Protein AF-A0A973YUT8-F1 (afdb_monomer_lite)

Radius of gyration: 31.1 Å; chains: 1; bounding box: 80×67×93 Å

Secondary structure (DSSP, 8-state):
--HHHHHHHHHHHHHHHHHHHHHHHHHHHTT----PPPPP-----------------------PPPPPPPPPPPPP-----GGG-EEEE-SSEEEEEETTEEEEEEEEEEES-SS-TTS-EEEEEB--TTT-EEEEEEEEESSS----TTS--EESSS-SEEE--TT-SEEEEEEEEE-TTSEEEEEEEEEETT-SEEEEEEEEEE-SSS-EEEEEEEEEEEPPPP----TT-GGGGS--EEEEEETTTEEEEEETTHHHHT--EEEEEES-EEEEE-SSEEEEEEE-TT-EEEEEEEEEEETTEEEEEEEEEEEEEEE-TT-EEEEEEEEEEEE--HHHHHTTT-TTGGGGG---SSHHHHHHHHHHHHHHHHHHHHH--HHHHHHHHHHHHHHHHHHHHHHHHHHHHHHHHHHHHHHHHHHHHTT-HHHHHH-

Sequence (435 aa):
MNQTRVFLLFAWIAVATLLWMEWNKEQTAAHQPEPVATQATTTTGGAVPGAVPTVPTATAAGVPNAPAQAGAAPTAAANTNANNAVTVTTDTLRVTLDGGNVRNAELLRFPLDAKEGDAGNVKLFDADPAHFYEAQSGWVSNTGAAPDHLSNFVPEGAERNVTLASGADAVRVPFVWTGPNGVTIRRTYTFPRGGYAIEVRDEVVNNGSANWQGYVYRQLVRNPPPQKTGYTNPEAFAFHGATWYTPDEKYDRRKYEDFVDDGTLDKESTGGWIALLQHYFFSAWIPGDKDKSKFTLTTTQDNGVTHYVVRALGPGVNVAPGQKAETHARLWVGPKLVSAIEAQNVPGLTRAVDFSRFSIMATLAGWLFFVLSAIHSVVGNWGWSIIGLVILVRALLYPIAAKQFQSMAKMRKLAPRMQQLKERYGDDRQKLQLA

Foldseek 3Di:
DPVVVVVVVVVVVVVVVVVVVVVVVVVVVVPDDDDDDDDDDDDDDDDDDDDDDDDDDDDDDDDDDDDDDDDDDDFDDADFPVQQWAWEAAPQWTFIAGQNWTAWIFGQVAAPDPPDPPSGGDILHHCPPQWHKIKFKWKDWPPFDTRGSRDDFHKPDDHRYHYQDPPHQWDKIWTWDAGPQRKIKIWIWIGGHPAQKIKIKIKIFGQGQFKTKMKMKIKMKTFFHPQPDDPPDPQNVWAFFKWWAAPVVGIDTDGPVCLVVVDKAWDWHQWIKMWTAGQWWIKIKTWDNRWTWTWIWDWGDDPNTIMTMIMIITDMDMAHNRGMDMTIIIIGGTTLDQVSQVVVVGPNSNCSNVCDPDPVSSVVSVVLVVQLVVLCVVVVDSVVSVVVSVVVVCVVCVVVVVVVVVVVVVVVVCVVVLVVLCVVCVVPPPVSVVD

pLDDT: mean 82.26, std 19.29, range [27.06, 98.44]

Structure (mmCIF, N/CA/C/O backbone):
data_AF-A0A973YUT8-F1
#
_entry.id   AF-A0A973YUT8-F1
#
loop_
_atom_site.group_PDB
_atom_site.id
_atom_site.type_symbol
_atom_site.label_atom_id
_atom_site.label_alt_id
_atom_site.label_comp_id
_atom_site.label_asym_id
_atom_site.label_entity_id
_atom_site.label_seq_id
_atom_site.pdbx_PDB_ins_code
_atom_site.Cartn_x
_atom_site.Cartn_y
_atom_site.Cartn_z
_atom_site.occupancy
_atom_site.B_iso_or_equiv
_atom_site.auth_seq_id
_atom_site.auth_comp_id
_atom_site.auth_asym_id
_atom_site.auth_atom_id
_atom_site.pdbx_PDB_model_num
ATOM 1 N N . MET A 1 1 ? -28.837 28.090 48.216 1.00 49.53 1 MET A N 1
ATOM 2 C CA . MET A 1 1 ? -27.793 29.097 47.898 1.00 49.53 1 MET A CA 1
ATOM 3 C C . MET A 1 1 ? -26.568 28.572 47.125 1.00 49.53 1 MET A C 1
ATOM 5 O O . MET A 1 1 ? -25.692 29.375 46.839 1.00 49.53 1 MET A O 1
ATOM 9 N N . ASN A 1 2 ? -26.483 27.288 46.731 1.00 57.47 2 ASN A N 1
ATOM 10 C CA . ASN A 1 2 ? -25.266 26.739 46.094 1.00 57.47 2 ASN A CA 1
ATOM 11 C C . ASN A 1 2 ? -25.300 26.670 44.551 1.00 57.47 2 ASN A C 1
ATOM 13 O O . ASN A 1 2 ? -24.251 26.556 43.930 1.00 57.47 2 ASN A O 1
ATOM 17 N N . GLN A 1 3 ? -26.474 26.772 43.916 1.00 61.25 3 GLN A N 1
ATOM 18 C CA . GLN A 1 3 ? -26.575 26.681 42.450 1.00 61.25 3 GLN A CA 1
ATOM 19 C C . GLN A 1 3 ? -26.247 27.991 41.727 1.00 61.25 3 GLN A C 1
ATOM 21 O O . GLN A 1 3 ? -25.643 27.958 40.661 1.00 61.25 3 GLN A O 1
ATOM 26 N N . THR A 1 4 ? -26.532 29.145 42.337 1.00 67.12 4 THR A N 1
ATOM 27 C CA . THR A 1 4 ? -26.201 30.458 41.761 1.00 67.12 4 THR A CA 1
ATOM 28 C C . THR A 1 4 ? -24.690 30.655 41.637 1.00 67.12 4 THR A C 1
ATOM 30 O O . THR A 1 4 ? -24.223 31.219 40.659 1.00 67.12 4 THR A O 1
ATOM 33 N N . ARG A 1 5 ? -23.905 30.128 42.589 1.00 69.25 5 ARG A N 1
ATOM 34 C CA . ARG A 1 5 ? -22.435 30.193 42.546 1.00 69.25 5 ARG A CA 1
ATOM 35 C C . ARG A 1 5 ? -21.846 29.309 41.451 1.00 69.25 5 ARG A C 1
ATOM 37 O O . ARG A 1 5 ? -20.937 29.749 40.767 1.00 69.25 5 ARG A O 1
ATOM 44 N N . VAL A 1 6 ? -22.386 28.104 41.257 1.00 77.06 6 VAL A N 1
ATOM 45 C CA . VAL A 1 6 ? -21.964 27.203 40.171 1.00 77.06 6 VAL A CA 1
ATOM 46 C C . VAL A 1 6 ? -22.308 27.808 38.808 1.00 77.06 6 VAL A C 1
ATOM 48 O O . VAL A 1 6 ? -21.462 27.820 37.922 1.00 77.06 6 VAL A O 1
ATOM 51 N N . PHE A 1 7 ? -23.504 28.386 38.663 1.00 85.62 7 PHE A N 1
ATOM 52 C CA . PHE A 1 7 ? -23.906 29.097 37.448 1.00 85.62 7 PHE A CA 1
ATOM 53 C C . PHE A 1 7 ? -23.000 30.300 37.147 1.00 85.62 7 PHE A C 1
ATOM 55 O O . PHE A 1 7 ? -22.543 30.448 36.019 1.00 85.62 7 PHE A O 1
ATOM 62 N N . LEU A 1 8 ? -22.675 31.116 38.156 1.00 83.88 8 LEU A N 1
ATOM 63 C CA . LEU A 1 8 ? -21.747 32.241 38.001 1.00 83.88 8 LEU A CA 1
ATOM 64 C C . LEU A 1 8 ? -20.336 31.781 37.618 1.00 83.88 8 LEU A C 1
ATOM 66 O O . LEU A 1 8 ? -19.685 32.446 36.822 1.00 83.88 8 LEU A O 1
ATOM 70 N N . LEU A 1 9 ? -19.880 30.633 38.123 1.00 86.00 9 LEU A N 1
ATOM 71 C CA . LEU A 1 9 ? -18.578 30.060 37.773 1.00 86.00 9 LEU A CA 1
ATOM 72 C C . LEU A 1 9 ? -18.548 29.590 36.309 1.00 86.00 9 LEU A C 1
ATOM 74 O O . LEU A 1 9 ? -17.591 29.879 35.597 1.00 86.00 9 LEU A O 1
ATOM 78 N N . PHE A 1 10 ? -19.620 28.948 35.831 1.00 89.31 10 PHE A N 1
ATOM 79 C CA . PHE A 1 10 ? -19.762 28.589 34.415 1.00 89.31 10 PHE A CA 1
ATOM 80 C C . PHE A 1 10 ? -19.867 29.817 33.505 1.00 89.31 10 PHE A C 1
ATOM 82 O O . PHE A 1 10 ? -19.209 29.856 32.469 1.00 89.31 10 PHE A O 1
ATOM 89 N N . ALA A 1 11 ? -20.637 30.833 33.901 1.00 85.38 11 ALA A N 1
ATOM 90 C CA . ALA A 1 11 ? -20.740 32.086 33.158 1.00 85.38 11 ALA A CA 1
ATOM 91 C C . ALA A 1 11 ? -19.383 32.806 33.077 1.00 85.38 11 ALA A C 1
ATOM 93 O O . ALA A 1 11 ? -19.011 33.309 32.021 1.00 85.38 11 ALA A O 1
ATOM 94 N N . TRP A 1 12 ? -18.605 32.792 34.162 1.00 92.81 12 TRP A N 1
ATOM 95 C CA . TRP A 1 12 ? -17.275 33.396 34.195 1.00 92.81 12 TRP A CA 1
ATOM 96 C C . TRP A 1 12 ? -16.272 32.647 33.305 1.00 92.81 12 TRP A C 1
ATOM 98 O O . TRP A 1 12 ? -15.529 33.278 32.557 1.00 92.81 12 TRP A O 1
ATOM 108 N N . ILE A 1 13 ? -16.301 31.307 33.303 1.00 92.81 13 ILE A N 1
ATOM 109 C CA . ILE A 1 13 ? -15.475 30.484 32.401 1.00 92.81 13 ILE A CA 1
ATOM 110 C C . ILE A 1 13 ? -15.849 30.723 30.930 1.00 92.81 13 ILE A C 1
ATOM 112 O O . ILE A 1 13 ? -14.955 30.817 30.089 1.00 92.81 13 ILE A O 1
ATOM 116 N N . ALA A 1 14 ? -17.141 30.861 30.616 1.00 91.19 14 ALA A N 1
ATOM 117 C CA . ALA A 1 14 ? -17.611 31.159 29.262 1.00 91.19 14 ALA A CA 1
ATOM 118 C C . ALA A 1 14 ? -17.120 32.533 28.770 1.00 91.19 14 ALA A C 1
ATOM 120 O O . ALA A 1 14 ? -16.644 32.659 27.646 1.00 91.19 14 ALA A O 1
ATOM 121 N N . VAL A 1 15 ? -17.160 33.559 29.626 1.00 90.94 15 VAL A N 1
ATOM 122 C CA . VAL A 1 15 ? -16.623 34.889 29.290 1.00 90.94 15 VAL A CA 1
ATOM 123 C C . VAL A 1 15 ? -15.101 34.845 29.119 1.00 90.94 15 VAL A C 1
ATOM 125 O O . VAL A 1 15 ? -14.582 35.417 28.165 1.00 90.94 15 VAL A O 1
ATOM 128 N N . ALA A 1 16 ? -14.380 34.122 29.982 1.00 90.31 16 ALA A N 1
ATOM 129 C CA . ALA A 1 16 ? -12.930 33.966 29.862 1.00 90.31 16 ALA A CA 1
ATOM 130 C C . ALA A 1 16 ? -12.518 33.251 28.562 1.00 90.31 16 ALA A C 1
ATOM 132 O O . ALA A 1 16 ? -11.532 33.632 27.935 1.00 90.31 16 ALA A O 1
ATOM 133 N N . THR A 1 17 ? -13.290 32.252 28.120 1.00 92.12 17 THR A N 1
ATOM 134 C CA . THR A 1 17 ? -13.042 31.564 26.841 1.00 92.12 17 THR A CA 1
ATOM 135 C C . THR A 1 17 ? -13.346 32.452 25.638 1.00 92.12 17 THR A C 1
ATOM 137 O O . THR A 1 17 ? -12.572 32.439 24.685 1.00 92.12 17 THR A O 1
ATOM 140 N N . LEU A 1 18 ? -14.403 33.269 25.688 1.00 92.06 18 LEU A N 1
ATOM 141 C CA . LEU A 1 18 ? -14.699 34.243 24.631 1.00 92.06 18 LEU A CA 1
ATOM 142 C C . LEU A 1 18 ? -13.615 35.324 24.518 1.00 92.06 18 LEU A C 1
ATOM 144 O O . LEU A 1 18 ? -13.188 35.635 23.411 1.00 92.06 18 LEU A O 1
ATOM 148 N N . LEU A 1 19 ? -13.119 35.843 25.645 1.00 88.69 19 LEU A N 1
ATOM 149 C CA . LEU A 1 19 ? -12.011 36.805 25.655 1.00 88.69 19 LEU A CA 1
ATOM 150 C C . LEU A 1 19 ? -10.715 36.191 25.118 1.00 88.69 19 LEU A C 1
ATOM 152 O O . LEU A 1 19 ? -9.993 36.842 24.372 1.00 88.69 19 LEU A O 1
ATOM 156 N N . TRP A 1 20 ? -10.435 34.930 25.455 1.00 90.88 20 TRP A N 1
ATOM 157 C CA . TRP A 1 20 ? -9.277 34.217 24.919 1.00 90.88 20 TRP A CA 1
ATOM 158 C C . TRP A 1 20 ? -9.391 33.977 23.406 1.00 90.88 20 TRP A C 1
ATOM 160 O O . TRP A 1 20 ? -8.410 34.150 22.687 1.00 90.88 20 TRP A O 1
ATOM 170 N N . MET A 1 21 ? -10.585 33.644 22.901 1.00 87.88 21 MET A N 1
ATOM 171 C CA . MET A 1 21 ? -10.831 33.516 21.459 1.00 87.88 21 MET A CA 1
ATOM 172 C C . MET A 1 21 ? -10.646 34.844 20.716 1.00 87.88 21 MET A C 1
ATOM 174 O O . MET A 1 21 ? -10.054 34.850 19.637 1.00 87.88 21 MET A O 1
ATOM 178 N N . GLU A 1 22 ? -11.129 35.953 21.280 1.00 83.94 22 GLU A N 1
ATOM 179 C CA . GLU A 1 22 ? -11.008 37.271 20.648 1.00 83.94 22 GLU A CA 1
ATOM 180 C C . GLU A 1 22 ? -9.564 37.789 20.684 1.00 83.94 22 GLU A C 1
ATOM 182 O O . GLU A 1 22 ? -9.061 38.269 19.673 1.00 83.94 22 GLU A O 1
ATOM 187 N N . TRP A 1 23 ? -8.845 37.567 21.789 1.00 85.75 23 TRP A N 1
ATOM 188 C CA . TRP A 1 23 ? -7.408 37.843 21.882 1.00 85.75 23 TRP A CA 1
ATOM 189 C C . TRP A 1 23 ? -6.610 37.091 20.810 1.00 85.75 23 TRP A C 1
ATOM 191 O O . TRP A 1 23 ? -5.717 37.649 20.173 1.00 85.75 23 TRP A O 1
ATOM 201 N N . ASN A 1 24 ? -6.938 35.816 20.577 1.00 81.69 24 ASN A N 1
ATOM 202 C CA . ASN A 1 24 ? -6.268 35.018 19.551 1.00 81.69 24 ASN A CA 1
ATOM 203 C C . ASN A 1 24 ? -6.574 35.543 18.137 1.00 81.69 24 ASN A C 1
ATOM 205 O O . ASN A 1 24 ? -5.689 35.570 17.281 1.00 81.69 24 ASN A O 1
ATOM 209 N N . LYS A 1 25 ? -7.807 36.007 17.889 1.00 76.44 25 LYS A N 1
ATOM 210 C CA . LYS A 1 25 ? -8.172 36.683 16.634 1.00 76.44 25 LYS A CA 1
ATOM 211 C C . LYS A 1 25 ? -7.400 37.985 16.434 1.00 76.44 25 LYS A C 1
ATOM 213 O O . LYS A 1 25 ? -6.874 38.184 15.343 1.00 76.44 25 LYS A O 1
ATOM 218 N N . GLU A 1 26 ? -7.287 38.830 17.459 1.00 72.88 26 GLU A N 1
ATOM 219 C CA . GLU A 1 26 ? -6.503 40.071 17.392 1.00 72.88 26 GLU A CA 1
ATOM 220 C C . GLU A 1 26 ? -5.017 39.795 17.143 1.00 72.88 26 GLU A C 1
ATOM 222 O O . GLU A 1 26 ? -4.416 40.446 16.291 1.00 72.88 26 GLU A O 1
ATOM 227 N N . GLN A 1 27 ? -4.423 38.788 17.796 1.00 71.00 27 GLN A N 1
ATOM 228 C CA . GLN A 1 27 ? -3.039 38.391 17.510 1.00 71.00 27 GLN A CA 1
ATOM 229 C C . GLN A 1 27 ? -2.857 37.926 16.062 1.00 71.00 27 GLN A C 1
ATOM 231 O O . GLN A 1 27 ? -1.859 38.276 15.433 1.00 71.00 27 GLN A O 1
ATOM 236 N N . THR A 1 28 ? -3.829 37.191 15.518 1.00 63.50 28 THR A N 1
ATOM 237 C CA . THR A 1 28 ? -3.786 36.720 14.127 1.00 63.50 28 THR A CA 1
ATOM 238 C C . THR A 1 28 ? -3.969 37.878 13.133 1.00 63.50 28 THR A C 1
ATOM 240 O O . THR A 1 28 ? -3.305 37.906 12.101 1.00 63.50 28 THR A O 1
ATOM 243 N N . ALA A 1 29 ? -4.806 38.871 13.459 1.00 58.12 29 ALA A N 1
ATOM 244 C CA . ALA A 1 29 ? -5.015 40.072 12.645 1.00 58.12 29 ALA A CA 1
ATOM 245 C C . ALA A 1 29 ? -3.826 41.054 12.700 1.00 58.12 29 ALA A C 1
ATOM 247 O O . ALA A 1 29 ? -3.502 41.686 11.699 1.00 58.12 29 ALA A O 1
ATOM 248 N N . ALA A 1 30 ? -3.129 41.146 13.837 1.00 53.72 30 ALA A N 1
ATOM 249 C CA . ALA A 1 30 ? -1.957 42.009 14.013 1.00 53.72 30 ALA A CA 1
ATOM 250 C C . ALA A 1 30 ? -0.698 41.520 13.263 1.00 53.72 30 ALA A C 1
ATOM 252 O O . ALA A 1 30 ? 0.278 42.260 13.173 1.00 53.72 30 ALA A O 1
ATOM 253 N N . HIS A 1 31 ? -0.708 40.292 12.726 1.00 52.94 31 HIS A N 1
ATOM 254 C CA . HIS A 1 31 ? 0.406 39.691 11.974 1.00 52.94 31 HIS A CA 1
ATOM 255 C C . HIS A 1 31 ? 0.141 39.617 10.464 1.00 52.94 31 HIS A C 1
ATOM 257 O O . HIS A 1 31 ? 0.819 38.878 9.751 1.00 52.94 31 HIS A O 1
ATOM 263 N N . GLN A 1 32 ? -0.828 40.381 9.957 1.00 45.50 32 GLN A N 1
ATOM 264 C CA . GLN A 1 32 ? -1.055 40.519 8.524 1.00 45.50 32 GLN A CA 1
ATOM 265 C C . GLN A 1 32 ? -0.126 41.621 7.972 1.00 45.50 32 GLN A C 1
ATOM 267 O O . GLN A 1 32 ? -0.334 42.790 8.295 1.00 45.50 32 GLN A O 1
ATOM 272 N N . PRO A 1 33 ? 0.925 41.300 7.188 1.00 49.59 33 PRO A N 1
ATOM 273 C CA . PRO A 1 33 ? 1.790 42.325 6.613 1.00 49.59 33 PRO A CA 1
ATOM 274 C C . PRO A 1 33 ? 1.015 43.177 5.596 1.00 49.59 33 PRO A C 1
ATOM 276 O O . PRO A 1 33 ? 0.301 42.646 4.742 1.00 49.59 33 PRO A O 1
ATOM 279 N N . GLU A 1 34 ? 1.162 44.501 5.695 1.00 43.53 34 GLU A N 1
ATOM 280 C CA . GLU A 1 34 ? 0.643 45.465 4.718 1.00 43.53 34 GLU A CA 1
ATOM 281 C C . GLU A 1 34 ? 1.144 45.146 3.295 1.00 43.53 34 GLU A C 1
ATOM 283 O O . GLU A 1 34 ? 2.304 44.756 3.114 1.00 43.53 34 GLU A O 1
ATOM 288 N N . PRO A 1 35 ? 0.312 45.342 2.255 1.00 43.81 35 PRO A N 1
ATOM 289 C CA . PRO A 1 35 ? 0.742 45.170 0.876 1.00 43.81 35 PRO A CA 1
ATOM 290 C C . PRO A 1 35 ? 1.720 46.286 0.483 1.00 43.81 35 PRO A C 1
ATOM 292 O O . PRO A 1 35 ? 1.335 47.437 0.279 1.00 43.81 35 PRO A O 1
ATOM 295 N N . VAL A 1 36 ? 3.000 45.940 0.340 1.00 41.59 36 VAL A N 1
ATOM 296 C CA . VAL A 1 36 ? 4.022 46.826 -0.233 1.00 41.59 36 VAL A CA 1
ATOM 297 C C . VAL A 1 36 ? 3.861 46.912 -1.751 1.00 41.59 36 VAL A C 1
ATOM 299 O O . VAL A 1 36 ? 3.924 45.914 -2.469 1.00 41.59 36 VAL A O 1
ATOM 302 N N . ALA A 1 37 ? 3.665 48.140 -2.231 1.00 37.06 37 ALA A N 1
ATOM 303 C CA . ALA A 1 37 ? 3.612 48.501 -3.639 1.00 37.06 37 ALA A CA 1
ATOM 304 C C . ALA A 1 37 ? 4.938 48.200 -4.361 1.00 37.06 37 ALA A C 1
ATOM 306 O O . ALA A 1 37 ? 6.024 48.522 -3.877 1.00 37.06 37 ALA A O 1
ATOM 307 N N . THR A 1 38 ? 4.843 47.624 -5.557 1.00 34.03 38 THR A N 1
ATOM 308 C CA . THR A 1 38 ? 5.976 47.353 -6.446 1.00 34.03 38 THR A CA 1
ATOM 309 C C . THR A 1 38 ? 6.434 48.654 -7.114 1.00 34.03 38 THR A C 1
ATOM 311 O O . THR A 1 38 ? 5.688 49.243 -7.893 1.00 34.03 38 THR A O 1
ATOM 314 N N . GLN A 1 39 ? 7.664 49.099 -6.844 1.00 30.14 39 GLN A N 1
ATOM 315 C CA . GLN A 1 39 ? 8.359 50.080 -7.684 1.00 30.14 39 GLN A CA 1
ATOM 316 C C . GLN A 1 39 ? 9.389 49.361 -8.556 1.00 30.14 39 GLN A C 1
ATOM 318 O O . GLN A 1 39 ? 10.192 48.565 -8.073 1.00 30.14 39 GLN A O 1
ATOM 323 N N . ALA A 1 40 ? 9.326 49.642 -9.855 1.00 34.84 40 ALA A N 1
ATOM 324 C CA . ALA A 1 40 ? 10.298 49.218 -10.845 1.00 34.84 40 ALA A CA 1
ATOM 325 C C . ALA A 1 40 ? 11.535 50.124 -10.794 1.00 34.84 40 ALA A C 1
ATOM 327 O O . ALA A 1 40 ? 11.396 51.348 -10.773 1.00 34.84 40 ALA A O 1
ATOM 328 N N . THR A 1 41 ? 12.727 49.532 -10.886 1.00 29.06 41 THR A N 1
ATOM 329 C CA . THR A 1 41 ? 13.960 50.281 -11.145 1.00 29.06 41 THR A CA 1
ATOM 330 C C . THR A 1 41 ? 14.760 49.600 -12.248 1.00 29.06 41 THR A C 1
ATOM 332 O O . THR A 1 41 ? 15.290 48.504 -12.089 1.00 29.06 41 THR A O 1
ATOM 335 N N . THR A 1 42 ? 14.826 50.282 -13.385 1.00 32.66 42 THR A N 1
ATOM 336 C CA . THR A 1 42 ? 15.807 50.121 -14.460 1.00 32.66 42 THR A CA 1
ATOM 337 C C . THR A 1 42 ? 17.194 50.563 -14.000 1.00 32.66 42 THR A C 1
ATOM 339 O O . THR A 1 42 ? 17.309 51.665 -13.465 1.00 32.66 42 THR A O 1
ATOM 342 N N . THR A 1 43 ? 18.251 49.813 -14.327 1.00 30.38 43 THR A N 1
ATOM 343 C CA . THR A 1 43 ? 19.608 50.374 -14.443 1.00 30.38 43 THR A CA 1
ATOM 344 C C . THR A 1 43 ? 20.382 49.790 -15.626 1.00 30.38 43 THR A C 1
ATOM 346 O O . THR A 1 43 ? 20.523 48.585 -15.817 1.00 30.38 43 THR A O 1
ATOM 349 N N . THR A 1 44 ? 20.845 50.734 -16.437 1.00 29.62 44 THR A N 1
ATOM 350 C CA . THR A 1 44 ? 21.693 50.667 -17.625 1.00 29.62 44 THR A CA 1
ATOM 351 C C . THR A 1 44 ? 23.162 50.435 -17.240 1.00 29.62 44 THR A C 1
ATOM 353 O O . THR A 1 44 ? 23.570 50.747 -16.124 1.00 29.62 44 THR A O 1
ATOM 356 N N . GLY A 1 45 ? 23.957 49.892 -18.168 1.00 30.52 45 GLY A N 1
ATOM 357 C CA . GLY A 1 45 ? 25.333 49.448 -17.928 1.00 30.52 45 GLY A CA 1
ATOM 358 C C . GLY A 1 45 ? 26.420 50.523 -17.791 1.00 30.52 45 GLY A C 1
ATOM 359 O O . GLY A 1 45 ? 26.208 51.709 -18.027 1.00 30.52 45 GLY A O 1
ATOM 360 N N . GLY A 1 46 ? 27.625 50.039 -17.471 1.00 30.34 46 GLY A N 1
ATOM 361 C CA . GLY A 1 46 ? 28.892 50.768 -17.519 1.00 30.34 46 GLY A CA 1
ATOM 362 C C . GLY A 1 46 ? 30.088 49.815 -17.363 1.00 30.34 46 GLY A C 1
ATOM 363 O O . GLY A 1 46 ? 30.198 49.113 -16.364 1.00 30.34 46 GLY A O 1
ATOM 364 N N . ALA A 1 47 ? 30.949 49.776 -18.383 1.00 29.22 47 ALA A N 1
ATOM 365 C CA . ALA A 1 47 ? 32.278 49.145 -18.415 1.00 29.22 47 ALA A CA 1
ATOM 366 C C . ALA A 1 47 ? 33.336 50.116 -17.807 1.00 29.22 47 ALA A C 1
ATOM 368 O O . ALA A 1 47 ? 32.994 51.273 -17.587 1.00 29.22 47 ALA A O 1
ATOM 369 N N . VAL A 1 48 ? 34.615 49.843 -17.492 1.00 32.41 48 VAL A N 1
ATOM 370 C CA . VAL A 1 48 ? 35.684 48.867 -17.840 1.00 32.41 48 VAL A CA 1
ATOM 371 C C . VAL A 1 48 ? 36.793 48.989 -16.714 1.00 32.41 48 VAL A C 1
ATOM 373 O O . VAL A 1 48 ? 36.513 49.655 -15.721 1.00 32.41 48 VAL A O 1
ATOM 376 N N . PRO A 1 49 ? 38.103 48.646 -16.876 1.00 44.47 49 PRO A N 1
ATOM 377 C CA . PRO A 1 49 ? 38.840 47.360 -16.914 1.00 44.47 49 PRO A CA 1
ATOM 378 C C . PRO A 1 49 ? 39.885 47.193 -15.764 1.00 44.47 49 PRO A C 1
ATOM 380 O O . PRO A 1 49 ? 40.248 48.149 -15.086 1.00 44.47 49 PRO A O 1
ATOM 383 N N . GLY A 1 50 ? 40.510 46.013 -15.627 1.00 29.44 50 GLY A N 1
ATOM 384 C CA . GLY A 1 50 ? 41.756 45.866 -14.849 1.00 29.44 50 GLY A CA 1
ATOM 385 C C . GLY A 1 50 ? 42.347 44.454 -14.883 1.00 29.44 50 GLY A C 1
ATOM 386 O O . GLY A 1 50 ? 41.625 43.481 -14.728 1.00 29.44 50 GLY A O 1
ATOM 387 N N . ALA A 1 51 ? 43.648 44.350 -15.149 1.00 29.66 51 ALA A N 1
ATOM 388 C CA . ALA A 1 51 ? 44.345 43.177 -15.671 1.00 29.66 51 ALA A CA 1
ATOM 389 C C . ALA A 1 51 ? 44.868 42.155 -14.628 1.00 29.66 51 ALA A C 1
ATOM 391 O O . ALA A 1 51 ? 45.044 42.453 -13.453 1.00 29.66 51 ALA A O 1
ATOM 392 N N . VAL A 1 52 ? 45.144 40.959 -15.164 1.00 32.03 52 VAL A N 1
ATOM 393 C CA . VAL A 1 52 ? 45.866 39.752 -14.682 1.00 32.03 52 VAL A CA 1
ATOM 394 C C . VAL A 1 52 ? 47.209 40.041 -13.956 1.00 32.03 52 VAL A C 1
ATOM 396 O O . VAL A 1 52 ? 47.781 41.098 -14.225 1.00 32.03 52 VAL A O 1
ATOM 399 N N . PRO A 1 53 ? 47.782 39.131 -13.114 1.00 39.06 53 PRO A N 1
ATOM 400 C CA . PRO A 1 53 ? 48.301 37.828 -13.580 1.00 39.06 53 PRO A CA 1
ATOM 401 C C . PRO A 1 53 ? 48.214 36.600 -12.632 1.00 39.06 53 PRO A C 1
ATOM 403 O O . PRO A 1 53 ? 48.117 36.686 -11.414 1.00 39.06 53 PRO A O 1
ATOM 406 N N . THR A 1 54 ? 48.308 35.436 -13.284 1.00 30.66 54 THR A N 1
ATOM 407 C CA . THR A 1 54 ? 48.640 34.062 -12.835 1.00 30.66 54 THR A CA 1
ATOM 408 C C . THR A 1 54 ? 49.897 33.954 -11.955 1.00 30.66 54 THR A C 1
ATOM 410 O O . THR A 1 54 ? 50.777 34.777 -12.168 1.00 30.66 54 THR A O 1
ATOM 413 N N . VAL A 1 55 ? 50.047 32.927 -11.084 1.00 30.47 55 VAL A N 1
ATOM 414 C CA . VAL A 1 55 ? 50.821 31.648 -11.266 1.00 30.47 55 VAL A CA 1
ATOM 415 C C . VAL A 1 55 ? 50.555 30.654 -10.073 1.00 30.47 55 VAL A C 1
ATOM 417 O O . VAL A 1 55 ? 49.709 30.990 -9.249 1.00 30.47 55 VAL A O 1
ATOM 420 N N . PRO A 1 56 ? 51.125 29.416 -9.962 1.00 43.66 56 PRO A N 1
ATOM 421 C CA . PRO A 1 56 ? 50.358 28.189 -9.685 1.00 43.66 56 PRO A CA 1
ATOM 422 C C . PRO A 1 56 ? 50.808 27.426 -8.416 1.00 43.66 56 PRO A C 1
ATOM 424 O O . PRO A 1 56 ? 51.825 27.739 -7.811 1.00 43.66 56 PRO A O 1
ATOM 427 N N . THR A 1 57 ? 50.083 26.379 -8.023 1.00 27.06 57 THR A N 1
ATOM 428 C CA . THR A 1 57 ? 50.504 25.239 -7.161 1.00 27.06 57 THR A CA 1
ATOM 429 C C . THR A 1 57 ? 49.217 24.443 -6.876 1.00 27.06 57 THR A C 1
ATOM 431 O O . THR A 1 57 ? 48.137 25.015 -6.890 1.00 27.06 57 THR A O 1
ATOM 434 N N . ALA A 1 58 ? 49.159 23.146 -6.605 1.00 28.94 58 ALA A N 1
ATOM 435 C CA . ALA A 1 58 ? 50.069 22.014 -6.652 1.00 28.94 58 ALA A CA 1
ATOM 436 C C . ALA A 1 58 ? 49.188 20.785 -6.362 1.00 28.94 58 ALA A C 1
ATOM 438 O O . ALA A 1 58 ? 48.299 20.841 -5.514 1.00 28.94 58 ALA A O 1
ATOM 439 N N . THR A 1 59 ? 49.436 19.674 -7.045 1.00 29.47 59 THR A N 1
ATOM 440 C CA . THR A 1 59 ? 48.942 18.345 -6.665 1.00 29.47 59 THR A CA 1
ATOM 441 C C . THR A 1 59 ? 49.377 17.984 -5.243 1.00 29.47 59 THR A C 1
ATOM 443 O O . THR A 1 59 ? 50.575 17.921 -4.972 1.00 29.47 59 THR A O 1
ATOM 446 N N . ALA A 1 60 ? 48.416 17.662 -4.375 1.00 32.34 60 ALA A N 1
ATOM 447 C CA . ALA A 1 60 ? 48.640 16.890 -3.157 1.00 32.34 60 ALA A CA 1
ATOM 448 C C . ALA A 1 60 ? 47.724 15.661 -3.177 1.00 32.34 60 ALA A C 1
ATOM 450 O O . ALA A 1 60 ? 46.505 15.761 -3.310 1.00 32.34 60 ALA A O 1
ATOM 451 N N . ALA A 1 61 ? 48.358 14.497 -3.108 1.00 29.11 61 ALA A N 1
ATOM 452 C CA . ALA A 1 61 ? 47.737 13.191 -3.065 1.00 29.11 61 ALA A CA 1
ATOM 453 C C . ALA A 1 61 ? 47.191 12.868 -1.664 1.00 29.11 61 ALA A C 1
ATOM 455 O O . ALA A 1 61 ? 47.820 13.193 -0.663 1.00 29.11 61 ALA A O 1
ATOM 456 N N . GLY A 1 62 ? 46.092 12.110 -1.638 1.00 31.53 62 GLY A N 1
ATOM 457 C CA . GLY A 1 62 ? 45.905 11.007 -0.695 1.00 31.53 62 GLY A CA 1
ATOM 458 C C . GLY A 1 62 ? 45.359 11.335 0.693 1.00 31.53 62 GLY A C 1
ATOM 459 O O . GLY A 1 62 ? 46.118 11.460 1.646 1.00 31.53 62 GLY A O 1
ATOM 460 N N . VAL A 1 63 ? 44.033 11.262 0.830 1.00 32.22 63 VAL A N 1
ATOM 461 C CA . VAL A 1 63 ? 43.375 10.712 2.028 1.00 32.22 63 VAL A CA 1
ATOM 462 C C . VAL A 1 63 ? 42.115 9.940 1.600 1.00 32.22 63 VAL A C 1
ATOM 464 O O . VAL A 1 63 ? 41.462 10.358 0.643 1.00 32.22 63 VAL A O 1
ATOM 467 N N . PRO A 1 64 ? 41.786 8.792 2.225 1.00 34.88 64 PRO A N 1
ATOM 468 C CA . PRO A 1 64 ? 40.744 7.893 1.732 1.00 34.88 64 PRO A CA 1
ATOM 469 C C . PRO A 1 64 ? 39.349 8.485 1.946 1.00 34.88 64 PRO A C 1
ATOM 471 O O . PRO A 1 64 ? 38.976 8.820 3.069 1.00 34.88 64 PRO A O 1
ATOM 474 N N . ASN A 1 65 ? 38.565 8.565 0.870 1.00 31.19 65 ASN A N 1
ATOM 475 C CA . ASN A 1 65 ? 37.146 8.895 0.941 1.00 31.19 65 ASN A CA 1
ATOM 476 C C . ASN A 1 65 ? 36.388 7.805 1.715 1.00 31.19 65 ASN A C 1
ATOM 478 O O . ASN A 1 65 ? 36.447 6.623 1.370 1.00 31.19 65 ASN A O 1
ATOM 482 N N . ALA A 1 66 ? 35.637 8.233 2.727 1.00 29.11 66 ALA A N 1
ATOM 483 C CA . ALA A 1 66 ? 34.530 7.486 3.312 1.00 29.11 66 ALA A CA 1
ATOM 484 C C . ALA A 1 66 ? 33.518 7.071 2.217 1.00 29.11 66 ALA A C 1
ATOM 486 O O . ALA A 1 66 ? 33.402 7.768 1.203 1.00 29.11 66 ALA A O 1
ATOM 487 N N . PRO A 1 67 ? 32.799 5.943 2.377 1.00 31.91 67 PRO A N 1
ATOM 488 C CA . PRO A 1 67 ? 31.903 5.435 1.346 1.00 31.91 67 PRO A CA 1
ATOM 489 C C . PRO A 1 67 ? 30.835 6.469 0.983 1.00 31.91 67 PRO A C 1
ATOM 491 O O . PRO A 1 67 ? 30.198 7.067 1.849 1.00 31.91 67 PRO A O 1
ATOM 494 N N . ALA A 1 68 ? 30.670 6.664 -0.326 1.00 30.45 68 ALA A N 1
ATOM 495 C CA . ALA A 1 68 ? 29.699 7.563 -0.917 1.00 30.45 68 ALA A CA 1
ATOM 496 C C . ALA A 1 68 ? 28.290 7.272 -0.383 1.00 30.45 68 ALA A C 1
ATOM 498 O O . ALA A 1 68 ? 27.789 6.149 -0.455 1.00 30.45 68 ALA A O 1
ATOM 499 N N . GLN A 1 69 ? 27.664 8.319 0.142 1.00 33.22 69 GLN A N 1
ATOM 500 C CA . GLN A 1 69 ? 26.253 8.371 0.481 1.00 33.22 69 GLN A CA 1
ATOM 501 C C . GLN A 1 69 ? 25.440 7.978 -0.762 1.00 33.22 69 GLN A C 1
ATOM 503 O O . GLN A 1 69 ? 25.617 8.562 -1.832 1.00 33.22 69 GLN A O 1
ATOM 508 N N . ALA A 1 70 ? 24.596 6.950 -0.634 1.00 33.31 70 ALA A N 1
ATOM 509 C CA . ALA A 1 70 ? 23.708 6.504 -1.703 1.00 33.31 70 ALA A CA 1
ATOM 510 C C . ALA A 1 70 ? 22.896 7.699 -2.227 1.00 33.31 70 ALA A C 1
ATOM 512 O O . ALA A 1 70 ? 22.244 8.397 -1.448 1.00 33.31 70 ALA A O 1
ATOM 513 N N . GLY A 1 71 ? 22.995 7.948 -3.535 1.00 38.34 71 GLY A N 1
ATOM 514 C CA . GLY A 1 71 ? 22.437 9.125 -4.190 1.00 38.34 71 GLY A CA 1
ATOM 515 C C . GLY A 1 71 ? 20.946 9.298 -3.910 1.00 38.34 71 GLY A C 1
ATOM 516 O O . GLY A 1 71 ? 20.155 8.363 -4.046 1.00 38.34 71 GLY A O 1
ATOM 517 N N . ALA A 1 72 ? 20.564 10.515 -3.526 1.00 44.84 72 ALA A N 1
ATOM 518 C CA . ALA A 1 72 ? 19.170 10.923 -3.499 1.00 44.84 72 ALA A CA 1
ATOM 519 C C . ALA A 1 72 ? 18.602 10.852 -4.926 1.00 44.84 72 ALA A C 1
ATOM 521 O O . ALA A 1 72 ? 19.221 11.345 -5.869 1.00 44.84 72 ALA A O 1
ATOM 522 N N . ALA A 1 73 ? 17.435 10.223 -5.088 1.00 47.53 73 ALA A N 1
ATOM 523 C CA . ALA A 1 73 ? 16.706 10.251 -6.353 1.00 47.53 73 ALA A CA 1
ATOM 524 C C . ALA A 1 73 ? 16.349 11.711 -6.722 1.00 47.53 73 ALA A C 1
ATOM 526 O O . ALA A 1 73 ? 16.000 12.475 -5.816 1.00 47.53 73 ALA A O 1
ATOM 527 N N . PRO A 1 74 ? 16.434 12.100 -8.007 1.00 41.91 74 PRO A N 1
ATOM 528 C CA . PRO A 1 74 ? 16.202 13.474 -8.443 1.00 41.91 74 PRO A CA 1
ATOM 529 C C . PRO A 1 74 ? 14.769 13.944 -8.148 1.00 41.91 74 PRO A C 1
ATOM 531 O O . PRO A 1 74 ? 13.807 13.185 -8.276 1.00 41.91 74 PRO A O 1
ATOM 534 N N . THR A 1 75 ? 14.652 15.208 -7.741 1.00 40.50 75 THR A N 1
ATOM 535 C CA . THR A 1 75 ? 13.392 15.924 -7.487 1.00 40.50 75 THR A CA 1
ATOM 536 C C . THR A 1 75 ? 12.809 16.438 -8.811 1.00 40.50 75 THR A C 1
ATOM 538 O O . THR A 1 75 ? 13.554 16.906 -9.671 1.00 40.50 75 THR A O 1
ATOM 541 N N . ALA A 1 76 ? 11.494 16.294 -8.989 1.00 45.91 76 ALA A N 1
ATOM 542 C CA . ALA A 1 76 ? 10.801 16.321 -10.277 1.00 45.91 76 ALA A CA 1
ATOM 543 C C . ALA A 1 76 ? 10.553 17.710 -10.897 1.00 45.91 76 ALA A C 1
ATOM 545 O O . ALA A 1 76 ? 10.268 18.676 -10.199 1.00 45.91 76 ALA A O 1
ATOM 546 N N . ALA A 1 77 ? 10.532 17.723 -12.235 1.00 35.41 77 ALA A N 1
ATOM 547 C CA . ALA A 1 77 ? 9.454 18.305 -13.035 1.00 35.41 77 ALA A CA 1
ATOM 548 C C . ALA A 1 77 ? 8.899 17.167 -13.920 1.00 35.41 77 ALA A C 1
ATOM 550 O O . ALA A 1 77 ? 9.672 16.465 -14.578 1.00 35.41 77 ALA A O 1
ATOM 551 N N . ALA A 1 78 ? 7.588 16.916 -13.889 1.00 42.16 78 ALA A N 1
ATOM 552 C CA . ALA A 1 78 ? 6.967 15.782 -14.576 1.00 42.16 78 ALA A CA 1
ATOM 553 C C . ALA A 1 78 ? 6.782 16.048 -16.083 1.00 42.16 78 ALA A C 1
ATOM 555 O O . ALA A 1 78 ? 5.992 16.904 -16.471 1.00 42.16 78 ALA A O 1
ATOM 556 N N . ASN A 1 79 ? 7.448 15.271 -16.944 1.00 40.75 79 ASN A N 1
ATOM 557 C CA . ASN A 1 79 ? 7.127 15.215 -18.374 1.00 40.75 79 ASN A CA 1
ATOM 558 C C . ASN A 1 79 ? 6.082 14.118 -18.624 1.00 40.75 79 ASN A C 1
ATOM 560 O O . ASN A 1 79 ? 6.365 12.927 -18.505 1.00 40.75 79 ASN A O 1
ATOM 564 N N . THR A 1 80 ? 4.858 14.515 -18.966 1.00 47.28 80 THR A N 1
ATOM 565 C CA . THR A 1 80 ? 3.731 13.612 -19.228 1.00 47.28 80 THR A CA 1
ATOM 566 C C . THR A 1 80 ? 3.689 13.197 -20.701 1.00 47.28 80 THR A C 1
ATOM 568 O O . THR A 1 80 ? 3.100 13.856 -21.555 1.00 47.28 80 THR A O 1
ATOM 571 N N . ASN A 1 81 ? 4.299 12.059 -21.031 1.00 53.06 81 ASN A N 1
ATOM 572 C CA . ASN A 1 81 ? 4.110 11.442 -22.344 1.00 53.06 81 ASN A CA 1
ATOM 573 C C . ASN A 1 81 ? 2.777 10.674 -22.359 1.00 53.06 81 ASN A C 1
ATOM 575 O O . ASN A 1 81 ? 2.745 9.476 -22.087 1.00 53.06 81 ASN A O 1
ATOM 579 N N . ALA A 1 82 ? 1.680 11.353 -22.715 1.00 53.34 82 ALA A N 1
ATOM 580 C CA . ALA A 1 82 ? 0.312 10.806 -22.735 1.00 53.34 82 ALA A CA 1
ATOM 581 C C . ALA A 1 82 ? 0.142 9.471 -23.504 1.00 53.34 82 ALA A C 1
ATOM 583 O O . ALA A 1 82 ? -0.814 8.737 -23.270 1.00 53.34 82 ALA A O 1
ATOM 584 N N . ASN A 1 83 ? 1.081 9.114 -24.388 1.00 65.12 83 ASN A N 1
ATOM 585 C CA . ASN A 1 83 ? 1.061 7.872 -25.171 1.00 65.12 83 ASN A CA 1
ATOM 586 C C . ASN A 1 83 ? 1.385 6.588 -24.374 1.00 65.12 83 ASN A C 1
ATOM 588 O O . ASN A 1 83 ? 1.188 5.486 -24.899 1.00 65.12 83 ASN A O 1
ATOM 592 N N . ASN A 1 84 ? 1.856 6.708 -23.127 1.00 83.12 84 ASN A N 1
ATOM 593 C CA . ASN A 1 84 ? 2.268 5.568 -22.298 1.00 83.12 84 ASN A CA 1
ATOM 594 C C . ASN A 1 84 ? 1.252 5.186 -21.209 1.00 83.12 84 ASN A C 1
ATOM 596 O O . ASN A 1 84 ? 1.497 4.236 -20.464 1.00 83.12 84 ASN A O 1
ATOM 600 N N . ALA A 1 85 ? 0.115 5.882 -21.129 1.00 90.88 85 ALA A N 1
ATOM 601 C CA . ALA A 1 85 ? -0.903 5.610 -20.124 1.00 90.88 85 ALA A CA 1
ATOM 602 C C . ALA A 1 85 ? -1.729 4.352 -20.462 1.00 90.88 85 ALA A C 1
ATOM 604 O O . ALA A 1 85 ? -2.267 4.227 -21.562 1.00 90.88 85 ALA A O 1
ATOM 605 N N . VAL A 1 86 ? -1.876 3.433 -19.506 1.00 95.06 86 VAL A N 1
ATOM 606 C CA . VAL A 1 86 ? -2.734 2.242 -19.595 1.00 95.06 86 VAL A CA 1
ATOM 607 C C . VAL A 1 86 ? -3.745 2.260 -18.458 1.00 95.06 86 VAL A C 1
ATOM 609 O O . VAL A 1 86 ? -3.373 2.265 -17.286 1.00 95.06 86 VAL A O 1
ATOM 612 N N . THR A 1 87 ? -5.030 2.220 -18.790 1.00 96.88 87 THR A N 1
ATOM 613 C CA . THR A 1 87 ? -6.110 2.070 -17.813 1.00 96.88 87 THR A CA 1
ATOM 614 C C . THR A 1 87 ? -6.454 0.599 -17.644 1.00 96.88 87 THR A C 1
ATOM 616 O O . THR A 1 87 ? -6.757 -0.092 -18.613 1.00 96.88 87 THR A O 1
ATOM 619 N N . VAL A 1 88 ? -6.433 0.123 -16.405 1.00 97.25 88 VAL A N 1
ATOM 620 C CA . VAL A 1 88 ? -6.791 -1.239 -16.015 1.00 97.25 88 VAL A CA 1
ATOM 621 C C . VAL A 1 88 ? -8.077 -1.200 -15.207 1.00 97.25 88 VAL A C 1
ATOM 623 O O . VAL A 1 88 ? -8.146 -0.502 -14.201 1.00 97.25 88 VAL A O 1
ATOM 626 N N . THR A 1 89 ? -9.092 -1.952 -15.624 1.00 97.75 89 THR A N 1
ATOM 627 C CA . THR A 1 89 ? -10.366 -2.068 -14.899 1.00 97.75 89 THR A CA 1
ATOM 628 C C . THR A 1 89 ? -10.587 -3.508 -14.442 1.00 97.75 89 THR A C 1
ATOM 630 O O . THR A 1 89 ? -10.651 -4.424 -15.261 1.00 97.75 89 THR A O 1
ATOM 633 N N . THR A 1 90 ? -10.720 -3.716 -13.133 1.00 97.12 90 THR A N 1
ATOM 634 C CA . THR A 1 90 ? -11.125 -4.985 -12.508 1.00 97.12 90 THR A CA 1
ATOM 635 C C . THR A 1 90 ? -12.522 -4.860 -11.888 1.00 97.12 90 THR A C 1
ATOM 637 O O . THR A 1 90 ? -13.264 -3.928 -12.183 1.00 97.12 90 THR A O 1
ATOM 640 N N . ASP A 1 91 ? -12.915 -5.805 -11.035 1.00 95.06 91 ASP A N 1
ATOM 641 C CA . ASP A 1 91 ? -14.166 -5.769 -10.272 1.00 95.06 91 ASP A CA 1
ATOM 642 C C . ASP A 1 91 ? -14.094 -4.929 -8.978 1.00 95.06 91 ASP A C 1
ATOM 644 O O . ASP A 1 91 ? -15.127 -4.666 -8.350 1.00 95.06 91 ASP A O 1
ATOM 648 N N . THR A 1 92 ? -12.891 -4.526 -8.563 1.00 96.19 92 THR A N 1
ATOM 649 C CA . THR A 1 92 ? -12.628 -3.739 -7.343 1.00 96.19 92 THR A CA 1
ATOM 650 C C . THR A 1 92 ? -11.936 -2.414 -7.619 1.00 96.19 92 THR A C 1
ATOM 652 O O . THR A 1 92 ? -12.161 -1.457 -6.878 1.00 96.19 92 THR A O 1
ATOM 655 N N . LEU A 1 93 ? -11.114 -2.345 -8.665 1.00 97.50 93 LEU A N 1
ATOM 656 C CA . LEU A 1 93 ? -10.227 -1.226 -8.942 1.00 97.50 93 LEU A CA 1
ATOM 657 C C . LEU A 1 93 ? -10.346 -0.767 -10.394 1.00 97.50 93 LEU A C 1
ATOM 659 O O . LEU A 1 93 ? -10.403 -1.582 -11.314 1.00 97.50 93 LEU A O 1
ATOM 663 N N . ARG A 1 94 ? -10.292 0.547 -10.607 1.00 97.62 94 ARG A N 1
ATOM 664 C CA . ARG A 1 94 ? -9.917 1.133 -11.896 1.00 97.62 94 ARG A CA 1
ATOM 665 C C . ARG A 1 94 ? -8.660 1.960 -11.697 1.00 97.62 94 ARG A C 1
ATOM 667 O O . ARG A 1 94 ? -8.656 2.890 -10.900 1.00 97.62 94 ARG A O 1
ATOM 674 N N . VAL A 1 95 ? -7.592 1.604 -12.397 1.00 97.62 95 VAL A N 1
ATOM 675 C CA . VAL A 1 95 ? -6.252 2.147 -12.175 1.00 97.62 95 VAL A CA 1
ATOM 676 C C . VAL A 1 95 ? -5.673 2.660 -13.478 1.00 97.62 95 VAL A C 1
ATOM 678 O O . VAL A 1 95 ? -5.700 1.950 -14.476 1.00 97.62 95 VAL A O 1
ATOM 681 N N . THR A 1 96 ? -5.102 3.860 -13.467 1.00 96.44 96 THR A N 1
ATOM 682 C CA . THR A 1 96 ? -4.319 4.372 -14.596 1.00 96.44 96 THR A CA 1
ATOM 683 C C . THR A 1 96 ? -2.840 4.263 -14.267 1.00 96.44 96 THR A C 1
ATOM 685 O O . THR A 1 96 ? -2.353 4.870 -13.309 1.00 96.44 96 THR A O 1
ATOM 688 N N . LEU A 1 97 ? -2.136 3.476 -15.072 1.00 94.88 97 LEU A N 1
ATOM 689 C CA . LEU A 1 97 ? -0.691 3.322 -15.046 1.00 94.88 97 LEU A CA 1
ATOM 690 C C . LEU A 1 97 ? -0.079 4.255 -16.088 1.00 94.88 97 LEU A C 1
ATOM 692 O O . LEU A 1 97 ? -0.547 4.267 -17.218 1.00 94.88 97 LEU A O 1
ATOM 696 N N . ASP A 1 98 ? 0.958 5.007 -15.744 1.00 90.81 98 ASP A N 1
ATOM 697 C CA . ASP A 1 98 ? 1.662 5.896 -16.679 1.00 90.81 98 ASP A CA 1
ATOM 698 C C . ASP A 1 98 ? 3.150 5.901 -16.345 1.00 90.81 98 ASP A C 1
ATOM 700 O O . ASP A 1 98 ? 3.517 6.047 -15.179 1.00 90.81 98 ASP A O 1
ATOM 704 N N . GLY A 1 99 ? 4.003 5.675 -17.346 1.00 84.69 99 GLY A N 1
ATOM 705 C CA . GLY A 1 99 ? 5.455 5.611 -17.146 1.00 84.69 99 GLY A CA 1
ATOM 706 C C . GLY A 1 99 ? 5.891 4.594 -16.083 1.00 84.69 99 GLY A C 1
ATOM 707 O O . GLY A 1 99 ? 6.905 4.788 -15.423 1.00 84.69 99 GLY A O 1
ATOM 708 N N . GLY A 1 100 ? 5.119 3.521 -15.870 1.00 83.31 100 GLY A N 1
ATOM 709 C CA . GLY A 1 100 ? 5.403 2.541 -14.819 1.00 83.31 100 GLY A CA 1
ATOM 710 C C . GLY A 1 100 ? 5.156 3.044 -13.389 1.00 83.31 100 GLY A C 1
ATOM 711 O O . GLY A 1 100 ? 5.736 2.479 -12.460 1.00 83.31 100 GLY A O 1
ATOM 712 N N . ASN A 1 101 ? 4.321 4.075 -13.214 1.00 92.62 101 ASN A N 1
ATOM 713 C CA . ASN A 1 101 ? 3.760 4.528 -11.938 1.00 92.62 101 ASN A CA 1
ATOM 714 C C . ASN A 1 101 ? 2.246 4.302 -11.892 1.00 92.62 101 ASN A C 1
ATOM 716 O O . ASN A 1 101 ? 1.593 4.181 -12.928 1.00 92.62 101 ASN A O 1
ATOM 720 N N . VAL A 1 102 ? 1.677 4.321 -10.687 1.00 95.81 102 VAL A N 1
ATOM 721 C CA . VAL A 1 102 ? 0.229 4.287 -10.459 1.00 95.81 102 VAL A CA 1
ATOM 722 C C . VAL A 1 102 ? -0.262 5.704 -10.163 1.00 95.81 102 VAL A C 1
ATOM 724 O O . VAL A 1 102 ? -0.106 6.201 -9.048 1.00 95.81 102 VAL A O 1
ATOM 727 N N . ARG A 1 103 ? -0.832 6.346 -11.187 1.00 93.88 103 ARG A N 1
ATOM 728 C CA . ARG A 1 103 ? -1.269 7.754 -11.171 1.00 93.88 103 ARG A CA 1
ATOM 729 C C . ARG A 1 103 ? -2.627 7.946 -10.522 1.00 93.88 103 ARG A C 1
ATOM 731 O O . ARG A 1 103 ? -2.812 8.812 -9.685 1.00 93.88 103 ARG A O 1
ATOM 738 N N . ASN A 1 104 ? -3.581 7.129 -10.955 1.00 95.56 104 ASN A N 1
ATOM 739 C CA . ASN A 1 104 ? -4.970 7.209 -10.529 1.00 95.56 104 ASN A CA 1
ATOM 740 C C . ASN A 1 104 ? -5.430 5.832 -10.078 1.00 95.56 104 ASN A C 1
ATOM 742 O O . ASN A 1 104 ? -5.065 4.825 -10.689 1.00 95.56 104 ASN A O 1
ATOM 746 N N . ALA A 1 105 ? -6.251 5.792 -9.034 1.00 97.19 105 ALA A N 1
ATOM 747 C CA . ALA A 1 105 ? -6.843 4.561 -8.538 1.00 97.19 105 ALA A CA 1
ATOM 748 C C . ALA A 1 105 ? -8.214 4.833 -7.921 1.00 97.19 105 ALA A C 1
ATOM 750 O O . ALA A 1 105 ? -8.324 5.435 -6.854 1.00 97.19 105 ALA A O 1
ATOM 751 N N . GLU A 1 106 ? -9.253 4.351 -8.591 1.00 96.38 106 GLU A N 1
ATOM 752 C CA . GLU A 1 106 ? -10.649 4.394 -8.167 1.00 96.38 106 GLU A CA 1
ATOM 753 C C . GLU A 1 106 ? -11.058 3.059 -7.538 1.00 96.38 106 GLU A C 1
ATOM 755 O O . GLU A 1 106 ? -10.793 1.988 -8.090 1.00 96.38 106 GLU A O 1
ATOM 760 N N . LEU A 1 107 ? -11.752 3.121 -6.402 1.00 96.38 107 LEU A N 1
ATOM 761 C CA . LEU A 1 107 ? -12.255 1.957 -5.676 1.00 96.38 107 LEU A CA 1
ATOM 762 C C . LEU A 1 107 ? -13.713 1.681 -6.072 1.00 96.38 107 LEU A C 1
ATOM 764 O O . LEU A 1 107 ? -14.644 2.244 -5.504 1.00 96.38 107 LEU A O 1
ATOM 768 N N . LEU A 1 108 ? -13.931 0.779 -7.029 1.00 94.75 108 LEU A N 1
ATOM 769 C CA . LEU A 1 108 ? -15.224 0.564 -7.702 1.00 94.75 108 LEU A CA 1
ATOM 770 C C . LEU A 1 108 ? -16.356 0.047 -6.796 1.00 94.75 108 LEU A C 1
ATOM 772 O O . LEU A 1 108 ? -17.518 0.053 -7.191 1.00 94.75 108 LEU A O 1
ATOM 776 N N . ARG A 1 109 ? -16.026 -0.426 -5.590 1.00 93.12 109 ARG A N 1
ATOM 777 C CA . ARG A 1 109 ? -16.990 -0.907 -4.584 1.00 93.12 109 ARG A CA 1
ATOM 778 C C . ARG A 1 109 ? -17.380 0.157 -3.552 1.00 93.12 109 ARG A C 1
ATOM 780 O O . ARG A 1 109 ? -18.174 -0.144 -2.665 1.00 93.12 109 ARG A O 1
ATOM 787 N N . PHE A 1 110 ? -16.812 1.360 -3.637 1.00 92.44 110 PHE A N 1
ATOM 788 C CA . PHE A 1 110 ? -16.965 2.414 -2.636 1.00 92.44 110 PHE A CA 1
ATOM 789 C C . PHE A 1 110 ? -17.398 3.723 -3.309 1.00 92.44 110 PHE A C 1
ATOM 791 O O . PHE A 1 110 ? -16.533 4.476 -3.762 1.00 92.44 110 PHE A O 1
ATOM 798 N N . PRO A 1 111 ? -18.712 4.005 -3.389 1.00 89.44 111 PRO A N 1
ATOM 799 C CA . PRO A 1 111 ? -19.203 5.279 -3.904 1.00 89.44 111 PRO A CA 1
ATOM 800 C C . PRO A 1 111 ? -18.795 6.433 -2.978 1.00 89.44 111 PRO A C 1
ATOM 802 O O . PRO A 1 111 ? -18.669 6.246 -1.765 1.00 89.44 111 PRO A O 1
ATOM 805 N N . LEU A 1 112 ? -18.576 7.618 -3.551 1.00 83.94 112 LEU A N 1
ATOM 806 C CA . LEU A 1 112 ? -18.187 8.818 -2.805 1.00 83.94 112 LEU A CA 1
ATOM 807 C C . LEU A 1 112 ? -19.338 9.343 -1.934 1.00 83.94 112 LEU A C 1
ATOM 809 O O . LEU A 1 112 ? -19.113 9.726 -0.787 1.00 83.94 112 LEU A O 1
ATOM 813 N N . ASP A 1 113 ? -20.564 9.316 -2.460 1.00 77.81 113 ASP A N 1
ATOM 814 C CA . ASP A 1 113 ? -21.785 9.623 -1.718 1.00 77.81 113 ASP A CA 1
ATOM 815 C C . ASP A 1 113 ? -22.710 8.398 -1.702 1.00 77.81 113 ASP A C 1
ATOM 817 O O . ASP A 1 113 ? -22.917 7.723 -2.709 1.00 77.81 113 ASP A O 1
ATOM 821 N N . ALA A 1 114 ? -23.274 8.101 -0.532 1.00 65.25 114 ALA A N 1
ATOM 822 C CA . ALA A 1 114 ? -24.240 7.025 -0.355 1.00 65.25 114 ALA A CA 1
ATOM 823 C C . ALA A 1 114 ? -25.643 7.388 -0.879 1.00 65.25 114 ALA A C 1
ATOM 825 O O . ALA A 1 114 ? -26.490 6.500 -0.990 1.00 65.25 114 ALA A O 1
ATOM 826 N N . LYS A 1 115 ? -25.917 8.675 -1.139 1.00 63.72 115 LYS A N 1
ATOM 827 C CA . LYS A 1 115 ? -27.241 9.195 -1.515 1.00 63.72 115 LYS A CA 1
ATOM 828 C C . LYS A 1 115 ? -27.354 9.645 -2.972 1.00 63.72 115 LYS A C 1
ATOM 830 O O . LYS A 1 115 ? -28.472 9.673 -3.477 1.00 63.72 115 LYS A O 1
ATOM 835 N N . GLU A 1 116 ? -26.246 9.934 -3.653 1.00 53.81 116 GLU A N 1
ATOM 836 C CA . GLU A 1 116 ? -26.236 10.363 -5.058 1.00 53.81 116 GLU A CA 1
ATOM 837 C C . GLU A 1 116 ? -25.342 9.454 -5.906 1.00 53.81 116 GLU A C 1
ATOM 839 O O . GLU A 1 116 ? -24.129 9.389 -5.722 1.00 53.81 116 GLU A O 1
ATOM 844 N N . GLY A 1 117 ? -25.950 8.759 -6.873 1.00 52.06 117 GLY A N 1
ATOM 845 C CA . GLY A 1 117 ? -25.246 7.875 -7.810 1.00 52.06 117 GLY A CA 1
ATOM 846 C C . GLY A 1 117 ? -24.309 8.594 -8.791 1.00 52.06 117 GLY A C 1
ATOM 847 O O . GLY A 1 117 ? -23.532 7.924 -9.465 1.00 52.06 117 GLY A O 1
ATOM 848 N N . ASP A 1 118 ? -24.350 9.929 -8.845 1.00 59.56 118 ASP A N 1
ATOM 849 C CA . ASP A 1 118 ? -23.544 10.761 -9.751 1.00 59.56 118 ASP A CA 1
ATOM 850 C C . ASP A 1 118 ? -22.210 11.237 -9.145 1.00 59.56 118 ASP A C 1
ATOM 852 O O . ASP A 1 118 ? -21.352 11.735 -9.871 1.00 59.56 118 ASP A O 1
ATOM 856 N N . ALA A 1 119 ? -21.979 11.055 -7.837 1.00 66.94 119 ALA A N 1
ATOM 857 C CA . ALA A 1 119 ? -20.758 11.527 -7.163 1.00 66.94 119 ALA A CA 1
ATOM 858 C C . ALA A 1 119 ? -19.495 10.695 -7.491 1.00 66.94 119 ALA A C 1
ATOM 860 O O . ALA A 1 119 ? -18.388 11.035 -7.069 1.00 66.94 119 ALA A O 1
ATOM 861 N N . GLY A 1 120 ? -19.646 9.602 -8.245 1.00 84.50 120 GLY A N 1
ATOM 862 C CA . GLY A 1 120 ? -18.560 8.694 -8.604 1.00 84.50 120 GLY A CA 1
ATOM 863 C C . GLY A 1 120 ? -18.082 7.817 -7.442 1.00 84.50 120 GLY A C 1
ATOM 864 O O . GLY A 1 120 ? -18.732 7.692 -6.404 1.00 84.50 120 GLY A O 1
ATOM 865 N N . ASN A 1 121 ? -16.933 7.171 -7.637 1.00 90.88 121 ASN A N 1
ATOM 866 C CA . ASN A 1 121 ? -16.303 6.306 -6.639 1.00 90.88 121 ASN A CA 1
ATOM 867 C C . ASN A 1 121 ? -15.176 7.031 -5.906 1.00 90.88 121 ASN A C 1
ATOM 869 O O . ASN A 1 121 ? -14.607 7.998 -6.412 1.00 90.88 121 ASN A O 1
ATOM 873 N N . VAL A 1 122 ? -14.800 6.517 -4.736 1.00 91.94 122 VAL A N 1
ATOM 874 C CA . VAL A 1 122 ? -13.626 6.994 -4.004 1.00 91.94 122 VAL A CA 1
ATOM 875 C C . VAL A 1 122 ? -12.380 6.857 -4.882 1.00 91.94 122 VAL A C 1
ATOM 877 O O . VAL A 1 122 ? -11.986 5.749 -5.257 1.00 91.94 122 VAL A O 1
ATOM 880 N N . LYS A 1 123 ? -11.739 7.993 -5.161 1.00 93.25 123 LYS A N 1
ATOM 881 C CA . LYS A 1 123 ? -10.405 8.085 -5.758 1.00 93.25 123 LYS A CA 1
ATOM 882 C C . LYS A 1 123 ? -9.370 8.087 -4.646 1.00 93.25 123 LYS A C 1
ATOM 884 O O . LYS A 1 123 ? -9.319 9.012 -3.840 1.00 93.25 123 LYS A O 1
ATOM 889 N N . LEU A 1 124 ? -8.592 7.011 -4.559 1.00 94.31 124 LEU A N 1
ATOM 890 C CA . LEU A 1 124 ? -7.499 6.922 -3.600 1.00 94.31 124 LEU A CA 1
ATOM 891 C C . LEU A 1 124 ? -6.236 7.578 -4.150 1.00 94.31 124 LEU A C 1
ATOM 893 O O . LEU A 1 124 ? -5.613 8.325 -3.412 1.00 94.31 124 LEU A O 1
ATOM 897 N N . PHE A 1 125 ? -5.882 7.322 -5.409 1.00 95.94 125 PHE A N 1
ATOM 898 C CA . PHE A 1 125 ? -4.828 8.063 -6.105 1.00 95.94 125 PHE A CA 1
ATOM 899 C C . PHE A 1 125 ? -5.451 9.019 -7.112 1.00 95.94 125 PHE A C 1
ATOM 901 O O . PHE A 1 125 ? -6.401 8.635 -7.806 1.00 95.94 125 PHE A O 1
ATOM 908 N N . ASP A 1 126 ? -4.909 10.229 -7.164 1.00 92.62 126 ASP A N 1
ATOM 909 C CA . ASP A 1 126 ? -5.359 11.312 -8.027 1.00 92.62 126 ASP A CA 1
ATOM 910 C C . ASP A 1 126 ? -4.152 12.152 -8.459 1.00 92.62 126 ASP A C 1
ATOM 912 O O . ASP A 1 126 ? -3.346 12.573 -7.626 1.00 92.62 126 ASP A O 1
ATOM 916 N N . ALA A 1 127 ? -4.028 12.387 -9.762 1.00 88.12 127 ALA A N 1
ATOM 917 C CA . ALA A 1 127 ? -2.994 13.242 -10.335 1.00 88.12 127 ALA A CA 1
ATOM 918 C C . ALA A 1 127 ? -3.360 14.741 -10.298 1.00 88.12 127 ALA A C 1
ATOM 920 O O . ALA A 1 127 ? -2.535 15.574 -10.676 1.00 88.12 127 ALA A O 1
ATOM 921 N N . ASP A 1 128 ? -4.576 15.104 -9.866 1.00 88.12 128 ASP A N 1
ATOM 922 C CA . ASP A 1 128 ? -4.981 16.496 -9.643 1.00 88.12 128 ASP A CA 1
ATOM 923 C C . ASP A 1 128 ? -4.035 17.179 -8.633 1.00 88.12 128 ASP A C 1
ATOM 925 O O . ASP A 1 128 ? -3.938 16.717 -7.493 1.00 88.12 128 ASP A O 1
ATOM 929 N N . PRO A 1 129 ? -3.368 18.297 -8.984 1.00 84.50 129 PRO A N 1
ATOM 930 C CA . PRO A 1 129 ? -2.488 19.028 -8.071 1.00 84.50 129 PRO A CA 1
ATOM 931 C C . PRO A 1 129 ? -3.116 19.363 -6.708 1.00 84.50 129 PRO A C 1
ATOM 933 O O . PRO A 1 129 ? -2.415 19.360 -5.691 1.00 84.50 129 PRO A O 1
ATOM 936 N N . ALA A 1 130 ? -4.431 19.610 -6.660 1.00 83.69 130 ALA A N 1
ATOM 937 C CA . ALA A 1 130 ? -5.139 19.922 -5.417 1.00 83.69 130 ALA A CA 1
ATOM 938 C C . ALA A 1 130 ? -5.275 18.712 -4.474 1.00 83.69 130 ALA A C 1
ATOM 940 O O . ALA A 1 130 ? -5.328 18.877 -3.254 1.00 83.69 130 ALA A O 1
ATOM 941 N N . HIS A 1 131 ? -5.299 17.497 -5.025 1.00 86.38 131 HIS A N 1
ATOM 942 C CA . HIS A 1 131 ? -5.516 16.245 -4.294 1.00 86.38 131 HIS A CA 1
ATOM 943 C C . HIS A 1 131 ? -4.393 15.228 -4.523 1.00 86.38 131 HIS A C 1
ATOM 945 O O . HIS A 1 131 ? -4.585 14.039 -4.268 1.00 86.38 131 HIS A O 1
ATOM 951 N N . PHE A 1 132 ? -3.230 15.709 -4.974 1.00 91.81 132 PHE A N 1
ATOM 952 C CA . PHE A 1 132 ? -2.174 14.883 -5.540 1.00 91.81 132 PHE A CA 1
ATOM 953 C C . PHE A 1 132 ? -1.810 13.723 -4.622 1.00 91.81 132 PHE A C 1
ATOM 955 O O . PHE A 1 132 ? -1.402 13.923 -3.471 1.00 91.81 132 PHE A O 1
ATOM 962 N N . TYR A 1 133 ? -1.942 12.511 -5.145 1.00 94.69 133 TYR A N 1
ATOM 963 C CA . TYR A 1 133 ? -1.564 11.291 -4.464 1.00 94.69 133 TYR A CA 1
ATOM 964 C C . TYR A 1 133 ? -1.270 10.198 -5.486 1.00 94.69 133 TYR A C 1
ATOM 966 O O . TYR A 1 133 ? -2.172 9.733 -6.170 1.00 94.69 133 TYR A O 1
ATOM 974 N N . GLU A 1 134 ? -0.020 9.746 -5.546 1.00 95.25 134 GLU A N 1
ATOM 975 C CA . GLU A 1 134 ? 0.427 8.714 -6.481 1.00 95.25 134 GLU A CA 1
ATOM 976 C C . GLU A 1 134 ? 1.319 7.672 -5.789 1.00 95.25 134 GLU A C 1
ATOM 978 O O . GLU A 1 134 ? 1.993 7.949 -4.787 1.00 95.25 134 GLU A O 1
ATOM 983 N N . ALA A 1 135 ? 1.381 6.471 -6.371 1.00 97.38 135 ALA A N 1
ATOM 984 C CA . ALA A 1 135 ? 2.408 5.485 -6.050 1.00 97.38 135 ALA A CA 1
ATOM 985 C C . ALA A 1 135 ? 3.427 5.412 -7.187 1.00 97.38 135 ALA A C 1
ATOM 987 O O . ALA A 1 135 ? 3.120 5.011 -8.311 1.00 97.38 135 ALA A O 1
ATOM 988 N N . GLN A 1 136 ? 4.662 5.781 -6.871 1.00 95.31 136 GLN A N 1
ATOM 989 C CA . GLN A 1 136 ? 5.748 5.899 -7.833 1.00 95.31 136 GLN A CA 1
ATOM 990 C C . GLN A 1 136 ? 6.800 4.825 -7.585 1.00 95.31 136 GLN A C 1
ATOM 992 O O . GLN A 1 136 ? 7.049 4.414 -6.447 1.00 95.31 136 GLN A O 1
ATOM 997 N N . SER A 1 137 ? 7.442 4.365 -8.652 1.00 94.25 137 SER A N 1
ATOM 998 C CA . SER A 1 137 ? 8.488 3.352 -8.542 1.00 94.25 137 SER A CA 1
ATOM 999 C C . SER A 1 137 ? 9.504 3.471 -9.662 1.00 94.25 137 SER A C 1
ATOM 1001 O O . SER A 1 137 ? 9.159 3.746 -10.804 1.00 94.25 137 SER A O 1
ATOM 1003 N N . GLY A 1 138 ? 10.762 3.178 -9.363 1.00 94.62 138 GLY A N 1
ATOM 1004 C CA . GLY A 1 138 ? 11.848 3.294 -10.328 1.00 94.62 138 GLY A CA 1
ATOM 1005 C C . GLY A 1 138 ? 13.106 2.600 -9.839 1.00 94.62 138 GLY A C 1
ATOM 1006 O O . GLY A 1 138 ? 13.097 1.890 -8.835 1.00 94.62 138 GLY A O 1
ATOM 1007 N N . TRP A 1 139 ? 14.186 2.811 -10.569 1.00 95.25 139 TRP A N 1
ATOM 1008 C CA . TRP A 1 139 ? 15.502 2.266 -10.312 1.00 95.25 139 TRP A CA 1
ATOM 1009 C C . TRP A 1 139 ? 16.523 3.395 -10.289 1.00 95.25 139 TRP A C 1
ATOM 1011 O O . TRP A 1 139 ? 16.465 4.330 -11.083 1.00 95.25 139 TRP A O 1
ATOM 1021 N N . VAL A 1 140 ? 17.483 3.285 -9.382 1.00 94.00 140 VAL A N 1
ATOM 1022 C CA . VAL A 1 140 ? 18.707 4.089 -9.386 1.00 94.00 140 VAL A CA 1
ATOM 1023 C C . VAL A 1 140 ? 19.894 3.154 -9.563 1.00 94.00 140 VAL A C 1
ATOM 1025 O O . VAL A 1 140 ? 19.850 2.004 -9.133 1.00 94.00 140 VAL A O 1
ATOM 1028 N N . SER A 1 141 ? 20.953 3.613 -10.219 1.00 91.31 141 SER A N 1
ATOM 1029 C CA . SER A 1 141 ? 22.133 2.798 -10.512 1.00 91.31 141 SER A CA 1
ATOM 1030 C C . SER A 1 141 ? 23.398 3.619 -10.316 1.00 91.31 141 SER A C 1
ATOM 1032 O O . SER A 1 141 ? 23.442 4.797 -10.663 1.00 91.31 141 SER A O 1
ATOM 1034 N N . ASN A 1 142 ? 24.435 2.968 -9.792 1.00 83.31 142 ASN A N 1
ATOM 1035 C CA . ASN A 1 142 ? 25.762 3.564 -9.614 1.00 83.31 142 ASN A CA 1
ATOM 1036 C C . ASN A 1 142 ? 26.689 3.299 -10.813 1.00 83.31 142 ASN A C 1
ATOM 1038 O O . ASN A 1 142 ? 27.787 3.840 -10.876 1.00 83.31 142 ASN A O 1
ATOM 1042 N N . THR A 1 143 ? 26.281 2.431 -11.744 1.00 81.44 143 THR A N 1
ATOM 1043 C CA . THR A 1 143 ? 27.157 1.852 -12.786 1.00 81.44 143 THR A CA 1
ATOM 1044 C C . THR A 1 143 ? 26.645 2.089 -14.211 1.00 81.44 143 THR A C 1
ATOM 1046 O O . THR A 1 143 ? 27.171 1.533 -15.171 1.00 81.44 143 THR A O 1
ATOM 1049 N N . GLY A 1 144 ? 25.614 2.922 -14.372 1.00 80.88 144 GLY A N 1
ATOM 1050 C CA . GLY A 1 144 ? 24.995 3.215 -15.664 1.00 80.88 144 GLY A CA 1
ATOM 1051 C C . GLY A 1 144 ? 23.583 3.774 -15.523 1.00 80.88 144 GLY A C 1
ATOM 1052 O O . GLY A 1 144 ? 23.104 3.974 -14.408 1.00 80.88 144 GLY A O 1
ATOM 1053 N N . ALA A 1 145 ? 22.912 3.997 -16.655 1.00 88.56 145 ALA A N 1
ATOM 1054 C CA . ALA A 1 145 ? 21.539 4.496 -16.685 1.00 88.56 145 ALA A CA 1
ATOM 1055 C C . ALA A 1 145 ? 20.555 3.532 -15.993 1.00 88.56 145 ALA A C 1
ATOM 1057 O O . ALA A 1 145 ? 20.728 2.310 -16.030 1.00 88.56 145 ALA A O 1
ATOM 1058 N N . ALA A 1 146 ? 19.511 4.099 -15.394 1.00 91.25 146 ALA A N 1
ATOM 1059 C CA . ALA A 1 146 ? 18.379 3.384 -14.821 1.00 91.25 146 ALA A CA 1
ATOM 1060 C C . ALA A 1 146 ? 17.095 4.215 -15.012 1.00 91.25 146 ALA A C 1
ATOM 1062 O O . ALA A 1 146 ? 17.184 5.445 -15.012 1.00 91.25 146 ALA A O 1
ATOM 1063 N N . PRO A 1 147 ? 15.926 3.575 -15.190 1.00 91.38 147 PRO A N 1
ATOM 1064 C CA . PRO A 1 147 ? 14.654 4.274 -15.302 1.00 91.38 147 PRO A CA 1
ATOM 1065 C C . PRO A 1 147 ? 14.192 4.755 -13.932 1.00 91.38 147 PRO A C 1
ATOM 1067 O O . PRO A 1 147 ? 13.938 3.948 -13.038 1.00 91.38 147 PRO A O 1
ATOM 1070 N N . ASP A 1 148 ? 14.043 6.060 -13.771 1.00 90.06 148 ASP A N 1
ATOM 1071 C CA . ASP A 1 148 ? 13.358 6.647 -12.624 1.00 90.06 148 ASP A CA 1
ATOM 1072 C C . ASP A 1 148 ? 11.834 6.722 -12.855 1.00 90.06 148 ASP A C 1
ATOM 1074 O O . ASP A 1 148 ? 11.316 6.311 -13.889 1.00 90.06 148 ASP A O 1
ATOM 1078 N N . HIS A 1 149 ? 11.110 7.250 -11.870 1.00 87.75 149 HIS A N 1
ATOM 1079 C CA . HIS A 1 149 ? 9.670 7.481 -11.935 1.00 87.75 149 HIS A CA 1
ATOM 1080 C C . HIS A 1 149 ? 9.280 8.581 -12.940 1.00 87.75 149 HIS A C 1
ATOM 1082 O O . HIS A 1 149 ? 8.093 8.770 -13.181 1.00 87.75 149 HIS A O 1
ATOM 1088 N N . LEU A 1 150 ? 10.238 9.321 -13.505 1.00 83.25 150 LEU A N 1
ATOM 1089 C CA . LEU A 1 150 ? 9.995 10.379 -14.489 1.00 83.25 150 LEU A CA 1
ATOM 1090 C C . LEU A 1 150 ? 10.218 9.891 -15.927 1.00 83.25 150 LEU A C 1
ATOM 1092 O O . LEU A 1 150 ? 9.827 10.580 -16.869 1.00 83.25 150 LEU A O 1
ATOM 1096 N N . SER A 1 151 ? 10.861 8.734 -16.112 1.00 68.56 151 SER A N 1
ATOM 1097 C CA . SER A 1 151 ? 11.373 8.272 -17.403 1.00 68.56 151 SER A CA 1
ATOM 1098 C C . SER A 1 151 ? 10.866 6.886 -17.839 1.00 68.56 151 SER A C 1
ATOM 1100 O O . SER A 1 151 ? 10.122 6.184 -17.163 1.00 68.56 151 SER A O 1
ATOM 1102 N N . ASN A 1 152 ? 11.234 6.552 -19.076 1.00 71.81 152 ASN A N 1
ATOM 1103 C CA . ASN A 1 152 ? 10.428 5.949 -20.143 1.00 71.81 152 ASN A CA 1
ATOM 1104 C C . ASN A 1 152 ? 10.058 4.459 -20.006 1.00 71.81 152 ASN A C 1
ATOM 1106 O O . ASN A 1 152 ? 10.350 3.681 -20.915 1.00 71.81 152 ASN A O 1
ATOM 1110 N N . PHE A 1 153 ? 9.415 4.020 -18.926 1.00 89.88 153 PHE A N 1
ATOM 1111 C CA . PHE A 1 153 ? 8.711 2.736 -18.993 1.00 89.88 153 PHE A CA 1
ATOM 1112 C C . PHE A 1 153 ? 7.584 2.828 -20.029 1.00 89.88 153 PHE A C 1
ATOM 1114 O O . PHE A 1 153 ? 6.656 3.626 -19.892 1.00 89.88 153 PHE A O 1
ATOM 1121 N N . VAL A 1 154 ? 7.671 2.005 -21.073 1.00 92.25 154 VAL A N 1
ATOM 1122 C CA . VAL A 1 154 ? 6.681 1.940 -22.152 1.00 92.25 154 VAL A CA 1
ATOM 1123 C C . VAL A 1 154 ? 5.839 0.681 -21.962 1.00 92.25 154 VAL A C 1
ATOM 1125 O O . VAL A 1 154 ? 6.414 -0.386 -21.733 1.00 92.25 154 VAL A O 1
ATOM 1128 N N . PRO A 1 155 ? 4.500 0.759 -22.035 1.00 93.44 155 PRO A N 1
ATOM 1129 C CA . PRO A 1 155 ? 3.659 -0.427 -21.927 1.00 93.44 155 PRO A CA 1
ATOM 1130 C C . PRO A 1 155 ? 3.943 -1.406 -23.069 1.00 93.44 155 PRO A C 1
ATOM 1132 O O . PRO A 1 155 ? 4.038 -1.014 -24.235 1.00 93.44 155 PRO A O 1
ATOM 1135 N N . GLU A 1 156 ? 4.048 -2.692 -22.743 1.00 91.00 156 GLU A N 1
ATOM 1136 C CA . GLU A 1 156 ? 4.101 -3.745 -23.752 1.00 91.00 156 GLU A CA 1
ATOM 1137 C C . GLU A 1 156 ? 2.703 -3.964 -24.344 1.00 91.00 156 GLU A C 1
ATOM 1139 O O . GLU A 1 156 ? 1.717 -4.122 -23.626 1.00 91.00 156 GLU A O 1
ATOM 1144 N N . GLY A 1 157 ? 2.621 -3.995 -25.674 1.00 85.94 157 GLY A N 1
ATOM 1145 C CA . GLY A 1 157 ? 1.364 -4.155 -26.402 1.00 85.94 157 GLY A CA 1
ATOM 1146 C C . GLY A 1 157 ? 0.702 -2.834 -26.803 1.00 85.94 157 GLY A C 1
ATOM 1147 O O . GLY A 1 157 ? 1.100 -1.742 -26.396 1.00 85.94 157 GLY A O 1
ATOM 1148 N N . ALA A 1 158 ? -0.311 -2.940 -27.665 1.00 84.31 158 ALA A N 1
ATOM 1149 C CA . ALA A 1 158 ? -1.044 -1.796 -28.216 1.00 84.31 158 ALA A CA 1
ATOM 1150 C C . ALA A 1 158 ? -2.274 -1.401 -27.381 1.00 84.31 158 ALA A C 1
ATOM 1152 O O . ALA A 1 158 ? -2.772 -0.286 -27.512 1.00 84.31 158 ALA A O 1
ATOM 1153 N N . GLU A 1 159 ? -2.768 -2.293 -26.520 1.00 88.62 159 GLU A N 1
ATOM 1154 C CA . GLU A 1 159 ? -3.952 -2.026 -25.706 1.00 88.62 159 GLU A CA 1
ATOM 1155 C C . GLU A 1 159 ? -3.638 -0.971 -24.636 1.00 88.62 159 GLU A C 1
ATOM 1157 O O . GLU A 1 159 ? -2.592 -0.995 -23.985 1.00 88.62 159 GLU A O 1
ATOM 1162 N N . ARG A 1 160 ? -4.530 0.010 -24.495 1.00 92.75 160 ARG A N 1
ATOM 1163 C CA . ARG A 1 160 ? -4.422 1.092 -23.501 1.00 92.75 160 ARG A CA 1
ATOM 1164 C C . ARG A 1 160 ? -5.566 1.070 -22.490 1.00 92.75 160 ARG A C 1
ATOM 1166 O O . ARG A 1 160 ? -5.520 1.800 -21.510 1.00 92.75 160 ARG A O 1
ATOM 1173 N N . ASN A 1 161 ? -6.566 0.218 -22.705 1.00 94.88 161 ASN A N 1
ATOM 1174 C CA . ASN A 1 161 ? -7.706 0.025 -21.816 1.00 94.88 161 ASN A CA 1
ATOM 1175 C C . ASN A 1 161 ? -7.913 -1.472 -21.612 1.00 94.88 161 ASN A C 1
ATOM 1177 O O . ASN A 1 161 ? -8.591 -2.105 -22.410 1.00 94.88 161 ASN A O 1
ATOM 1181 N N . VAL A 1 162 ? -7.319 -2.023 -20.561 1.00 95.00 162 VAL A N 1
ATOM 1182 C CA . VAL A 1 162 ? -7.353 -3.456 -20.272 1.00 95.00 162 VAL A CA 1
ATOM 1183 C C . VAL A 1 162 ? -8.426 -3.720 -19.225 1.00 95.00 162 VAL A C 1
ATOM 1185 O O . VAL A 1 162 ? -8.408 -3.138 -18.141 1.00 95.00 162 VAL A O 1
ATOM 1188 N N . THR A 1 163 ? -9.368 -4.609 -19.522 1.00 95.88 163 THR A N 1
ATOM 1189 C CA . THR A 1 163 ? -10.427 -4.987 -18.575 1.00 95.88 163 THR A CA 1
ATOM 1190 C C . THR A 1 163 ? -10.285 -6.446 -18.172 1.00 95.88 163 THR A C 1
ATOM 1192 O O . THR A 1 163 ? -9.973 -7.302 -18.997 1.00 95.88 163 THR A O 1
ATOM 1195 N N . LEU A 1 164 ? -10.530 -6.748 -16.896 1.00 95.25 164 LEU A N 1
ATOM 1196 C CA . LEU A 1 164 ? -10.562 -8.117 -16.397 1.00 95.25 164 LEU A CA 1
ATOM 1197 C C . LEU A 1 164 ? -11.673 -8.904 -17.102 1.00 95.25 164 LEU A C 1
ATOM 1199 O O . LEU A 1 164 ? -12.861 -8.674 -16.871 1.00 95.25 164 LEU A O 1
ATOM 1203 N N . ALA A 1 165 ? -11.275 -9.856 -17.945 1.00 93.06 165 ALA A N 1
ATOM 1204 C CA . ALA A 1 165 ? -12.203 -10.716 -18.665 1.00 93.06 165 ALA A CA 1
ATOM 1205 C C . ALA A 1 165 ? -13.059 -11.565 -17.707 1.00 93.06 165 ALA A C 1
ATOM 1207 O O . ALA A 1 165 ? -12.649 -11.903 -16.589 1.00 93.06 165 ALA A O 1
ATOM 1208 N N . SER A 1 166 ? -14.259 -11.943 -18.154 1.00 91.62 166 SER A N 1
ATOM 1209 C CA . SER A 1 166 ? -15.119 -12.864 -17.404 1.00 91.62 166 SER A CA 1
ATOM 1210 C C . SER A 1 166 ? -14.402 -14.203 -17.191 1.00 91.62 166 SER A C 1
ATOM 1212 O O . SER A 1 166 ? -13.840 -14.759 -18.130 1.00 91.62 166 SER A O 1
ATOM 1214 N N . GLY A 1 167 ? -14.376 -14.695 -15.951 1.00 91.62 167 GLY A N 1
ATOM 1215 C CA . GLY A 1 167 ? -13.704 -15.947 -15.581 1.00 91.62 167 GLY A CA 1
ATOM 1216 C C . GLY A 1 167 ? -12.177 -15.880 -15.427 1.00 91.62 167 GLY A C 1
ATOM 1217 O O . GLY A 1 167 ? -11.599 -16.850 -14.959 1.00 91.62 167 GLY A O 1
ATOM 1218 N N . ALA A 1 168 ? -11.511 -14.767 -15.761 1.00 95.25 168 ALA A N 1
ATOM 1219 C CA . ALA A 1 168 ? -10.066 -14.621 -15.539 1.00 95.25 168 ALA A CA 1
ATOM 1220 C C . ALA A 1 168 ? -9.736 -14.319 -14.066 1.00 95.25 168 ALA A C 1
ATOM 1222 O O . ALA A 1 168 ? -10.438 -13.528 -13.438 1.00 95.25 168 ALA A O 1
ATOM 1223 N N . ASP A 1 169 ? -8.653 -14.868 -13.519 1.00 95.94 169 ASP A N 1
ATOM 1224 C CA . ASP A 1 169 ? -8.271 -14.618 -12.117 1.00 95.94 169 ASP A CA 1
ATOM 1225 C C . ASP A 1 169 ? -7.497 -13.312 -11.913 1.00 95.94 169 ASP A C 1
ATOM 1227 O O . ASP A 1 169 ? -7.484 -12.772 -10.809 1.00 95.94 169 ASP A O 1
ATOM 1231 N N . ALA A 1 170 ? -6.841 -12.791 -12.954 1.00 96.62 170 ALA A N 1
ATOM 1232 C CA . ALA A 1 170 ? -6.056 -11.564 -12.871 1.00 96.62 170 ALA A CA 1
ATOM 1233 C C . ALA A 1 170 ? -5.855 -10.889 -14.236 1.00 96.62 170 ALA A C 1
ATOM 1235 O O . ALA A 1 170 ? -5.916 -11.542 -15.279 1.00 96.62 170 ALA A O 1
ATOM 1236 N N . VAL A 1 171 ? -5.531 -9.593 -14.211 1.00 96.50 171 VAL A N 1
ATOM 1237 C CA . VAL A 1 171 ? -4.994 -8.833 -15.356 1.00 96.50 171 VAL A CA 1
ATOM 1238 C C . VAL A 1 171 ? -3.503 -8.594 -15.149 1.00 96.50 171 VAL A C 1
ATOM 1240 O O . VAL A 1 171 ? -3.091 -8.276 -14.037 1.00 96.50 171 VAL A O 1
ATOM 1243 N N . ARG A 1 172 ? -2.692 -8.712 -16.206 1.00 96.44 172 ARG A N 1
ATOM 1244 C CA . ARG A 1 172 ? -1.254 -8.408 -16.172 1.00 96.44 172 ARG A CA 1
ATOM 1245 C C . ARG A 1 172 ? -0.926 -7.326 -17.186 1.00 96.44 172 ARG A C 1
ATOM 1247 O O . ARG A 1 172 ? -1.273 -7.474 -18.352 1.00 96.44 172 ARG A O 1
ATOM 1254 N N . VAL A 1 173 ? -0.241 -6.277 -16.746 1.00 96.25 173 VAL A N 1
ATOM 1255 C CA . VAL A 1 173 ? 0.194 -5.172 -17.605 1.00 96.25 173 VAL A CA 1
ATOM 1256 C C . VAL A 1 173 ? 1.702 -4.995 -17.460 1.00 96.25 173 VAL A C 1
ATOM 1258 O O . VAL A 1 173 ? 2.160 -4.481 -16.433 1.00 96.25 173 VAL A O 1
ATOM 1261 N N . PRO A 1 174 ? 2.488 -5.453 -18.446 1.00 96.00 174 PRO A N 1
ATOM 1262 C CA . PRO A 1 174 ? 3.919 -5.242 -18.455 1.00 96.00 174 PRO A CA 1
ATOM 1263 C C . PRO A 1 174 ? 4.285 -3.878 -19.045 1.00 96.00 174 PRO A C 1
ATOM 1265 O O . PRO A 1 174 ? 3.684 -3.404 -20.005 1.00 96.00 174 PRO A O 1
ATOM 1268 N N . PHE A 1 175 ? 5.329 -3.286 -18.489 1.00 95.62 175 PHE A N 1
ATOM 1269 C CA . PHE A 1 175 ? 6.038 -2.126 -18.994 1.00 95.62 175 PHE A CA 1
ATOM 1270 C C . PHE A 1 175 ? 7.507 -2.494 -19.151 1.00 95.62 175 PHE A C 1
ATOM 1272 O O . PHE A 1 175 ? 8.074 -3.188 -18.304 1.00 95.62 175 PHE A O 1
ATOM 1279 N N . VAL A 1 176 ? 8.141 -2.005 -20.207 1.00 95.38 176 VAL A N 1
ATOM 1280 C CA . VAL A 1 176 ? 9.555 -2.244 -20.479 1.00 95.38 176 VAL A CA 1
ATOM 1281 C C . VAL A 1 176 ? 10.290 -0.927 -20.616 1.00 95.38 176 VAL A C 1
ATOM 1283 O O . VAL A 1 176 ? 9.817 0.022 -21.237 1.00 95.38 176 VAL A O 1
ATOM 1286 N N . TRP A 1 177 ? 11.477 -0.902 -20.033 1.00 94.94 177 TRP A N 1
ATOM 1287 C CA . TRP A 1 177 ? 12.492 0.096 -20.293 1.00 94.94 177 TRP A CA 1
ATOM 1288 C C . TRP A 1 177 ? 13.738 -0.591 -20.847 1.00 94.94 177 TRP A C 1
ATOM 1290 O O . TRP A 1 177 ? 14.179 -1.611 -20.311 1.00 94.94 177 TRP A O 1
ATOM 1300 N N . THR A 1 178 ? 14.327 -0.014 -21.892 1.00 93.69 178 THR A N 1
ATOM 1301 C CA . THR A 1 178 ? 15.584 -0.478 -22.485 1.00 93.69 178 THR A CA 1
ATOM 1302 C C . THR A 1 178 ? 16.621 0.630 -22.382 1.00 93.69 178 THR A C 1
ATOM 1304 O O . THR A 1 178 ? 16.460 1.709 -22.952 1.00 93.69 178 THR A O 1
ATOM 1307 N N . GLY A 1 179 ? 17.686 0.360 -21.634 1.00 90.88 179 GLY A N 1
ATOM 1308 C CA . GLY A 1 179 ? 18.804 1.267 -21.442 1.00 90.88 179 GLY A CA 1
ATOM 1309 C C . GLY A 1 179 ? 19.805 1.241 -22.602 1.00 90.88 179 GLY A C 1
ATOM 1310 O O . GLY A 1 179 ? 19.925 0.238 -23.309 1.00 90.88 179 GLY A O 1
ATOM 1311 N N . PRO A 1 180 ? 20.602 2.312 -22.768 1.00 88.75 180 PRO A N 1
ATOM 1312 C CA . PRO A 1 180 ? 21.608 2.416 -23.831 1.00 88.75 180 PRO A CA 1
ATOM 1313 C C . PRO A 1 180 ? 22.764 1.410 -23.688 1.00 88.75 180 PRO A C 1
ATOM 1315 O O . PRO A 1 180 ? 23.504 1.171 -24.634 1.00 88.75 180 PRO A O 1
ATOM 1318 N N . ASN A 1 181 ? 22.927 0.815 -22.506 1.00 86.12 181 ASN A N 1
ATOM 1319 C CA . ASN A 1 181 ? 23.958 -0.168 -22.170 1.00 86.12 181 ASN A CA 1
ATOM 1320 C C . ASN A 1 181 ? 23.523 -1.629 -22.408 1.00 86.12 181 ASN A C 1
ATOM 1322 O O . ASN A 1 181 ? 24.241 -2.541 -22.006 1.00 86.12 181 ASN A O 1
ATOM 1326 N N . GLY A 1 182 ? 22.354 -1.866 -23.016 1.00 90.88 182 GLY A N 1
ATOM 1327 C CA . GLY A 1 182 ? 21.816 -3.212 -23.252 1.00 90.88 182 GLY A CA 1
ATOM 1328 C C . GLY A 1 182 ? 21.094 -3.828 -22.047 1.00 90.88 182 GLY A C 1
ATOM 1329 O O . GLY A 1 182 ? 20.646 -4.974 -22.118 1.00 90.88 182 GLY A O 1
ATOM 1330 N N . VAL A 1 183 ? 20.942 -3.084 -20.947 1.00 95.06 183 VAL A N 1
ATOM 1331 C CA . VAL A 1 183 ? 20.122 -3.506 -19.804 1.00 95.06 183 VAL A CA 1
ATOM 1332 C C . VAL A 1 183 ? 18.656 -3.237 -20.112 1.00 95.06 183 VAL A C 1
ATOM 1334 O O . VAL A 1 183 ? 18.290 -2.146 -20.539 1.00 95.06 183 VAL A O 1
ATOM 1337 N N . THR A 1 184 ? 17.805 -4.230 -19.887 1.00 95.88 184 THR A N 1
ATOM 1338 C CA . THR A 1 184 ? 16.351 -4.110 -20.020 1.00 95.88 184 THR A CA 1
ATOM 1339 C C . THR A 1 184 ? 15.704 -4.392 -18.675 1.00 95.88 184 THR A C 1
ATOM 1341 O O . THR A 1 184 ? 16.059 -5.364 -18.012 1.00 95.88 184 THR A O 1
ATOM 1344 N N . ILE A 1 185 ? 14.754 -3.552 -18.274 1.00 96.00 185 ILE A N 1
ATOM 1345 C CA . ILE A 1 185 ? 13.957 -3.753 -17.065 1.00 96.00 185 ILE A CA 1
ATOM 1346 C C . ILE A 1 185 ? 12.502 -3.910 -17.488 1.00 96.00 185 ILE A C 1
ATOM 1348 O O . ILE A 1 185 ? 11.933 -3.004 -18.095 1.00 96.00 185 ILE A O 1
ATOM 1352 N N . ARG A 1 186 ? 11.900 -5.058 -17.169 1.00 96.62 186 ARG A N 1
ATOM 1353 C CA . ARG A 1 186 ? 10.474 -5.326 -17.375 1.00 96.62 186 ARG A CA 1
ATOM 1354 C C . ARG A 1 186 ? 9.748 -5.272 -16.036 1.00 96.62 186 ARG A C 1
ATOM 1356 O O . ARG A 1 186 ? 9.960 -6.143 -15.196 1.00 96.62 186 ARG A O 1
ATOM 1363 N N . ARG A 1 187 ? 8.859 -4.296 -15.864 1.00 96.81 187 ARG A N 1
ATOM 1364 C CA . ARG A 1 187 ? 7.954 -4.165 -14.717 1.00 96.81 187 ARG A CA 1
ATOM 1365 C C . ARG A 1 187 ? 6.580 -4.704 -15.073 1.00 96.81 187 ARG A C 1
ATOM 1367 O O . ARG A 1 187 ? 5.958 -4.212 -16.000 1.00 96.81 187 ARG A O 1
ATOM 1374 N N . THR A 1 188 ? 6.075 -5.679 -14.333 1.00 97.56 188 THR A N 1
ATOM 1375 C CA . THR A 1 188 ? 4.734 -6.239 -14.546 1.00 97.56 188 THR A CA 1
ATOM 1376 C C . THR A 1 188 ? 3.841 -5.937 -13.358 1.00 97.56 188 THR A C 1
ATOM 1378 O O . THR A 1 188 ? 4.136 -6.372 -12.245 1.00 97.56 188 THR A O 1
ATOM 1381 N N . TYR A 1 189 ? 2.737 -5.235 -13.616 1.00 97.81 189 TYR A N 1
ATOM 1382 C CA . TYR A 1 189 ? 1.649 -5.055 -12.661 1.00 97.81 189 TYR A CA 1
ATOM 1383 C C . TYR A 1 189 ? 0.627 -6.177 -12.827 1.00 97.81 189 TYR A C 1
ATOM 1385 O O . TYR A 1 189 ? 0.085 -6.350 -13.919 1.00 97.81 189 TYR A O 1
ATOM 1393 N N . THR A 1 190 ? 0.349 -6.924 -11.760 1.00 98.19 190 THR A N 1
ATOM 1394 C CA . THR A 1 190 ? -0.688 -7.964 -11.742 1.00 98.19 190 THR A CA 1
ATOM 1395 C C . THR A 1 190 ? -1.814 -7.563 -10.799 1.00 98.19 190 THR A C 1
ATOM 1397 O O . THR A 1 190 ? -1.592 -7.307 -9.618 1.00 98.19 190 THR A O 1
ATOM 1400 N N . PHE A 1 191 ? -3.032 -7.523 -11.330 1.00 98.06 191 PHE A N 1
ATOM 1401 C CA . PHE A 1 191 ? -4.246 -7.147 -10.618 1.00 98.06 191 PHE A CA 1
ATOM 1402 C C . PHE A 1 191 ? -5.108 -8.392 -10.397 1.00 98.06 191 PHE A C 1
ATOM 1404 O O . PHE A 1 191 ? -5.768 -8.831 -11.346 1.00 98.06 191 PHE A O 1
ATOM 1411 N N . PRO A 1 192 ? -5.105 -8.985 -9.193 1.00 96.94 192 PRO A N 1
ATOM 1412 C CA . PRO A 1 192 ? -5.953 -10.131 -8.889 1.00 96.94 192 PRO A CA 1
ATOM 1413 C C . PRO A 1 192 ? -7.434 -9.730 -8.813 1.00 96.94 192 PRO A C 1
ATOM 1415 O O . PRO A 1 192 ? -7.779 -8.637 -8.353 1.00 96.94 192 PRO A O 1
ATOM 1418 N N . ARG A 1 193 ? -8.322 -10.637 -9.227 1.00 96.00 193 ARG A N 1
ATOM 1419 C CA . ARG A 1 193 ? -9.779 -10.505 -9.087 1.00 96.00 193 ARG A CA 1
ATOM 1420 C C . ARG A 1 193 ? -10.156 -10.332 -7.617 1.00 96.00 193 ARG A C 1
ATOM 1422 O O . ARG A 1 193 ? -9.657 -11.053 -6.756 1.00 96.00 193 ARG A O 1
ATOM 1429 N N . GLY A 1 194 ? -11.053 -9.395 -7.324 1.00 94.62 194 GLY A N 1
ATOM 1430 C CA . GLY A 1 194 ? -11.541 -9.144 -5.966 1.00 94.62 194 GLY A CA 1
ATOM 1431 C C . GLY A 1 194 ? -10.500 -8.551 -5.007 1.00 94.62 194 GLY A C 1
ATOM 1432 O O . GLY A 1 194 ? -10.805 -8.353 -3.830 1.00 94.62 194 GLY A O 1
ATOM 1433 N N . GLY A 1 195 ? -9.277 -8.283 -5.477 1.00 94.56 195 GLY A N 1
ATOM 1434 C CA . GLY A 1 195 ? -8.160 -7.850 -4.647 1.00 94.56 195 GLY A CA 1
ATOM 1435 C C . GLY A 1 195 ? -7.926 -6.341 -4.657 1.00 94.56 195 GLY A C 1
ATOM 1436 O O . GLY A 1 195 ? -8.347 -5.626 -5.565 1.00 94.56 195 GLY A O 1
ATOM 1437 N N . TYR A 1 196 ? -7.205 -5.875 -3.636 1.00 97.44 196 TYR A N 1
ATOM 1438 C CA . TYR A 1 196 ? -6.682 -4.504 -3.519 1.00 97.44 196 TYR A CA 1
ATOM 1439 C C . TYR A 1 196 ? -5.145 -4.459 -3.469 1.00 97.44 196 TYR A C 1
ATOM 1441 O O . TYR A 1 196 ? -4.558 -3.383 -3.389 1.00 97.44 196 TYR A O 1
ATOM 1449 N N . ALA A 1 197 ? -4.489 -5.624 -3.489 1.00 97.69 197 ALA A N 1
ATOM 1450 C CA . ALA A 1 197 ? -3.039 -5.755 -3.529 1.00 97.69 197 ALA A CA 1
ATOM 1451 C C . ALA A 1 197 ? -2.597 -5.993 -4.975 1.00 97.69 197 ALA A C 1
ATOM 1453 O O . ALA A 1 197 ? -2.826 -7.065 -5.530 1.00 97.69 197 ALA A O 1
ATOM 1454 N N . ILE A 1 198 ? -1.985 -4.981 -5.578 1.00 98.31 198 ILE A N 1
ATOM 1455 C CA . ILE A 1 198 ? -1.411 -5.052 -6.918 1.00 98.31 198 ILE A CA 1
ATOM 1456 C C . ILE A 1 198 ? -0.009 -5.644 -6.781 1.00 98.31 198 ILE A C 1
ATOM 1458 O O . ILE A 1 198 ? 0.829 -5.094 -6.065 1.00 98.31 198 ILE A O 1
ATOM 1462 N N . GLU A 1 199 ? 0.266 -6.761 -7.444 1.00 97.94 199 GLU A N 1
ATOM 1463 C CA . GLU A 1 199 ? 1.611 -7.338 -7.448 1.00 97.94 199 GLU A CA 1
ATOM 1464 C C . GLU A 1 199 ? 2.478 -6.598 -8.464 1.00 97.94 199 GLU A C 1
ATOM 1466 O O . GLU A 1 199 ? 2.041 -6.315 -9.580 1.00 97.94 199 GLU A O 1
ATOM 1471 N N . VAL A 1 200 ? 3.714 -6.290 -8.082 1.00 97.69 200 VAL A N 1
ATOM 1472 C CA . VAL A 1 200 ? 4.676 -5.561 -8.908 1.00 97.69 200 VAL A CA 1
ATOM 1473 C C . VAL A 1 200 ? 5.965 -6.362 -8.958 1.00 97.69 200 VAL A C 1
ATOM 1475 O O . VAL A 1 200 ? 6.693 -6.454 -7.966 1.00 97.69 200 VAL A O 1
ATOM 1478 N N . ARG A 1 201 ? 6.241 -6.949 -10.123 1.00 97.38 201 ARG A N 1
ATOM 1479 C CA . ARG A 1 201 ? 7.467 -7.710 -10.390 1.00 97.38 201 ARG A CA 1
ATOM 1480 C C . ARG A 1 201 ? 8.340 -6.947 -11.369 1.00 97.38 201 ARG A C 1
ATOM 1482 O O . ARG A 1 201 ? 7.894 -6.677 -12.481 1.00 97.38 201 ARG A O 1
ATOM 1489 N N . ASP A 1 202 ? 9.588 -6.704 -10.991 1.00 96.69 202 ASP A N 1
ATOM 1490 C CA . ASP A 1 202 ? 10.604 -6.164 -11.891 1.00 96.69 202 ASP A CA 1
ATOM 1491 C C . ASP A 1 202 ? 11.613 -7.262 -12.236 1.00 96.69 202 ASP A C 1
ATOM 1493 O O . ASP A 1 202 ? 12.206 -7.859 -11.339 1.00 96.69 202 ASP A O 1
ATOM 1497 N N . GLU A 1 203 ? 11.825 -7.509 -13.526 1.00 97.19 203 GLU A N 1
ATOM 1498 C CA . GLU A 1 203 ? 12.868 -8.390 -14.053 1.00 97.19 203 GLU A CA 1
ATOM 1499 C C . GLU A 1 203 ? 13.912 -7.551 -14.783 1.00 97.19 203 GLU A C 1
ATOM 1501 O O . GLU A 1 203 ? 13.609 -6.874 -15.766 1.00 97.19 203 GLU A O 1
ATOM 1506 N N . VAL A 1 204 ? 15.142 -7.592 -14.283 1.00 96.81 204 VAL A N 1
ATOM 1507 C CA . VAL A 1 204 ? 16.299 -6.920 -14.868 1.00 96.81 204 VAL A CA 1
ATOM 1508 C C . VAL A 1 204 ? 17.089 -7.945 -15.662 1.00 96.81 204 VAL A C 1
ATOM 1510 O O . VAL A 1 204 ? 17.532 -8.947 -15.106 1.00 96.81 204 VAL A O 1
ATOM 1513 N N . VAL A 1 205 ? 17.301 -7.681 -16.946 1.00 97.25 205 VAL A N 1
ATOM 1514 C CA . VAL A 1 205 ? 18.097 -8.517 -17.849 1.00 97.25 205 VAL A CA 1
ATOM 1515 C C . VAL A 1 205 ? 19.257 -7.689 -18.376 1.00 97.25 205 VAL A C 1
ATOM 1517 O O . VAL A 1 205 ? 19.046 -6.618 -18.945 1.00 97.25 205 VAL A O 1
ATOM 1520 N N . ASN A 1 206 ? 20.484 -8.176 -18.202 1.00 96.50 206 ASN A N 1
ATOM 1521 C CA . ASN A 1 206 ? 21.671 -7.491 -18.697 1.00 96.50 206 ASN A CA 1
ATOM 1522 C C . ASN A 1 206 ? 22.190 -8.163 -19.974 1.00 96.50 206 ASN A C 1
ATOM 1524 O O . ASN A 1 206 ? 22.954 -9.123 -19.906 1.00 96.50 206 ASN A O 1
ATOM 1528 N N . ASN A 1 207 ? 21.803 -7.634 -21.137 1.00 95.38 207 ASN A N 1
ATOM 1529 C CA . ASN A 1 207 ? 22.337 -8.072 -22.433 1.00 95.38 207 ASN A CA 1
ATOM 1530 C C . ASN A 1 207 ? 23.587 -7.277 -22.856 1.00 95.38 207 ASN A C 1
ATOM 1532 O O . ASN A 1 207 ? 24.054 -7.416 -23.985 1.00 95.38 207 ASN A O 1
ATOM 1536 N N . GLY A 1 208 ? 24.105 -6.412 -21.979 1.00 93.25 208 GLY A N 1
ATOM 1537 C CA . GLY A 1 208 ? 25.328 -5.651 -22.200 1.00 93.25 208 GLY A CA 1
ATOM 1538 C C . GLY A 1 208 ? 26.596 -6.462 -21.930 1.00 93.25 208 GLY A C 1
ATOM 1539 O O . GLY A 1 208 ? 26.560 -7.652 -21.626 1.00 93.25 208 GLY A O 1
ATOM 1540 N N . SER A 1 209 ? 27.744 -5.790 -22.020 1.00 92.88 209 SER A N 1
ATOM 1541 C CA . SER A 1 209 ? 29.075 -6.381 -21.812 1.00 92.88 209 SER A CA 1
ATOM 1542 C C . SER A 1 209 ? 29.683 -6.092 -20.436 1.00 92.88 209 SER A C 1
ATOM 1544 O O . SER A 1 209 ? 30.677 -6.713 -20.066 1.00 92.88 209 SER A O 1
ATOM 1546 N N . ALA A 1 210 ? 29.094 -5.175 -19.663 1.00 92.94 210 ALA A N 1
ATOM 1547 C CA . ALA A 1 210 ? 29.552 -4.794 -18.330 1.00 92.94 210 ALA A CA 1
ATOM 1548 C C . ALA A 1 210 ? 28.531 -5.192 -17.262 1.00 92.94 210 ALA A C 1
ATOM 1550 O O . ALA A 1 210 ? 27.333 -5.264 -17.524 1.00 92.94 210 ALA A O 1
ATOM 1551 N N . ASN A 1 211 ? 29.005 -5.438 -16.043 1.00 94.38 211 ASN A N 1
ATOM 1552 C CA . ASN A 1 211 ? 28.146 -5.707 -14.896 1.00 94.38 211 ASN A CA 1
ATOM 1553 C C . ASN A 1 211 ? 27.301 -4.471 -14.537 1.00 94.38 211 ASN A C 1
ATOM 1555 O O . ASN A 1 211 ? 27.845 -3.374 -14.419 1.00 94.38 211 ASN A O 1
ATOM 1559 N N . TRP A 1 212 ? 25.998 -4.661 -14.324 1.00 95.25 212 TRP A N 1
ATOM 1560 C CA . TRP A 1 212 ? 25.072 -3.598 -13.935 1.00 95.25 212 TRP A CA 1
ATOM 1561 C C . TRP A 1 212 ? 24.644 -3.758 -12.479 1.00 95.25 212 TRP A C 1
ATOM 1563 O O . TRP A 1 212 ? 24.242 -4.841 -12.059 1.00 95.25 212 TRP A O 1
ATOM 1573 N N . GLN A 1 213 ? 24.700 -2.667 -11.724 1.00 95.12 213 GLN A N 1
ATOM 1574 C CA . GLN A 1 213 ? 24.262 -2.596 -10.337 1.00 95.12 213 GLN A CA 1
ATOM 1575 C C . GLN A 1 213 ? 23.222 -1.492 -10.159 1.00 95.12 213 GLN A C 1
ATOM 1577 O O . GLN A 1 213 ? 23.503 -0.327 -10.455 1.00 95.12 213 GLN A O 1
ATOM 1582 N N . GLY A 1 214 ? 22.070 -1.845 -9.591 1.00 94.69 214 GLY A N 1
ATOM 1583 C CA . GLY A 1 214 ? 21.001 -0.898 -9.299 1.00 94.69 214 GLY A CA 1
ATOM 1584 C C . GLY A 1 214 ? 20.185 -1.244 -8.060 1.00 94.69 214 GLY A C 1
ATOM 1585 O O . GLY A 1 214 ? 20.288 -2.332 -7.502 1.00 94.69 214 GLY A O 1
ATOM 1586 N N . TYR A 1 215 ? 19.365 -0.291 -7.636 1.00 95.88 215 TYR A N 1
ATOM 1587 C CA . TYR A 1 215 ? 18.488 -0.372 -6.477 1.00 95.88 215 TYR A CA 1
ATOM 1588 C C . TYR A 1 215 ? 17.090 0.052 -6.910 1.00 95.88 215 TYR A C 1
ATOM 1590 O O . TYR A 1 215 ? 16.912 1.136 -7.472 1.00 95.88 215 TYR A O 1
ATOM 1598 N N . VAL A 1 216 ? 16.096 -0.790 -6.645 1.00 95.62 216 VAL A N 1
ATOM 1599 C CA . VAL A 1 216 ? 14.695 -0.425 -6.859 1.00 95.62 216 VAL A CA 1
ATOM 1600 C C . VAL A 1 216 ? 14.250 0.503 -5.734 1.00 95.62 216 VAL A C 1
ATOM 1602 O O . VAL A 1 216 ? 14.502 0.222 -4.566 1.00 95.62 216 VAL A O 1
ATOM 1605 N N . TYR A 1 217 ? 13.568 1.596 -6.052 1.00 96.00 217 TYR A N 1
ATOM 1606 C CA . TYR A 1 217 ? 12.860 2.395 -5.058 1.00 96.00 217 TYR A CA 1
ATOM 1607 C C . TYR A 1 217 ? 11.369 2.415 -5.359 1.00 96.00 217 TYR A C 1
ATOM 1609 O O . TYR A 1 217 ? 10.926 2.378 -6.510 1.00 96.00 217 TYR A O 1
ATOM 1617 N N . ARG A 1 218 ? 10.587 2.472 -4.289 1.00 96.69 218 ARG A N 1
ATOM 1618 C CA . ARG A 1 218 ? 9.129 2.489 -4.306 1.00 96.69 218 ARG A CA 1
ATOM 1619 C C . ARG A 1 218 ? 8.674 3.535 -3.310 1.00 96.69 218 ARG A C 1
ATOM 1621 O O . ARG A 1 218 ? 9.107 3.510 -2.161 1.00 96.69 218 ARG A O 1
ATOM 1628 N N . GLN A 1 219 ? 7.857 4.481 -3.744 1.00 96.81 219 GLN A N 1
ATOM 1629 C CA . GLN A 1 219 ? 7.432 5.588 -2.903 1.00 96.81 219 GLN A CA 1
ATOM 1630 C C . GLN A 1 219 ? 5.947 5.884 -3.055 1.00 96.81 219 GLN A C 1
ATOM 1632 O O . GLN A 1 219 ? 5.336 5.594 -4.083 1.00 96.81 219 GLN A O 1
ATOM 1637 N N . LEU A 1 220 ? 5.378 6.446 -1.997 1.00 97.25 220 LEU A N 1
ATOM 1638 C CA . LEU A 1 220 ? 4.052 7.042 -1.988 1.00 97.25 220 LEU A CA 1
ATOM 1639 C C . LEU A 1 220 ? 4.247 8.538 -1.793 1.00 97.25 220 LEU A C 1
ATOM 1641 O O . LEU A 1 220 ? 4.934 8.947 -0.853 1.00 97.25 220 LEU A O 1
ATOM 1645 N N . VAL A 1 221 ? 3.672 9.328 -2.692 1.00 94.69 221 VAL A N 1
ATOM 1646 C CA . VAL A 1 221 ? 3.807 10.785 -2.704 1.00 94.69 221 VAL A CA 1
ATOM 1647 C C . VAL A 1 221 ? 2.426 11.386 -2.588 1.00 94.69 221 VAL A C 1
ATOM 1649 O O . VAL A 1 221 ? 1.544 11.018 -3.357 1.00 94.69 221 VAL A O 1
ATOM 1652 N N . ARG A 1 222 ? 2.225 12.283 -1.623 1.00 92.81 222 ARG A N 1
ATOM 1653 C CA . ARG A 1 222 ? 0.912 12.872 -1.371 1.00 92.81 222 ARG A CA 1
ATOM 1654 C C . ARG A 1 222 ? 0.994 14.310 -0.873 1.00 92.81 222 ARG A C 1
ATOM 1656 O O . ARG A 1 222 ? 1.843 14.625 -0.044 1.00 92.81 222 ARG A O 1
ATOM 1663 N N . ASN A 1 223 ? 0.054 15.143 -1.308 1.00 89.75 223 ASN A N 1
ATOM 1664 C CA . ASN A 1 223 ? -0.229 16.435 -0.683 1.00 89.75 223 ASN A CA 1
ATOM 1665 C C . ASN A 1 223 ? -1.151 16.251 0.529 1.00 89.75 223 ASN A C 1
ATOM 1667 O O . ASN A 1 223 ? -2.065 15.418 0.468 1.00 89.75 223 ASN A O 1
ATOM 1671 N N . PRO A 1 224 ? -0.954 16.996 1.634 1.00 79.19 224 PRO A N 1
ATOM 1672 C CA . PRO A 1 224 ? -1.813 16.872 2.803 1.00 79.19 224 PRO A CA 1
ATOM 1673 C C . PRO A 1 224 ? -3.274 17.070 2.402 1.00 79.19 224 PRO A C 1
ATOM 1675 O O . PRO A 1 224 ? -3.595 18.077 1.768 1.00 79.19 224 PRO A O 1
ATOM 1678 N N . PRO A 1 225 ? -4.171 16.129 2.741 1.00 74.25 225 PRO A N 1
ATOM 1679 C CA . PRO A 1 225 ? -5.576 16.301 2.421 1.00 74.25 225 PRO A CA 1
ATOM 1680 C C . PRO A 1 225 ? -6.121 17.540 3.146 1.00 74.25 225 PRO A C 1
ATOM 1682 O O . PRO A 1 225 ? -5.752 17.766 4.308 1.00 74.25 225 PRO A O 1
ATOM 1685 N N . PRO A 1 226 ? -7.017 18.319 2.509 1.00 68.38 226 PRO A N 1
ATOM 1686 C CA . PRO A 1 226 ? -7.637 19.470 3.150 1.00 68.38 226 PRO A CA 1
ATOM 1687 C C . PRO A 1 226 ? -8.347 19.023 4.433 1.00 68.38 226 PRO A C 1
ATOM 1689 O O . PRO A 1 226 ? -9.263 18.199 4.406 1.00 68.38 226 PRO A O 1
ATOM 1692 N N . GLN A 1 227 ? -7.903 19.546 5.578 1.00 64.75 227 GLN A N 1
ATOM 1693 C CA . GLN A 1 227 ? -8.462 19.188 6.879 1.00 64.75 227 GLN A CA 1
ATOM 1694 C C . GLN A 1 227 ? -9.826 19.864 7.045 1.00 64.75 227 GLN A C 1
ATOM 1696 O O . GLN A 1 227 ? -9.919 21.064 7.300 1.00 64.75 227 GLN A O 1
ATOM 1701 N N . LYS A 1 228 ? -10.909 19.094 6.911 1.00 63.91 228 LYS A N 1
ATOM 1702 C CA . LYS A 1 228 ? -12.254 19.564 7.265 1.00 63.91 228 LYS A CA 1
ATOM 1703 C C . LYS A 1 228 ? -12.391 19.575 8.784 1.00 63.91 228 LYS A C 1
ATOM 1705 O O . LYS A 1 228 ? -12.613 18.534 9.400 1.00 63.91 228 LYS A O 1
ATOM 1710 N N . THR A 1 229 ? -12.269 20.750 9.389 1.00 59.84 229 THR A N 1
ATOM 1711 C CA . THR A 1 229 ? -12.391 20.927 10.837 1.00 59.84 229 THR A CA 1
ATOM 1712 C C . THR A 1 229 ? -13.862 20.936 11.263 1.00 59.84 229 THR A C 1
ATOM 1714 O O . THR A 1 229 ? -14.700 21.635 10.700 1.00 59.84 229 THR A O 1
ATOM 1717 N N . GLY A 1 230 ? -14.207 20.122 12.261 1.00 64.56 230 GLY A N 1
ATOM 1718 C CA . GLY A 1 230 ? -15.550 20.090 12.835 1.00 64.56 230 GLY A CA 1
ATOM 1719 C C . GLY A 1 230 ? -15.699 18.977 13.865 1.00 64.56 230 GLY A C 1
ATOM 1720 O O . GLY A 1 230 ? -15.319 17.840 13.605 1.00 64.56 230 GLY A O 1
ATOM 1721 N N . TYR A 1 231 ? -16.291 19.281 15.024 1.00 66.62 231 TYR A N 1
ATOM 1722 C CA . TYR A 1 231 ? -16.516 18.302 16.103 1.00 66.62 231 TYR A CA 1
ATOM 1723 C C . TYR A 1 231 ? -17.346 17.084 15.671 1.00 66.62 231 TYR A C 1
ATOM 1725 O O . TYR A 1 231 ? -17.285 16.036 16.309 1.00 66.62 231 TYR A O 1
ATOM 1733 N N . THR A 1 232 ? -18.128 17.222 14.601 1.00 71.44 232 THR A N 1
ATOM 1734 C CA . THR A 1 232 ? -18.995 16.178 14.050 1.00 71.44 232 THR A CA 1
ATOM 1735 C C . THR A 1 232 ? -18.378 15.432 12.870 1.00 71.44 232 THR A C 1
ATOM 1737 O O . THR A 1 232 ? -19.009 14.492 12.395 1.00 71.44 232 THR A O 1
ATOM 1740 N N . ASN A 1 233 ? -17.183 15.813 12.391 1.00 68.69 233 ASN A N 1
ATOM 1741 C CA . ASN A 1 233 ? -16.518 15.128 11.284 1.00 68.69 233 ASN A CA 1
ATOM 1742 C C . ASN A 1 233 ? -15.512 14.084 11.814 1.00 68.69 233 ASN A C 1
ATOM 1744 O O . ASN A 1 233 ? -14.468 14.467 12.349 1.00 68.69 233 ASN A O 1
ATOM 1748 N N . PRO A 1 234 ? -15.767 12.773 11.641 1.00 69.88 234 PRO A N 1
ATOM 1749 C CA . PRO A 1 234 ? -14.839 11.723 12.061 1.00 69.88 234 PRO A CA 1
ATOM 1750 C C . PRO A 1 234 ? -13.462 11.815 11.388 1.00 69.88 234 PRO A C 1
ATOM 1752 O O . PRO A 1 234 ? -12.467 11.395 11.980 1.00 69.88 234 PRO A O 1
ATOM 1755 N N . GLU A 1 235 ? -13.380 12.392 10.183 1.00 73.44 235 GLU A N 1
ATOM 1756 C CA . GLU A 1 235 ? -12.118 12.547 9.452 1.00 73.44 235 GLU A CA 1
ATOM 1757 C C . GLU A 1 235 ? -11.121 13.459 10.171 1.00 73.44 235 GLU A C 1
ATOM 1759 O O . GLU A 1 235 ? -9.917 13.246 10.038 1.00 73.44 235 GLU A O 1
ATOM 1764 N N . ALA A 1 236 ? -11.602 14.417 10.972 1.00 70.62 236 ALA A N 1
ATOM 1765 C CA . ALA A 1 236 ? -10.758 15.338 11.735 1.00 70.62 236 ALA A CA 1
ATOM 1766 C C . ALA A 1 236 ? -9.993 14.643 12.878 1.00 70.62 236 ALA A C 1
ATOM 1768 O O . ALA A 1 236 ? -8.978 15.148 13.350 1.00 70.62 236 ALA A O 1
ATOM 1769 N N . PHE A 1 237 ? -10.472 13.480 13.331 1.00 73.00 237 PHE A N 1
ATOM 1770 C CA . PHE A 1 237 ? -9.840 12.688 14.393 1.00 73.00 237 PHE A CA 1
ATOM 1771 C C . PHE A 1 237 ? -9.066 11.483 13.852 1.00 73.00 237 PHE A C 1
ATOM 1773 O O . PHE A 1 237 ? -8.420 10.761 14.617 1.00 73.00 237 PHE A O 1
ATOM 1780 N N . ALA A 1 238 ? -9.145 11.240 12.543 1.00 79.25 238 ALA A N 1
ATOM 1781 C CA . ALA A 1 238 ? -8.415 10.171 11.895 1.00 79.25 238 ALA A CA 1
ATOM 1782 C C . ALA A 1 238 ? -6.924 10.510 11.805 1.00 79.25 238 ALA A C 1
ATOM 1784 O O . ALA A 1 238 ? -6.530 11.665 11.659 1.00 79.25 238 ALA A O 1
ATOM 1785 N N . PHE A 1 239 ? -6.082 9.482 11.858 1.00 84.75 239 PHE A N 1
ATOM 1786 C CA . PHE A 1 239 ? -4.673 9.658 11.552 1.00 84.75 239 PHE A CA 1
ATOM 1787 C C . PHE A 1 239 ? -4.486 9.875 10.043 1.00 84.75 239 PHE A C 1
ATOM 1789 O O . PHE A 1 239 ? -4.905 9.037 9.240 1.00 84.75 239 PHE A O 1
ATOM 1796 N N . HIS A 1 240 ? -3.819 10.978 9.692 1.00 86.75 240 HIS A N 1
ATOM 1797 C CA . HIS A 1 240 ? -3.360 11.302 8.342 1.00 86.75 240 HIS A CA 1
ATOM 1798 C C . HIS A 1 240 ? -1.842 11.464 8.377 1.00 86.75 240 HIS A C 1
ATOM 1800 O O . HIS A 1 240 ? -1.319 12.357 9.047 1.00 86.75 240 HIS A O 1
ATO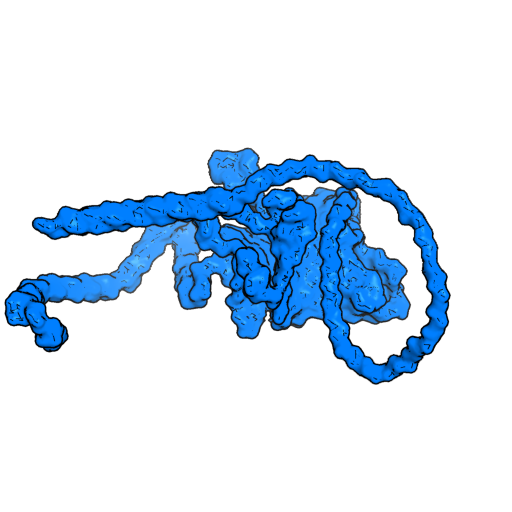M 1806 N N . GLY A 1 241 ? -1.125 10.577 7.697 1.00 90.62 241 GLY A N 1
ATOM 1807 C CA . GLY A 1 241 ? 0.332 10.587 7.724 1.00 90.62 241 GLY A CA 1
ATOM 1808 C C . GLY A 1 241 ? 0.955 9.292 7.230 1.00 90.62 241 GLY A C 1
ATOM 1809 O O . GLY A 1 241 ? 0.262 8.390 6.744 1.00 90.62 241 GLY A O 1
ATOM 1810 N N . ALA A 1 242 ? 2.275 9.205 7.382 1.00 93.88 242 ALA A N 1
ATOM 1811 C CA . ALA A 1 242 ? 3.024 7.997 7.083 1.00 93.88 242 ALA A CA 1
ATOM 1812 C C . ALA A 1 242 ? 3.063 7.043 8.264 1.00 93.88 242 ALA A C 1
ATOM 1814 O O . ALA A 1 242 ? 3.092 7.431 9.429 1.00 93.88 242 ALA A O 1
ATOM 1815 N N . THR A 1 243 ? 3.111 5.766 7.929 1.00 93.94 243 THR A N 1
ATOM 1816 C CA . THR A 1 243 ? 3.331 4.678 8.869 1.00 93.94 243 THR A CA 1
ATOM 1817 C C . THR A 1 243 ? 4.305 3.701 8.251 1.00 93.94 243 THR A C 1
ATOM 1819 O O . THR A 1 243 ? 4.394 3.586 7.025 1.00 93.94 243 THR A O 1
ATOM 1822 N N . TRP A 1 244 ? 5.045 3.004 9.092 1.00 95.00 244 TRP A N 1
ATOM 1823 C CA . TRP A 1 244 ? 5.936 1.950 8.650 1.00 95.00 244 TRP A CA 1
ATOM 1824 C C . TRP A 1 244 ? 5.953 0.831 9.673 1.00 95.00 244 TRP A C 1
ATOM 1826 O O . TRP A 1 244 ? 5.614 1.007 10.848 1.00 95.00 244 TRP A O 1
ATOM 1836 N N . TYR A 1 245 ? 6.347 -0.341 9.199 1.00 94.62 245 TYR A N 1
ATOM 1837 C CA . TYR A 1 245 ? 6.585 -1.490 10.042 1.00 94.62 245 TYR A CA 1
ATOM 1838 C C . TYR A 1 245 ? 7.959 -2.074 9.770 1.00 94.62 245 TYR A C 1
ATOM 1840 O O . TYR A 1 245 ? 8.285 -2.370 8.621 1.00 94.62 245 TYR A O 1
ATOM 1848 N N . THR A 1 246 ? 8.717 -2.321 10.834 1.00 94.12 246 THR A N 1
ATOM 1849 C CA . THR A 1 246 ? 9.935 -3.136 10.802 1.00 94.12 246 THR A CA 1
ATOM 1850 C C . THR A 1 246 ? 9.777 -4.318 11.764 1.00 94.12 246 THR A C 1
ATOM 1852 O O . THR A 1 246 ? 9.101 -4.195 12.790 1.00 94.12 246 THR A O 1
ATOM 1855 N N . PRO A 1 247 ? 10.369 -5.495 11.495 1.00 91.00 247 PRO A N 1
ATOM 1856 C CA . PRO A 1 247 ? 10.325 -6.602 12.447 1.00 91.00 247 PRO A CA 1
ATOM 1857 C C . PRO A 1 247 ? 10.918 -6.251 13.818 1.00 91.00 247 PRO A C 1
ATOM 1859 O O . PRO A 1 247 ? 10.437 -6.788 14.820 1.00 91.00 247 PRO A O 1
ATOM 1862 N N . ASP A 1 248 ? 11.891 -5.338 13.863 1.00 89.00 248 ASP A N 1
ATOM 1863 C CA . ASP A 1 248 ? 12.613 -4.948 15.077 1.00 89.00 248 ASP A CA 1
ATOM 1864 C C . ASP A 1 248 ? 11.827 -3.940 15.928 1.00 89.00 248 ASP A C 1
ATOM 1866 O O . ASP A 1 248 ? 11.596 -4.178 17.113 1.00 89.00 248 ASP A O 1
ATOM 1870 N N . GLU A 1 249 ? 11.336 -2.853 15.325 1.00 86.75 249 GLU A N 1
ATOM 1871 C CA . GLU A 1 249 ? 10.648 -1.758 16.038 1.00 86.75 249 GLU A CA 1
ATOM 1872 C C . GLU A 1 249 ? 9.116 -1.862 15.967 1.00 86.75 249 GLU A C 1
ATOM 1874 O O . GLU A 1 249 ? 8.389 -1.098 16.602 1.00 86.75 249 GLU A O 1
ATOM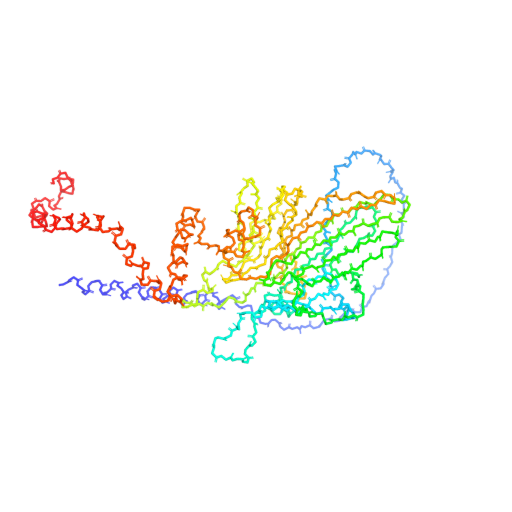 1879 N N . LYS A 1 250 ? 8.600 -2.864 15.249 1.00 89.62 250 LYS A N 1
ATOM 1880 C CA . LYS A 1 250 ? 7.172 -3.075 14.985 1.00 89.62 250 LYS A CA 1
ATOM 1881 C C . LYS A 1 250 ? 6.579 -1.886 14.238 1.00 89.62 250 LYS A C 1
ATOM 1883 O O . LYS A 1 250 ? 7.077 -1.558 13.174 1.00 89.62 250 LYS A O 1
ATOM 1888 N N . TYR A 1 251 ? 5.462 -1.339 14.710 1.00 90.06 251 TYR A N 1
ATOM 1889 C CA . TYR A 1 251 ? 4.671 -0.338 13.998 1.00 90.06 251 TYR A CA 1
ATOM 1890 C C . TYR A 1 251 ? 4.932 1.048 14.571 1.00 90.06 251 TYR A C 1
ATOM 1892 O O . TYR A 1 251 ? 4.763 1.246 15.775 1.00 90.06 251 TYR A O 1
ATOM 1900 N N . ASP A 1 2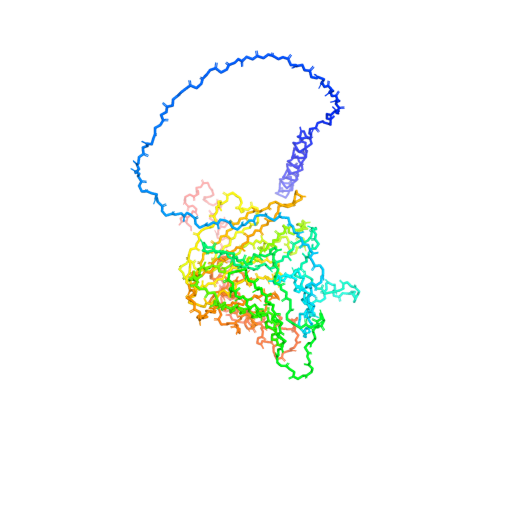52 ? 5.246 1.989 13.690 1.00 90.69 252 ASP A N 1
ATOM 1901 C CA . ASP A 1 252 ? 5.420 3.393 14.033 1.00 90.69 252 ASP A CA 1
ATOM 1902 C C . ASP A 1 252 ? 4.744 4.291 12.986 1.00 90.69 252 ASP A C 1
ATOM 1904 O O . ASP A 1 252 ? 4.364 3.849 11.893 1.00 90.69 252 ASP A O 1
ATOM 1908 N N . ARG A 1 253 ? 4.499 5.546 13.357 1.00 91.12 253 ARG A N 1
ATOM 1909 C CA . ARG A 1 253 ? 3.700 6.486 12.576 1.00 91.12 253 ARG A CA 1
ATOM 1910 C C . ARG A 1 253 ? 4.127 7.924 12.801 1.00 91.12 253 ARG A C 1
ATOM 1912 O O . ARG A 1 253 ? 4.458 8.318 13.913 1.00 91.12 253 ARG A O 1
ATOM 1919 N N . ARG A 1 254 ? 3.986 8.734 11.757 1.00 91.56 254 ARG A N 1
ATOM 1920 C CA . ARG A 1 254 ? 4.263 10.167 11.784 1.00 91.56 254 ARG A CA 1
ATOM 1921 C C . ARG A 1 254 ? 3.212 10.936 10.999 1.00 91.56 254 ARG A C 1
ATOM 1923 O O . ARG A 1 254 ? 2.920 10.592 9.851 1.00 91.56 254 ARG A O 1
ATOM 1930 N N . LYS A 1 255 ? 2.623 11.955 11.623 1.00 89.62 255 LYS A N 1
ATOM 1931 C CA . LYS A 1 255 ? 1.665 12.838 10.948 1.00 89.62 255 LYS A CA 1
ATOM 1932 C C . LYS A 1 255 ? 2.395 13.724 9.950 1.00 89.62 255 LYS A C 1
ATOM 1934 O O . LYS A 1 255 ? 3.576 13.987 10.130 1.00 89.62 255 LYS A O 1
ATOM 1939 N N . TYR A 1 256 ? 1.690 14.222 8.938 1.00 86.75 256 TYR A N 1
ATOM 1940 C CA . TYR A 1 256 ? 2.287 15.130 7.952 1.00 86.75 256 TYR A CA 1
ATOM 1941 C C . TYR A 1 256 ? 2.901 16.387 8.583 1.00 86.75 256 TYR A C 1
ATOM 1943 O O . TYR A 1 256 ? 3.991 16.782 8.188 1.00 86.75 256 TYR A O 1
ATOM 1951 N N . GLU A 1 257 ? 2.250 16.965 9.593 1.00 83.94 257 GLU A N 1
ATOM 1952 C CA . GLU A 1 257 ? 2.744 18.142 10.329 1.00 83.94 257 GLU A CA 1
ATOM 1953 C C . GLU A 1 257 ? 4.149 17.912 10.914 1.00 83.94 257 GLU A C 1
ATOM 1955 O O . GLU A 1 257 ? 4.995 18.795 10.845 1.00 83.94 257 GLU A O 1
ATOM 1960 N N . ASP A 1 258 ? 4.436 16.688 11.359 1.00 85.75 258 ASP A N 1
ATOM 1961 C CA . ASP A 1 258 ? 5.672 16.346 12.064 1.00 85.75 258 ASP A CA 1
ATOM 1962 C C . ASP A 1 258 ? 6.797 15.861 11.120 1.00 85.75 258 ASP A C 1
ATOM 1964 O O . ASP A 1 258 ? 7.888 15.524 11.572 1.00 85.75 258 ASP A O 1
ATOM 1968 N N . PHE A 1 259 ? 6.580 15.769 9.796 1.00 83.19 259 PHE A N 1
ATOM 1969 C CA . PHE A 1 259 ? 7.601 15.236 8.866 1.00 83.19 259 PHE A CA 1
ATOM 1970 C C . PHE A 1 259 ? 8.894 16.049 8.849 1.00 83.19 259 PHE A C 1
ATOM 1972 O O . PHE A 1 259 ? 9.960 15.475 8.628 1.00 83.19 259 PHE A O 1
ATOM 1979 N N . VAL A 1 260 ? 8.776 17.367 9.009 1.00 78.81 260 VAL A N 1
ATOM 1980 C CA . VAL A 1 260 ? 9.915 18.289 9.000 1.00 78.81 260 VAL A CA 1
ATOM 1981 C C . VAL A 1 260 ? 10.528 18.373 10.397 1.00 78.81 260 VAL A C 1
ATOM 1983 O O . VAL A 1 260 ? 11.744 18.245 10.532 1.00 78.81 260 VAL A O 1
ATOM 1986 N N . ASP A 1 261 ? 9.688 18.508 11.423 1.00 80.62 261 ASP A N 1
ATOM 1987 C CA . ASP A 1 261 ? 10.123 18.769 12.798 1.00 80.62 261 ASP A CA 1
ATOM 1988 C C . ASP A 1 261 ? 10.762 17.540 13.469 1.00 80.62 261 ASP A C 1
ATOM 1990 O O . ASP A 1 261 ? 11.778 17.668 14.153 1.00 80.62 261 ASP A O 1
ATOM 1994 N N . ASP A 1 262 ? 10.252 16.330 13.207 1.00 80.19 262 ASP A N 1
ATOM 1995 C CA . ASP A 1 262 ? 10.773 15.081 13.789 1.00 80.19 262 ASP A CA 1
ATOM 1996 C C . ASP A 1 262 ? 11.998 14.510 13.033 1.00 80.19 262 ASP A C 1
ATOM 1998 O O . ASP A 1 262 ? 12.420 13.367 13.266 1.00 80.19 262 ASP A O 1
ATOM 2002 N N . GLY A 1 263 ? 12.561 15.272 12.090 1.00 75.38 263 GLY A N 1
ATOM 2003 C CA . GLY A 1 263 ? 13.754 14.913 11.322 1.00 75.38 263 GLY A CA 1
ATOM 2004 C C . GLY A 1 263 ? 13.558 13.779 10.308 1.00 75.38 263 GLY A C 1
ATOM 2005 O O . GLY A 1 263 ? 12.474 13.227 10.123 1.00 75.38 263 GLY A O 1
ATOM 2006 N N . THR A 1 264 ? 14.630 13.397 9.613 1.00 78.75 264 THR A N 1
ATOM 2007 C CA . THR A 1 264 ? 14.572 12.363 8.566 1.00 78.75 264 THR A CA 1
ATOM 2008 C C . THR A 1 264 ? 14.394 10.965 9.150 1.00 78.75 264 THR A C 1
ATOM 2010 O O . THR A 1 264 ? 15.076 10.594 10.106 1.00 78.75 264 THR A O 1
ATOM 2013 N N . LEU A 1 265 ? 13.542 10.149 8.526 1.00 86.31 265 LEU A N 1
ATOM 2014 C CA . LEU A 1 265 ? 13.513 8.711 8.792 1.00 86.31 265 LEU A CA 1
ATOM 2015 C C . LEU A 1 265 ? 14.644 8.033 8.011 1.00 86.31 265 LEU A C 1
ATOM 2017 O O . LEU A 1 265 ? 14.765 8.245 6.805 1.00 86.31 265 LEU A O 1
ATOM 2021 N N . ASP A 1 266 ? 15.435 7.208 8.688 1.00 88.75 266 ASP A N 1
ATOM 2022 C CA . ASP A 1 266 ? 16.445 6.352 8.070 1.00 88.75 266 ASP A CA 1
ATOM 2023 C C . ASP A 1 266 ? 16.449 5.000 8.791 1.00 88.75 266 ASP A C 1
ATOM 2025 O O . ASP A 1 266 ? 17.186 4.779 9.753 1.00 88.75 266 ASP A O 1
ATOM 2029 N N . LYS A 1 267 ? 15.512 4.132 8.404 1.00 91.81 267 LYS A N 1
ATOM 2030 C CA . LYS A 1 267 ? 15.332 2.817 9.027 1.00 91.81 267 LYS A CA 1
ATOM 2031 C C . LYS A 1 267 ? 15.665 1.729 8.030 1.00 91.81 267 LYS A C 1
ATOM 2033 O O . LYS A 1 267 ? 15.016 1.624 6.995 1.00 91.81 267 LYS A O 1
ATOM 2038 N N . GLU A 1 268 ? 16.633 0.891 8.359 1.00 93.56 268 GLU A N 1
ATOM 2039 C CA . GLU A 1 268 ? 16.895 -0.330 7.605 1.00 93.56 268 GLU A CA 1
ATOM 2040 C C . GLU A 1 268 ? 16.068 -1.484 8.170 1.00 93.56 268 GLU A C 1
ATOM 2042 O O . GLU A 1 268 ? 15.895 -1.616 9.381 1.00 93.56 268 GLU A O 1
ATOM 2047 N N . SER A 1 269 ? 15.529 -2.319 7.288 1.00 93.12 269 SER A N 1
ATOM 2048 C CA . SER A 1 269 ? 14.705 -3.454 7.679 1.00 93.12 269 SER A CA 1
ATOM 2049 C C . SER A 1 269 ? 14.815 -4.600 6.685 1.00 93.12 269 SER A C 1
ATOM 2051 O O . SER A 1 269 ? 14.925 -4.377 5.485 1.00 93.12 269 SER A O 1
ATOM 2053 N N . THR A 1 270 ? 14.781 -5.840 7.175 1.00 94.00 270 THR A N 1
ATOM 2054 C CA . THR A 1 270 ? 14.597 -7.021 6.318 1.00 94.00 270 THR A CA 1
ATOM 2055 C C . THR A 1 270 ? 13.116 -7.383 6.327 1.00 94.00 270 THR A C 1
ATOM 2057 O O . THR A 1 270 ? 12.600 -7.822 7.354 1.00 94.00 270 THR A O 1
ATOM 2060 N N . GLY A 1 271 ? 12.434 -7.161 5.204 1.00 91.19 271 GLY A N 1
ATOM 2061 C CA . GLY A 1 271 ? 10.975 -7.179 5.129 1.00 91.19 271 GLY A CA 1
ATOM 2062 C C . GLY A 1 271 ? 10.350 -5.885 5.664 1.00 91.19 271 GLY A C 1
ATOM 2063 O O . GLY A 1 271 ? 10.960 -4.817 5.638 1.00 91.19 271 GLY A O 1
ATOM 2064 N N . GLY A 1 272 ? 9.110 -5.977 6.143 1.00 94.50 272 GLY A N 1
ATOM 2065 C CA . GLY A 1 272 ? 8.344 -4.816 6.598 1.00 94.50 272 GLY A CA 1
ATOM 2066 C C . GLY A 1 272 ? 7.578 -4.119 5.476 1.00 94.50 272 GLY A C 1
ATOM 2067 O O . GLY A 1 272 ? 7.387 -4.683 4.402 1.00 94.50 272 GLY A O 1
ATOM 2068 N N . TRP A 1 273 ? 7.064 -2.922 5.747 1.00 97.00 273 TRP A N 1
ATOM 2069 C CA . TRP A 1 273 ? 6.270 -2.154 4.783 1.00 97.00 273 TRP A CA 1
ATOM 2070 C C . TRP A 1 273 ? 6.199 -0.676 5.165 1.00 97.00 273 TRP A C 1
ATOM 2072 O O . TRP A 1 273 ? 6.401 -0.305 6.322 1.00 97.00 273 TRP A O 1
ATOM 2082 N N . ILE A 1 274 ? 5.868 0.156 4.181 1.00 97.38 274 ILE A N 1
ATOM 2083 C CA . ILE A 1 274 ? 5.578 1.583 4.348 1.00 97.38 274 ILE A CA 1
ATOM 2084 C C . ILE A 1 274 ? 4.167 1.882 3.851 1.00 97.38 274 ILE A C 1
ATOM 2086 O O . ILE A 1 274 ? 3.704 1.245 2.905 1.00 97.38 274 ILE A O 1
ATOM 2090 N N . ALA A 1 275 ? 3.478 2.844 4.457 1.00 97.19 275 ALA A N 1
ATOM 2091 C CA . ALA A 1 275 ? 2.120 3.199 4.068 1.00 97.19 275 ALA A CA 1
ATOM 2092 C C . ALA A 1 275 ? 1.776 4.662 4.343 1.00 97.19 275 ALA A C 1
ATOM 2094 O O . ALA A 1 275 ? 2.331 5.283 5.249 1.00 97.19 275 ALA A O 1
ATOM 2095 N N . LEU A 1 276 ? 0.791 5.174 3.606 1.00 95.19 276 LEU A N 1
ATOM 2096 C CA . LEU A 1 276 ? 0.092 6.422 3.904 1.00 95.19 276 LEU A CA 1
ATOM 2097 C C . LEU A 1 276 ? -1.367 6.106 4.249 1.00 95.19 276 LEU A C 1
ATOM 2099 O O . LEU A 1 276 ? -2.077 5.456 3.473 1.00 95.19 276 LEU A O 1
ATOM 2103 N N . LEU A 1 277 ? -1.811 6.555 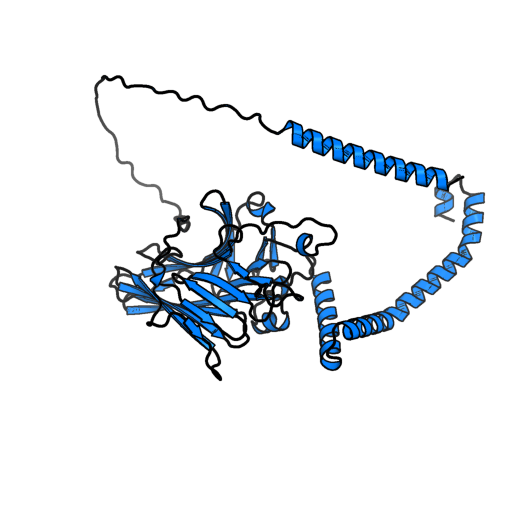5.422 1.00 92.00 277 LEU A N 1
ATOM 2104 C CA . LEU A 1 277 ? -3.138 6.255 5.966 1.00 92.00 277 LEU A CA 1
ATOM 2105 C C . LEU A 1 277 ? -4.080 7.454 5.854 1.00 92.00 277 LEU A C 1
ATOM 2107 O O . LEU A 1 277 ? -3.672 8.599 6.032 1.00 92.00 277 LEU A O 1
ATOM 2111 N N . GLN A 1 278 ? -5.359 7.146 5.638 1.00 88.31 278 GLN A N 1
ATOM 2112 C CA . GLN A 1 278 ? -6.497 8.041 5.852 1.00 88.31 278 GLN A CA 1
ATOM 2113 C C . GLN A 1 278 ? -7.598 7.300 6.632 1.00 88.31 278 GLN A C 1
ATOM 2115 O O . GLN A 1 278 ? -7.403 6.154 7.046 1.00 88.31 278 GLN A O 1
ATOM 2120 N N . HIS A 1 279 ? -8.755 7.928 6.865 1.00 86.31 279 HIS A N 1
ATOM 2121 C CA . HIS A 1 279 ? -9.778 7.389 7.773 1.00 86.31 279 HIS A CA 1
ATOM 2122 C C . HIS A 1 279 ? -10.229 5.957 7.414 1.00 86.31 279 HIS A C 1
ATOM 2124 O O . HIS A 1 279 ? -10.043 5.049 8.225 1.00 86.31 279 HIS A O 1
ATOM 2130 N N . TYR A 1 280 ? -10.717 5.725 6.186 1.00 89.38 280 TYR A N 1
ATOM 2131 C CA . TYR A 1 280 ? -11.242 4.416 5.745 1.00 89.38 280 TYR A CA 1
ATOM 2132 C C . TYR A 1 280 ? -10.326 3.618 4.813 1.00 89.38 280 TYR A C 1
ATOM 2134 O O . TYR A 1 280 ? -10.524 2.416 4.625 1.00 89.38 280 TYR A O 1
ATOM 2142 N N . PHE A 1 281 ? -9.318 4.265 4.236 1.00 93.81 281 PHE A N 1
ATOM 2143 C CA . PHE A 1 281 ? -8.468 3.684 3.201 1.00 93.81 281 PHE A CA 1
ATOM 2144 C C . PHE A 1 281 ? -6.998 3.921 3.527 1.00 93.81 281 PHE A C 1
ATOM 2146 O O . PHE A 1 281 ? -6.657 4.745 4.378 1.00 93.81 281 PHE A O 1
ATOM 2153 N N . PHE A 1 282 ? -6.122 3.199 2.849 1.00 95.88 282 PHE A N 1
ATOM 2154 C CA . PHE A 1 282 ? -4.687 3.426 2.907 1.00 95.88 282 PHE A CA 1
ATOM 2155 C C . PHE A 1 282 ? -4.035 2.895 1.634 1.00 95.88 282 PHE A C 1
ATOM 2157 O O . PHE A 1 282 ? -4.626 2.081 0.919 1.00 95.88 282 PHE A O 1
ATOM 2164 N N . SER A 1 283 ? -2.812 3.342 1.367 1.00 97.69 283 SER A N 1
ATOM 2165 C CA . SER A 1 283 ? -1.945 2.662 0.410 1.00 97.69 283 SER A CA 1
ATOM 2166 C C . SER A 1 283 ? -0.645 2.249 1.075 1.00 97.69 283 SER A C 1
ATOM 2168 O O . SER A 1 283 ? -0.202 2.908 2.017 1.00 97.69 283 SER A O 1
ATOM 2170 N N . ALA A 1 284 ? -0.063 1.141 0.624 1.00 98.12 284 ALA A N 1
ATOM 2171 C CA . ALA A 1 284 ? 1.161 0.609 1.204 1.00 98.12 284 ALA A CA 1
ATOM 2172 C C . ALA A 1 284 ? 2.046 -0.057 0.157 1.00 98.12 284 ALA A C 1
ATOM 2174 O O . ALA A 1 284 ? 1.557 -0.852 -0.643 1.00 98.12 284 ALA A O 1
ATOM 2175 N N . TRP A 1 285 ? 3.350 0.198 0.224 1.00 98.06 285 TRP A N 1
ATOM 2176 C CA . TRP A 1 285 ? 4.342 -0.630 -0.452 1.00 98.06 285 TRP A CA 1
ATOM 2177 C C . TRP A 1 285 ? 4.844 -1.706 0.505 1.00 98.06 285 TRP A C 1
ATOM 2179 O O . TRP A 1 285 ? 5.320 -1.411 1.602 1.00 98.06 285 TRP A O 1
ATOM 2189 N N . ILE A 1 286 ? 4.753 -2.953 0.054 1.00 97.44 286 ILE A N 1
ATOM 2190 C CA . ILE A 1 286 ? 5.146 -4.160 0.776 1.00 97.44 286 ILE A CA 1
ATOM 2191 C C . ILE A 1 286 ? 6.259 -4.834 -0.045 1.00 97.44 286 ILE A C 1
ATOM 2193 O O . ILE A 1 286 ? 5.952 -5.520 -1.027 1.00 97.44 286 ILE A O 1
ATOM 2197 N N . PRO A 1 287 ? 7.544 -4.599 0.282 1.00 95.12 287 PRO A N 1
ATOM 2198 C CA . PRO A 1 287 ? 8.674 -5.324 -0.305 1.00 95.12 287 PRO A CA 1
ATOM 2199 C C . PRO A 1 287 ? 8.599 -6.838 -0.056 1.00 95.12 287 PRO A C 1
ATOM 2201 O O . PRO A 1 287 ? 7.782 -7.304 0.740 1.00 95.12 287 PRO A O 1
ATOM 2204 N N . GLY A 1 288 ? 9.460 -7.617 -0.716 1.00 91.81 288 GLY A N 1
ATOM 2205 C CA . GLY A 1 288 ? 9.584 -9.043 -0.423 1.00 91.81 288 GLY A CA 1
ATOM 2206 C C . GLY A 1 288 ? 10.021 -9.289 1.026 1.00 91.81 288 GLY A C 1
ATOM 2207 O O . GLY A 1 288 ? 10.815 -8.535 1.585 1.00 91.81 288 GLY A O 1
ATOM 2208 N N . ASP A 1 289 ? 9.553 -10.379 1.638 1.00 87.69 289 ASP A N 1
ATOM 2209 C CA . ASP A 1 289 ? 9.766 -10.659 3.073 1.00 87.6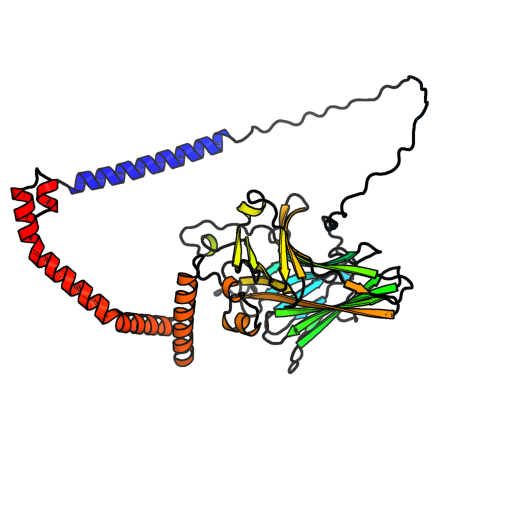9 289 ASP A CA 1
ATOM 2210 C C . ASP A 1 289 ? 11.247 -10.766 3.486 1.00 87.69 289 ASP A C 1
ATOM 2212 O O . ASP A 1 289 ? 11.585 -10.649 4.662 1.00 87.69 289 ASP A O 1
ATOM 2216 N N . LYS A 1 290 ? 12.138 -11.013 2.519 1.00 90.44 290 LYS A N 1
ATOM 2217 C CA . LYS A 1 290 ? 13.590 -11.146 2.715 1.00 90.44 290 LYS A CA 1
ATOM 2218 C C . LYS A 1 290 ? 14.383 -9.960 2.160 1.00 90.44 290 LYS A C 1
ATOM 2220 O O . LYS A 1 290 ? 15.612 -9.967 2.236 1.00 90.44 290 LYS A O 1
ATOM 2225 N N . ASP A 1 291 ? 13.705 -8.962 1.603 1.00 92.31 291 ASP A N 1
ATOM 2226 C CA . ASP A 1 291 ? 14.353 -7.808 0.997 1.00 92.31 291 ASP A CA 1
ATOM 2227 C C . ASP A 1 291 ? 14.861 -6.872 2.090 1.00 92.31 291 ASP A C 1
ATOM 2229 O O . ASP A 1 291 ? 14.095 -6.388 2.926 1.00 92.31 291 ASP A O 1
ATOM 2233 N N . LYS A 1 292 ? 16.164 -6.582 2.062 1.00 94.94 292 LYS A N 1
ATOM 2234 C CA . LYS A 1 292 ? 16.750 -5.517 2.877 1.00 94.94 292 LYS A CA 1
ATOM 2235 C C . LYS A 1 292 ? 16.380 -4.178 2.262 1.00 94.94 292 LYS A C 1
ATOM 2237 O O . LYS A 1 292 ? 16.898 -3.832 1.203 1.00 94.94 292 LYS A O 1
ATOM 2242 N N . SER A 1 293 ? 15.478 -3.464 2.918 1.00 95.19 293 SER A N 1
ATOM 2243 C CA . SER A 1 293 ? 14.970 -2.176 2.474 1.00 95.19 293 SER A CA 1
ATOM 2244 C C . SER A 1 293 ? 15.341 -1.067 3.450 1.00 95.19 293 SER A C 1
ATOM 2246 O O . SER A 1 293 ? 15.352 -1.271 4.662 1.00 95.19 293 SER A O 1
ATOM 2248 N N . LYS A 1 294 ? 15.602 0.123 2.919 1.00 96.25 294 LYS A N 1
ATOM 2249 C CA . LYS A 1 294 ? 15.769 1.358 3.686 1.00 96.25 294 LYS A CA 1
ATOM 2250 C C . LYS A 1 294 ? 14.518 2.216 3.533 1.00 96.25 294 LYS A C 1
ATOM 2252 O O . LYS A 1 294 ? 14.133 2.555 2.413 1.00 96.25 294 LYS A O 1
ATOM 2257 N N . PHE A 1 295 ? 13.875 2.541 4.647 1.00 96.31 295 PHE A N 1
ATOM 2258 C CA . PHE A 1 295 ? 12.677 3.369 4.709 1.00 96.31 295 PHE A CA 1
ATOM 2259 C C . PHE A 1 295 ? 13.041 4.803 5.068 1.00 96.31 295 PHE A C 1
ATOM 2261 O O . PHE A 1 295 ? 13.730 5.048 6.060 1.00 96.31 295 PHE A O 1
ATOM 2268 N N . THR A 1 296 ? 12.554 5.745 4.262 1.00 94.88 296 THR A N 1
ATOM 2269 C CA . THR A 1 296 ? 12.825 7.172 4.428 1.00 94.88 296 THR A CA 1
ATOM 2270 C C . THR A 1 296 ? 11.568 8.013 4.294 1.00 94.88 296 THR A C 1
ATOM 2272 O O . THR A 1 296 ? 10.677 7.692 3.504 1.00 94.88 296 THR A O 1
ATOM 2275 N N . LEU A 1 297 ? 11.544 9.128 5.018 1.00 93.44 297 LEU A N 1
ATOM 2276 C CA . LEU A 1 297 ? 10.548 10.186 4.896 1.00 93.44 297 LEU A CA 1
ATOM 2277 C C . LEU A 1 297 ? 11.244 11.445 4.405 1.00 93.44 297 LEU A C 1
ATOM 2279 O O . LEU A 1 297 ? 12.264 11.844 4.966 1.00 93.44 297 LEU A O 1
ATOM 2283 N N . THR A 1 298 ? 10.695 12.050 3.360 1.00 90.31 298 THR A N 1
ATOM 2284 C CA . THR A 1 298 ? 11.199 13.300 2.789 1.00 90.31 298 THR A CA 1
ATOM 2285 C C . THR A 1 298 ? 10.033 14.185 2.378 1.00 90.31 298 THR A C 1
ATOM 2287 O O . THR A 1 298 ? 8.927 13.701 2.140 1.00 90.31 298 THR A O 1
ATOM 2290 N N . THR A 1 299 ? 10.288 15.478 2.240 1.00 88.94 299 THR A N 1
ATOM 2291 C CA . THR A 1 299 ? 9.377 16.406 1.571 1.00 88.94 299 THR A CA 1
ATOM 2292 C C . THR A 1 299 ? 10.012 16.877 0.271 1.00 88.94 299 THR A C 1
ATOM 2294 O O . THR A 1 299 ? 11.230 17.029 0.173 1.00 88.94 299 THR A O 1
ATOM 2297 N N . THR A 1 300 ? 9.192 17.070 -0.751 1.00 85.50 300 THR A N 1
ATOM 2298 C CA . THR A 1 300 ? 9.607 17.662 -2.025 1.00 85.50 300 THR A CA 1
ATOM 2299 C C . THR A 1 300 ? 8.662 18.804 -2.352 1.00 85.50 300 THR A C 1
ATOM 2301 O O . THR A 1 300 ? 7.490 18.745 -1.995 1.00 85.50 300 THR A O 1
ATOM 2304 N N . GLN A 1 301 ? 9.148 19.848 -3.016 1.00 83.00 301 GLN A N 1
ATOM 2305 C CA . GLN A 1 301 ? 8.281 20.902 -3.536 1.00 83.00 301 GLN A CA 1
ATOM 2306 C C . GLN A 1 301 ? 8.183 20.781 -5.049 1.00 83.00 301 GLN A C 1
ATOM 2308 O O . GLN A 1 301 ? 9.207 20.640 -5.713 1.00 83.00 301 GLN A O 1
ATOM 2313 N N . ASP A 1 302 ? 6.964 20.863 -5.568 1.00 76.75 302 ASP A N 1
ATOM 2314 C CA . ASP A 1 302 ? 6.693 21.032 -6.993 1.00 76.75 302 ASP A CA 1
ATOM 2315 C C . ASP A 1 302 ? 5.630 22.123 -7.157 1.00 76.75 302 ASP A C 1
ATOM 2317 O O . ASP A 1 302 ? 4.629 22.139 -6.442 1.00 76.75 302 ASP A O 1
ATOM 2321 N N . ASN A 1 303 ? 5.883 23.089 -8.042 1.00 75.38 303 ASN A N 1
ATOM 2322 C CA . ASN A 1 303 ? 4.999 24.234 -8.304 1.00 75.38 303 ASN A CA 1
ATOM 2323 C C . ASN A 1 303 ? 4.471 24.960 -7.042 1.00 75.38 303 ASN A C 1
ATOM 2325 O O . ASN A 1 303 ? 3.333 25.422 -7.005 1.00 75.38 303 ASN A O 1
ATOM 2329 N N . GLY A 1 304 ? 5.299 25.064 -5.995 1.00 76.06 304 GLY A N 1
ATOM 2330 C CA . GLY A 1 304 ? 4.939 25.714 -4.728 1.00 76.06 304 GLY A CA 1
ATOM 2331 C C . GLY A 1 304 ? 4.071 24.868 -3.788 1.00 76.06 304 GLY A C 1
ATOM 2332 O O . GLY A 1 304 ? 3.669 25.361 -2.736 1.00 76.06 304 GLY A O 1
ATOM 2333 N N . VAL A 1 305 ? 3.804 23.602 -4.127 1.00 82.75 305 VAL A N 1
ATOM 2334 C CA . VAL A 1 305 ? 3.076 22.655 -3.278 1.00 82.75 305 VAL A CA 1
ATOM 2335 C C . VAL A 1 305 ? 4.045 21.658 -2.646 1.00 82.75 305 VAL A C 1
ATOM 2337 O O . VAL A 1 305 ? 4.895 21.071 -3.316 1.00 82.75 305 VAL A O 1
ATOM 2340 N N . THR A 1 306 ? 3.926 21.469 -1.330 1.00 87.56 306 THR A N 1
ATOM 2341 C CA . THR A 1 306 ? 4.739 20.503 -0.583 1.00 87.56 306 THR A CA 1
ATOM 2342 C C . THR A 1 306 ? 4.131 19.109 -0.679 1.00 87.56 306 THR A C 1
ATOM 2344 O O . THR A 1 306 ? 3.070 18.833 -0.116 1.00 87.56 306 THR A O 1
ATOM 2347 N N . HIS A 1 307 ? 4.865 18.214 -1.322 1.00 90.12 307 HIS A N 1
ATOM 2348 C CA . HIS A 1 307 ? 4.592 16.791 -1.379 1.00 90.12 307 HIS A CA 1
ATOM 2349 C C . HIS A 1 307 ? 5.310 16.056 -0.245 1.00 90.12 307 HIS A C 1
ATOM 2351 O O . HIS A 1 307 ? 6.511 16.226 -0.020 1.00 90.12 307 HIS A O 1
ATOM 2357 N N . TYR A 1 308 ? 4.583 15.178 0.435 1.00 92.19 308 TYR A N 1
ATOM 2358 C CA . TYR A 1 308 ? 5.099 14.316 1.488 1.00 92.19 308 TYR A CA 1
ATOM 2359 C C . TYR A 1 308 ? 5.363 12.936 0.906 1.00 92.19 308 TYR A C 1
ATOM 2361 O O . TYR A 1 308 ? 4.471 12.308 0.331 1.00 92.19 308 TYR A O 1
ATOM 2369 N N . VAL A 1 309 ? 6.599 12.471 1.055 1.00 93.81 309 VAL A N 1
ATOM 2370 C CA . VAL A 1 309 ? 7.088 11.246 0.431 1.00 93.81 309 VAL A CA 1
ATOM 2371 C C . VAL A 1 309 ? 7.470 10.252 1.512 1.00 93.81 309 VAL A C 1
ATOM 2373 O O . VAL A 1 309 ? 8.316 10.538 2.360 1.00 93.81 309 VAL A O 1
ATOM 2376 N N . VAL A 1 310 ? 6.893 9.055 1.443 1.00 95.75 310 VAL A N 1
ATOM 2377 C CA . VAL A 1 310 ? 7.422 7.875 2.134 1.00 95.75 310 VAL A CA 1
ATOM 2378 C C . VAL A 1 310 ? 7.993 6.920 1.099 1.00 95.75 310 VAL A C 1
ATOM 2380 O O . VAL A 1 310 ? 7.327 6.582 0.121 1.00 95.75 310 VAL A O 1
ATOM 2383 N N . ARG A 1 311 ? 9.247 6.509 1.285 1.00 96.19 311 ARG A N 1
ATOM 2384 C CA . ARG A 1 311 ? 10.012 5.741 0.298 1.00 96.19 311 ARG A CA 1
ATOM 2385 C C . ARG A 1 311 ? 10.637 4.509 0.932 1.00 96.19 311 ARG A C 1
ATOM 2387 O O . ARG A 1 311 ? 11.166 4.577 2.035 1.00 96.19 311 ARG A O 1
ATOM 2394 N N . ALA A 1 312 ? 10.603 3.410 0.191 1.00 97.00 312 ALA A N 1
ATOM 2395 C CA . ALA A 1 312 ? 11.354 2.195 0.437 1.00 97.00 312 ALA A CA 1
ATOM 2396 C C . ALA A 1 312 ? 12.370 2.011 -0.693 1.00 97.00 312 ALA A C 1
ATOM 2398 O O . ALA A 1 312 ? 11.996 1.882 -1.860 1.00 97.00 312 ALA A O 1
ATOM 2399 N N . LEU A 1 313 ? 13.652 2.014 -0.346 1.00 96.69 313 LEU A N 1
ATOM 2400 C CA . LEU A 1 313 ? 14.747 1.647 -1.236 1.00 96.69 313 LEU A CA 1
ATOM 2401 C C . LEU A 1 313 ? 15.078 0.176 -0.989 1.00 96.69 313 LEU A C 1
ATOM 2403 O O . LEU A 1 313 ? 15.471 -0.169 0.119 1.00 96.69 313 LEU A O 1
ATOM 2407 N N . GLY A 1 314 ? 14.870 -0.679 -1.984 1.00 94.38 314 GLY A N 1
ATOM 2408 C CA . GLY A 1 314 ? 15.121 -2.114 -1.907 1.00 94.38 314 GLY A CA 1
ATOM 2409 C C . GLY A 1 314 ? 16.610 -2.481 -1.951 1.00 94.38 314 GLY A C 1
ATOM 2410 O O . GLY A 1 314 ? 17.478 -1.604 -2.026 1.00 94.38 314 GLY A O 1
ATOM 2411 N N . PRO A 1 315 ? 16.923 -3.787 -1.930 1.00 92.56 315 PRO A N 1
ATOM 2412 C CA . PRO A 1 315 ? 18.297 -4.263 -1.892 1.00 92.56 315 PRO A CA 1
ATOM 2413 C C . PRO A 1 315 ? 19.041 -3.944 -3.192 1.00 92.56 315 PRO A C 1
ATOM 2415 O O . PRO A 1 315 ? 18.447 -3.817 -4.264 1.00 92.56 315 PRO A O 1
ATOM 2418 N N . GLY A 1 316 ? 20.369 -3.859 -3.095 1.00 92.00 316 GLY A N 1
ATOM 2419 C CA . GLY A 1 316 ? 21.232 -3.729 -4.264 1.00 92.00 316 GLY A CA 1
ATOM 2420 C C . GLY A 1 316 ? 21.191 -4.992 -5.114 1.00 92.00 316 GLY A C 1
ATOM 2421 O O . GLY A 1 316 ? 21.505 -6.082 -4.638 1.00 92.00 316 GLY A O 1
ATOM 2422 N N . VAL A 1 317 ? 20.828 -4.831 -6.380 1.00 94.12 317 VAL A N 1
ATOM 2423 C CA . VAL A 1 317 ? 20.769 -5.892 -7.378 1.00 94.12 317 VAL A CA 1
ATOM 2424 C C . VAL A 1 317 ? 21.991 -5.778 -8.272 1.00 94.12 317 VAL A C 1
ATOM 2426 O O . VAL A 1 317 ? 22.243 -4.722 -8.848 1.00 94.12 317 VAL A O 1
ATOM 2429 N N . ASN A 1 318 ? 22.739 -6.872 -8.389 1.00 94.88 318 ASN A N 1
ATOM 2430 C CA . ASN A 1 318 ? 23.917 -6.960 -9.239 1.00 94.88 318 ASN A CA 1
ATOM 2431 C C . ASN A 1 318 ? 23.684 -7.981 -10.356 1.00 94.88 318 ASN A C 1
ATOM 2433 O O . ASN A 1 318 ? 23.406 -9.146 -10.075 1.00 94.88 318 ASN A O 1
ATOM 2437 N N . VAL A 1 319 ? 23.796 -7.552 -11.610 1.00 95.69 319 VAL A N 1
ATOM 2438 C CA . VAL A 1 319 ? 23.465 -8.353 -12.791 1.00 95.69 319 VAL A CA 1
ATOM 2439 C C . VAL A 1 319 ? 24.661 -8.377 -13.735 1.00 95.69 319 VAL A C 1
ATOM 2441 O O . VAL A 1 319 ? 24.952 -7.400 -14.430 1.00 95.69 319 VAL A O 1
ATOM 2444 N N . ALA A 1 320 ? 25.360 -9.509 -13.771 1.00 96.31 320 ALA A N 1
ATOM 2445 C CA . ALA A 1 320 ? 26.459 -9.735 -14.705 1.00 96.31 320 ALA A CA 1
ATOM 2446 C C . ALA A 1 320 ? 25.949 -9.861 -16.161 1.00 96.31 320 ALA A C 1
ATOM 2448 O O . ALA A 1 320 ? 24.767 -10.148 -16.368 1.00 96.31 320 ALA A O 1
ATOM 2449 N N . PRO A 1 321 ? 26.815 -9.677 -17.175 1.00 97.00 321 PRO A N 1
ATOM 2450 C CA . PRO A 1 321 ? 26.465 -9.912 -18.577 1.00 97.00 321 PRO A CA 1
ATOM 2451 C C . PRO A 1 321 ? 25.799 -11.276 -18.811 1.00 97.00 321 PRO A C 1
ATOM 2453 O O . PRO A 1 321 ? 26.273 -12.303 -18.322 1.00 97.00 321 PRO A O 1
ATOM 2456 N N . GLY A 1 322 ? 24.686 -11.285 -19.545 1.00 96.19 322 GLY A N 1
ATOM 2457 C CA . GLY A 1 322 ? 23.884 -12.475 -19.842 1.00 96.19 322 GLY A CA 1
ATOM 2458 C C . GLY A 1 322 ? 23.060 -13.015 -18.667 1.00 96.19 322 GLY A C 1
ATOM 2459 O O . GLY A 1 322 ? 22.377 -14.024 -18.826 1.00 96.19 322 GLY A O 1
ATOM 2460 N N . GLN A 1 323 ? 23.114 -12.378 -17.491 1.00 97.50 323 GLN A N 1
ATOM 2461 C CA . GLN A 1 323 ? 22.331 -12.770 -16.320 1.00 97.50 323 GLN A CA 1
ATOM 2462 C C . GLN A 1 323 ? 21.053 -11.944 -16.187 1.00 97.50 323 GLN A C 1
ATOM 2464 O O . GLN A 1 323 ? 20.859 -10.907 -16.832 1.00 97.50 323 GLN A O 1
ATOM 2469 N N . LYS A 1 324 ? 20.185 -12.417 -15.293 1.00 97.00 324 LYS A N 1
ATOM 2470 C CA . LYS A 1 324 ? 18.966 -11.727 -14.898 1.00 97.00 324 LYS A CA 1
ATOM 2471 C C . LYS A 1 324 ? 18.765 -11.749 -13.391 1.00 97.00 324 LYS A C 1
ATOM 2473 O O . LYS A 1 324 ? 19.240 -12.655 -12.710 1.00 97.00 324 LYS A O 1
ATOM 2478 N N . ALA A 1 325 ? 18.036 -10.763 -12.895 1.00 96.19 325 ALA A N 1
ATOM 2479 C CA . ALA A 1 325 ? 17.630 -10.667 -11.504 1.00 96.19 325 ALA A CA 1
ATOM 2480 C C . ALA A 1 325 ? 16.183 -10.193 -11.403 1.00 96.19 325 ALA A C 1
ATOM 2482 O O . ALA A 1 325 ? 15.657 -9.561 -12.318 1.00 96.19 325 ALA A O 1
ATOM 2483 N N . GLU A 1 326 ? 15.544 -10.492 -10.277 1.00 95.69 326 GLU A N 1
ATOM 2484 C CA . GLU A 1 326 ? 14.144 -10.159 -10.047 1.00 95.69 326 GLU A CA 1
ATOM 2485 C C . GLU A 1 326 ? 13.958 -9.483 -8.696 1.00 95.69 326 GLU A C 1
ATOM 2487 O O . GLU A 1 326 ? 14.619 -9.832 -7.719 1.00 95.69 326 GLU A O 1
ATOM 2492 N N . THR A 1 327 ? 13.010 -8.551 -8.637 1.00 95.56 327 THR A N 1
ATOM 2493 C CA . THR A 1 327 ? 12.491 -8.020 -7.374 1.00 95.56 327 THR A CA 1
ATOM 2494 C C . THR A 1 327 ? 10.974 -8.077 -7.384 1.00 95.56 327 THR A C 1
ATOM 2496 O O . THR A 1 327 ? 10.338 -7.891 -8.424 1.00 95.56 327 THR A O 1
ATOM 2499 N N . HIS A 1 328 ? 10.394 -8.310 -6.212 1.00 95.69 328 HIS A N 1
ATOM 2500 C CA . HIS A 1 328 ? 8.955 -8.471 -6.039 1.00 95.69 328 HIS A CA 1
ATOM 2501 C C . HIS A 1 328 ? 8.468 -7.509 -4.961 1.00 95.69 328 HIS A C 1
ATOM 2503 O O . HIS A 1 328 ? 9.149 -7.280 -3.963 1.00 95.69 328 HIS A O 1
ATOM 2509 N N . ALA A 1 329 ? 7.292 -6.932 -5.160 1.00 97.00 329 ALA A N 1
ATOM 2510 C CA . ALA A 1 329 ? 6.580 -6.187 -4.135 1.00 97.00 329 ALA A CA 1
ATOM 2511 C C . ALA A 1 329 ? 5.076 -6.257 -4.363 1.00 97.00 329 ALA A C 1
ATOM 2513 O O . ALA A 1 329 ? 4.602 -6.615 -5.440 1.00 97.00 329 ALA A O 1
ATOM 2514 N N . ARG A 1 330 ? 4.323 -5.862 -3.343 1.00 97.75 330 ARG A N 1
ATOM 2515 C CA . ARG A 1 330 ? 2.889 -5.616 -3.442 1.00 97.75 330 ARG A CA 1
ATOM 2516 C C . ARG A 1 330 ? 2.598 -4.161 -3.113 1.00 97.75 330 ARG A C 1
ATOM 2518 O O . ARG A 1 330 ? 3.138 -3.620 -2.150 1.00 97.75 330 ARG A O 1
ATOM 2525 N N . LEU A 1 331 ? 1.746 -3.542 -3.915 1.00 98.44 331 LEU A N 1
ATOM 2526 C CA . LEU A 1 331 ? 1.176 -2.229 -3.665 1.00 98.44 331 LEU A CA 1
ATOM 2527 C C . LEU A 1 331 ? -0.276 -2.417 -3.228 1.00 98.44 331 LEU A C 1
ATOM 2529 O O . LEU A 1 331 ? -1.132 -2.784 -4.030 1.00 98.44 331 LEU A O 1
ATOM 2533 N N . TRP A 1 332 ? -0.559 -2.179 -1.952 1.00 98.31 332 TRP A N 1
ATOM 2534 C CA . TRP A 1 332 ? -1.932 -2.106 -1.469 1.00 98.31 332 TRP A CA 1
ATOM 2535 C C . TRP A 1 332 ? -2.539 -0.760 -1.854 1.00 98.31 332 TRP A C 1
ATOM 2537 O O . TRP A 1 332 ? -1.950 0.278 -1.560 1.00 98.31 332 TRP A O 1
ATOM 2547 N N . VAL A 1 333 ? -3.723 -0.775 -2.464 1.00 97.75 333 VAL A N 1
ATOM 2548 C CA . VAL A 1 333 ? -4.497 0.418 -2.830 1.00 97.75 333 VAL A CA 1
ATOM 2549 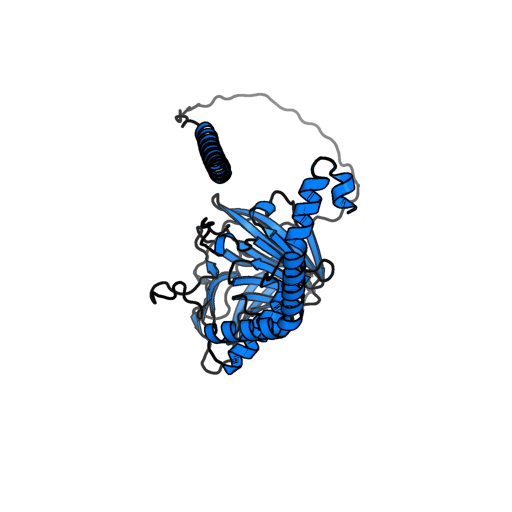C C . VAL A 1 333 ? -5.954 0.138 -2.498 1.00 97.75 333 VAL A C 1
ATOM 2551 O O . VAL A 1 333 ? -6.682 -0.440 -3.303 1.00 97.75 333 VAL A O 1
ATOM 2554 N N . GLY A 1 334 ? -6.395 0.470 -1.284 1.00 96.00 334 GLY A N 1
ATOM 2555 C CA . GLY A 1 334 ? -7.736 0.048 -0.904 1.00 96.00 334 GLY A CA 1
ATOM 2556 C C . GLY A 1 334 ? -8.195 0.335 0.519 1.00 96.00 334 GLY A C 1
ATOM 2557 O O . GLY A 1 334 ? -7.536 1.040 1.289 1.00 96.00 334 GLY A O 1
ATOM 2558 N N . PRO A 1 335 ? -9.371 -0.207 0.869 1.00 95.75 335 PRO A N 1
ATOM 2559 C CA . PRO A 1 335 ? -10.018 -0.003 2.159 1.00 95.75 335 PRO A CA 1
ATOM 2560 C C . PRO A 1 335 ? -9.295 -0.728 3.295 1.00 95.75 335 PRO A C 1
ATOM 2562 O O . PRO A 1 335 ? -8.574 -1.701 3.090 1.00 95.75 335 PRO A O 1
ATOM 2565 N N . LYS A 1 336 ? -9.560 -0.309 4.531 1.00 94.06 336 LYS A N 1
ATOM 2566 C CA . LYS A 1 336 ? -9.072 -0.957 5.758 1.00 94.06 336 LYS A CA 1
ATOM 2567 C C . LYS A 1 336 ? -9.876 -2.220 6.119 1.00 94.06 336 LYS A C 1
ATOM 2569 O O . LYS A 1 336 ? -10.379 -2.355 7.232 1.00 94.06 336 LYS A O 1
ATOM 2574 N N . LEU A 1 337 ? -10.031 -3.148 5.171 1.00 92.25 337 LEU A N 1
ATOM 2575 C CA . LEU A 1 337 ? -10.740 -4.417 5.380 1.00 92.25 337 LEU A CA 1
ATOM 2576 C C . LEU A 1 337 ? -9.815 -5.449 6.034 1.00 92.25 337 LEU A C 1
ATOM 2578 O O . LEU A 1 337 ? -8.925 -5.982 5.377 1.00 92.25 337 LEU A O 1
ATOM 2582 N N . VAL A 1 338 ? -10.056 -5.763 7.312 1.00 89.19 338 VAL A N 1
ATOM 2583 C CA . VAL A 1 338 ? -9.204 -6.662 8.118 1.00 89.19 338 VAL A CA 1
ATOM 2584 C C . VAL A 1 338 ? -8.948 -7.999 7.419 1.00 89.19 338 VAL A C 1
ATOM 2586 O O . VAL A 1 338 ? -7.795 -8.369 7.242 1.00 89.19 338 VAL A O 1
ATOM 2589 N N . SER A 1 339 ? -9.993 -8.682 6.946 1.00 89.75 339 SER A N 1
ATOM 2590 C CA . SER A 1 339 ? -9.861 -9.999 6.306 1.00 89.75 339 SER A CA 1
ATOM 2591 C C . SER A 1 339 ? -9.037 -9.960 5.015 1.00 89.75 339 SER A C 1
ATOM 2593 O O . SER A 1 339 ? -8.218 -10.843 4.774 1.00 89.75 339 SER A O 1
ATOM 2595 N N . ALA A 1 340 ? -9.214 -8.922 4.194 1.00 92.94 340 ALA A N 1
ATOM 2596 C CA . ALA A 1 340 ? -8.468 -8.761 2.948 1.00 92.94 340 ALA A CA 1
ATOM 2597 C C . ALA A 1 340 ? -6.990 -8.408 3.200 1.00 92.94 340 ALA A C 1
ATOM 2599 O O . ALA A 1 340 ? -6.119 -8.826 2.436 1.00 92.94 340 ALA A O 1
ATOM 2600 N N . ILE A 1 341 ? -6.713 -7.669 4.280 1.00 94.12 341 ILE A N 1
ATOM 2601 C CA . ILE A 1 341 ? -5.358 -7.355 4.746 1.00 94.12 341 ILE A CA 1
ATOM 2602 C C . ILE A 1 341 ? -4.681 -8.607 5.318 1.00 94.12 341 ILE A C 1
ATOM 2604 O O . ILE A 1 341 ? -3.539 -8.896 4.972 1.00 94.12 341 ILE A O 1
ATOM 2608 N N . GLU A 1 342 ? -5.371 -9.375 6.164 1.00 91.62 342 GLU A N 1
ATOM 2609 C CA . GLU A 1 342 ? -4.847 -10.617 6.748 1.00 91.62 342 GLU A CA 1
ATOM 2610 C C . GLU A 1 342 ? -4.534 -11.665 5.678 1.00 91.62 342 GLU A C 1
ATOM 2612 O O . GLU A 1 342 ? -3.497 -12.318 5.757 1.00 91.62 342 GLU A O 1
ATOM 2617 N N . ALA A 1 343 ? -5.347 -11.745 4.619 1.00 94.00 343 ALA A N 1
ATOM 2618 C CA . ALA A 1 343 ? -5.089 -12.608 3.466 1.00 94.00 343 ALA A CA 1
ATOM 2619 C C . ALA A 1 343 ? -3.759 -12.299 2.747 1.00 94.00 343 ALA A C 1
ATOM 2621 O O . ALA A 1 343 ? -3.247 -13.145 2.017 1.00 94.00 343 ALA A O 1
ATOM 2622 N N . GLN A 1 344 ? -3.165 -11.117 2.965 1.00 94.25 344 GLN A N 1
ATOM 2623 C CA . GLN A 1 344 ? -1.837 -10.792 2.439 1.00 94.25 344 GLN A CA 1
ATOM 2624 C C . GLN A 1 344 ? -0.703 -11.495 3.196 1.00 94.25 344 GLN A C 1
ATOM 2626 O O . GLN A 1 344 ? 0.416 -11.531 2.683 1.00 94.25 344 GLN A O 1
ATOM 2631 N N . ASN A 1 345 ? -0.960 -12.055 4.382 1.00 93.50 345 ASN A N 1
ATOM 2632 C CA . ASN A 1 345 ? 0.039 -12.726 5.218 1.00 93.50 345 ASN A CA 1
ATOM 2633 C C . ASN A 1 345 ? 1.266 -11.844 5.528 1.00 93.50 345 ASN A C 1
ATOM 2635 O O . ASN A 1 345 ? 2.388 -12.335 5.608 1.00 93.50 345 ASN A O 1
ATOM 2639 N N . VAL A 1 346 ? 1.061 -10.531 5.693 1.00 92.94 346 VAL A N 1
ATOM 2640 C CA . VAL A 1 346 ? 2.137 -9.566 5.972 1.00 92.94 346 VAL A CA 1
ATOM 2641 C C . VAL A 1 346 ? 2.169 -9.236 7.465 1.00 92.94 346 VAL A C 1
ATOM 2643 O O . VAL A 1 346 ? 1.183 -8.703 7.993 1.00 92.94 346 VAL A O 1
ATOM 2646 N N . PRO A 1 347 ? 3.289 -9.489 8.166 1.00 91.50 347 PRO A N 1
ATOM 2647 C CA . PRO A 1 347 ? 3.425 -9.149 9.574 1.00 91.50 347 PRO A CA 1
ATOM 2648 C C . PRO A 1 347 ? 3.114 -7.675 9.856 1.00 91.50 347 PRO A C 1
ATOM 2650 O O . PRO A 1 347 ? 3.628 -6.758 9.219 1.00 91.50 347 PRO A O 1
ATOM 2653 N N . GLY A 1 348 ? 2.240 -7.446 10.835 1.00 89.00 348 GLY A N 1
ATOM 2654 C CA . GLY A 1 348 ? 1.905 -6.107 11.309 1.00 89.00 348 GLY A CA 1
ATOM 2655 C C . GLY A 1 348 ? 1.012 -5.274 10.389 1.00 89.00 348 GLY A C 1
ATOM 2656 O O . GLY A 1 348 ? 0.551 -4.239 10.854 1.00 89.00 348 GLY A O 1
ATOM 2657 N N . LEU A 1 349 ? 0.692 -5.698 9.159 1.00 92.62 349 LEU A N 1
ATOM 2658 C CA . LEU A 1 349 ? -0.086 -4.882 8.210 1.00 92.62 349 LEU A CA 1
ATOM 2659 C C . LEU A 1 349 ? -1.492 -4.531 8.724 1.00 92.62 349 LEU A C 1
ATOM 2661 O O . LEU A 1 349 ? -2.001 -3.446 8.461 1.00 92.62 349 LEU A O 1
ATOM 2665 N N . THR A 1 350 ? -2.090 -5.384 9.560 1.00 90.19 350 THR A N 1
ATOM 2666 C CA . THR A 1 350 ? -3.364 -5.097 10.246 1.00 90.19 350 THR A CA 1
ATOM 2667 C C . THR A 1 350 ? -3.305 -3.879 11.171 1.00 90.19 350 THR A C 1
ATOM 2669 O O . THR A 1 350 ? -4.342 -3.290 11.474 1.00 90.19 350 THR A O 1
ATOM 2672 N N . ARG A 1 351 ? -2.110 -3.428 11.582 1.00 88.50 351 ARG A N 1
ATOM 2673 C CA . ARG A 1 351 ? -1.932 -2.170 12.324 1.00 88.50 351 ARG A CA 1
ATOM 2674 C C . ARG A 1 351 ? -2.314 -0.943 11.499 1.00 88.50 351 ARG A C 1
ATOM 2676 O O . ARG A 1 351 ? -2.712 0.047 12.102 1.00 88.50 351 ARG A O 1
ATOM 2683 N N . ALA A 1 352 ? -2.306 -1.029 10.165 1.00 87.19 352 ALA A N 1
ATOM 2684 C CA . ALA A 1 352 ? -2.761 0.051 9.289 1.00 87.19 352 ALA A CA 1
ATOM 2685 C C . ALA A 1 352 ? -4.260 0.375 9.448 1.00 87.19 352 ALA A C 1
ATOM 2687 O O . ALA A 1 352 ? -4.701 1.472 9.104 1.00 87.19 352 ALA A O 1
ATOM 2688 N N . VAL A 1 353 ? -5.056 -0.543 10.018 1.00 84.50 353 VAL A N 1
ATOM 2689 C CA . VAL A 1 353 ? -6.454 -0.259 10.386 1.00 84.50 353 VAL A CA 1
ATOM 2690 C C . VAL A 1 353 ? -6.529 0.822 11.478 1.00 84.50 353 VAL A C 1
ATOM 2692 O O . VAL A 1 353 ? -7.509 1.556 11.547 1.00 84.50 353 VAL A O 1
ATOM 2695 N N . ASP A 1 354 ? -5.453 0.984 12.255 1.00 74.00 354 ASP A N 1
ATOM 2696 C CA . ASP A 1 354 ? -5.275 1.975 13.321 1.00 74.00 354 ASP A CA 1
ATOM 2697 C C . ASP A 1 354 ? -6.391 1.941 14.377 1.00 74.00 354 ASP A C 1
ATOM 2699 O O . ASP A 1 354 ? -6.995 2.952 14.725 1.00 74.00 354 ASP A O 1
ATOM 2703 N N . PHE A 1 355 ? -6.672 0.747 14.915 1.00 70.25 355 PHE A N 1
ATOM 2704 C CA . PHE A 1 355 ? -7.655 0.579 15.995 1.00 70.25 355 PHE A CA 1
ATOM 2705 C C . PHE A 1 355 ? -7.313 1.391 17.255 1.00 70.25 355 PHE A C 1
ATOM 2707 O O . PHE A 1 355 ? -8.207 1.779 18.005 1.00 70.25 355 PHE A O 1
ATOM 2714 N N . SER A 1 356 ? -6.023 1.594 17.537 1.00 66.56 356 SER A N 1
ATOM 2715 C CA . SER A 1 356 ? -5.538 2.435 18.631 1.00 66.56 356 SER A CA 1
ATOM 2716 C C . SER A 1 356 ? -4.020 2.575 18.571 1.00 66.56 356 SER A C 1
ATOM 2718 O O . SER A 1 356 ? -3.317 1.621 18.230 1.00 66.56 356 SER A O 1
ATOM 2720 N N . ARG A 1 357 ? -3.508 3.709 19.069 1.00 67.31 357 ARG A N 1
ATOM 2721 C CA . ARG A 1 357 ? -2.075 3.903 19.341 1.00 67.31 357 ARG A CA 1
ATOM 2722 C C . ARG A 1 357 ? -1.510 2.903 20.355 1.00 67.31 357 ARG A C 1
ATOM 2724 O O . ARG A 1 357 ? -0.314 2.643 20.352 1.00 67.31 357 ARG A O 1
ATOM 2731 N N . PHE A 1 358 ? -2.347 2.383 21.259 1.00 69.88 358 PHE A N 1
ATOM 2732 C CA . PHE A 1 358 ? -1.924 1.450 22.301 1.00 69.88 358 PHE A CA 1
ATOM 2733 C C . PHE A 1 358 ? -2.222 0.013 21.875 1.00 69.88 358 PHE A C 1
ATOM 2735 O O . PHE A 1 358 ? -3.365 -0.341 21.583 1.00 69.88 358 PHE A O 1
ATOM 2742 N N . SER A 1 359 ? -1.200 -0.843 21.893 1.00 70.94 359 SER A N 1
ATOM 2743 C CA . SER A 1 359 ? -1.284 -2.225 21.401 1.00 70.94 359 SER A CA 1
ATOM 2744 C C . SER A 1 359 ? -2.354 -3.071 22.110 1.00 70.94 359 SER A C 1
ATOM 2746 O O . SER A 1 359 ? -3.028 -3.865 21.449 1.00 70.94 359 SER A O 1
ATOM 2748 N N . ILE A 1 360 ? -2.546 -2.866 23.420 1.00 80.81 360 ILE A N 1
ATOM 2749 C CA . ILE A 1 360 ? -3.565 -3.537 24.250 1.00 80.81 360 ILE A CA 1
ATOM 2750 C C . ILE A 1 360 ? -4.980 -3.134 23.815 1.00 80.81 360 ILE A C 1
ATOM 2752 O O . ILE A 1 360 ? -5.855 -3.977 23.650 1.00 80.81 360 ILE A O 1
ATOM 2756 N N . MET A 1 361 ? -5.211 -1.845 23.569 1.00 78.31 361 MET A N 1
ATOM 2757 C CA . MET A 1 361 ? -6.528 -1.372 23.133 1.00 78.31 361 MET A CA 1
ATOM 2758 C C . MET A 1 361 ? -6.840 -1.833 21.710 1.00 78.31 361 MET A C 1
ATOM 2760 O O . MET A 1 361 ? -7.956 -2.259 21.432 1.00 78.31 361 MET A O 1
ATOM 2764 N N . ALA A 1 362 ? -5.841 -1.832 20.826 1.00 75.25 362 ALA A N 1
ATOM 2765 C CA . ALA A 1 362 ? -5.995 -2.340 19.468 1.00 75.25 362 ALA A CA 1
ATOM 2766 C C . ALA A 1 362 ? -6.309 -3.848 19.428 1.00 75.25 362 ALA A C 1
ATOM 2768 O O . ALA A 1 362 ? -7.114 -4.282 18.611 1.00 75.25 362 ALA A O 1
ATOM 2769 N N . THR A 1 363 ? -5.713 -4.650 20.318 1.00 81.94 363 THR A N 1
ATOM 2770 C CA . THR A 1 363 ? -6.028 -6.087 20.411 1.00 81.94 363 THR A CA 1
ATOM 2771 C C . THR A 1 363 ? -7.440 -6.321 20.940 1.00 81.94 363 THR A C 1
ATOM 2773 O O . THR A 1 363 ? -8.173 -7.109 20.349 1.00 81.94 363 THR A O 1
ATOM 2776 N N . LEU A 1 364 ? -7.868 -5.597 21.980 1.00 85.31 364 LEU A N 1
ATOM 2777 C CA . LEU A 1 364 ? -9.252 -5.655 22.470 1.00 85.31 364 LEU A CA 1
ATOM 2778 C C . LEU A 1 364 ? -10.269 -5.245 21.394 1.00 85.31 364 LEU A C 1
ATOM 2780 O O . LEU A 1 364 ? -11.283 -5.919 21.222 1.00 85.31 364 LEU A O 1
ATOM 2784 N N . ALA A 1 365 ? -9.985 -4.177 20.645 1.00 83.75 365 ALA A N 1
ATOM 2785 C CA . ALA A 1 365 ? -10.827 -3.731 19.538 1.00 83.75 365 ALA A CA 1
ATOM 2786 C C . ALA A 1 365 ? -10.910 -4.782 18.420 1.00 83.75 365 ALA A C 1
ATOM 2788 O O . ALA A 1 365 ? -12.003 -5.055 17.929 1.00 83.75 365 ALA A O 1
ATOM 2789 N N . GLY A 1 366 ? -9.787 -5.420 18.069 1.00 83.62 366 GLY A N 1
ATOM 2790 C CA . GLY A 1 366 ? -9.754 -6.523 17.106 1.00 83.62 366 GLY A CA 1
ATOM 2791 C C . GLY A 1 366 ? -10.610 -7.717 17.542 1.00 83.62 366 GLY A C 1
ATOM 2792 O O . GLY A 1 366 ? -11.420 -8.207 16.759 1.00 83.62 366 GLY A O 1
ATOM 2793 N N . TRP A 1 367 ? -10.513 -8.134 18.811 1.00 87.75 367 TRP A N 1
ATOM 2794 C CA . TRP A 1 367 ? -11.369 -9.189 19.375 1.00 87.75 367 TRP A CA 1
ATOM 2795 C C . TRP A 1 367 ? -12.853 -8.821 19.332 1.00 87.75 367 TRP A C 1
ATOM 2797 O O . TRP A 1 367 ? -13.689 -9.640 18.953 1.00 87.75 367 TRP A O 1
ATOM 2807 N N . LEU A 1 368 ? -13.188 -7.581 19.688 1.00 89.06 368 LEU A N 1
ATOM 2808 C CA . LEU A 1 368 ? -14.564 -7.100 19.652 1.00 89.06 368 LEU A CA 1
ATOM 2809 C C . LEU A 1 368 ? -15.114 -7.069 18.217 1.00 89.06 368 LEU A C 1
ATOM 2811 O O . LEU A 1 368 ? -16.246 -7.490 17.985 1.00 89.06 368 LEU A O 1
ATOM 2815 N N . PHE A 1 369 ? -14.304 -6.618 17.255 1.00 87.31 369 PHE A N 1
ATOM 2816 C CA . PHE A 1 369 ? -14.651 -6.611 15.836 1.00 87.31 369 PHE A CA 1
ATOM 2817 C C . PHE A 1 369 ? -14.837 -8.028 15.284 1.00 87.31 369 PHE A C 1
ATOM 2819 O O . PHE A 1 369 ? -15.783 -8.269 14.539 1.00 87.31 369 PHE A O 1
ATOM 2826 N N . PHE A 1 370 ? -13.994 -8.982 15.688 1.00 89.19 370 PHE A N 1
ATOM 2827 C CA . PHE A 1 370 ? -14.147 -10.388 15.317 1.00 89.19 370 PHE A CA 1
ATOM 2828 C C . PHE A 1 370 ? -15.496 -10.953 15.782 1.00 89.19 370 PHE A C 1
ATOM 2830 O O . PHE A 1 370 ? -16.236 -11.517 14.977 1.00 89.19 370 PHE A O 1
ATOM 2837 N N . VAL A 1 371 ? -15.860 -10.742 17.053 1.00 92.12 371 VAL A N 1
ATOM 2838 C CA . VAL A 1 371 ? -17.160 -11.182 17.590 1.00 92.12 371 VAL A CA 1
ATOM 2839 C C . VAL A 1 371 ? -18.312 -10.497 16.856 1.00 92.12 371 VAL A C 1
ATOM 2841 O O . VAL A 1 371 ? -19.285 -11.153 16.489 1.00 92.12 371 VAL A O 1
ATOM 2844 N N . LEU A 1 372 ? -18.198 -9.193 16.592 1.00 92.50 372 LEU A N 1
ATOM 2845 C CA . LEU A 1 372 ? -19.203 -8.449 15.837 1.00 92.50 372 LEU A CA 1
ATOM 2846 C C . LEU A 1 372 ? -19.390 -9.015 14.423 1.00 92.50 372 LEU A C 1
ATOM 2848 O O . LEU A 1 372 ? -20.524 -9.204 13.990 1.00 92.50 372 LEU A O 1
ATOM 2852 N N . SER A 1 373 ? -18.291 -9.312 13.727 1.00 89.25 373 SER A N 1
ATOM 2853 C CA . SER A 1 373 ? -18.295 -9.903 12.386 1.00 89.25 373 SER A CA 1
ATOM 2854 C C . SER A 1 373 ? -18.915 -11.304 12.385 1.00 89.25 373 SER A C 1
ATOM 2856 O O . SER A 1 373 ? -19.715 -11.627 11.509 1.00 89.25 373 SER A O 1
ATOM 2858 N N . ALA A 1 374 ? -18.638 -12.115 13.412 1.00 92.12 374 ALA A N 1
ATOM 2859 C CA . ALA A 1 374 ? -19.260 -13.426 13.578 1.00 92.12 374 ALA A CA 1
ATOM 2860 C C . ALA A 1 374 ? -20.784 -13.316 13.758 1.00 92.12 374 ALA A C 1
ATOM 2862 O O . ALA A 1 374 ? -21.531 -14.020 13.080 1.00 92.12 374 ALA A O 1
ATOM 2863 N N . ILE A 1 375 ? -21.265 -12.386 14.592 1.00 93.25 375 ILE A N 1
ATOM 2864 C CA . ILE A 1 375 ? -22.708 -12.121 14.732 1.00 93.25 375 ILE A CA 1
ATOM 2865 C C . ILE A 1 375 ? -23.290 -11.642 13.393 1.00 93.25 375 ILE A C 1
ATOM 2867 O O . ILE A 1 375 ? -24.333 -12.132 12.957 1.00 93.25 375 ILE A O 1
ATOM 2871 N N . HIS A 1 376 ? -22.590 -10.740 12.702 1.00 93.62 376 HIS A N 1
ATOM 2872 C CA . HIS A 1 376 ? -23.007 -10.228 11.400 1.00 93.62 376 HIS A CA 1
ATOM 2873 C C . HIS A 1 376 ? -23.108 -11.317 10.333 1.00 93.62 376 HIS A C 1
ATOM 2875 O O . HIS A 1 376 ? -24.026 -11.275 9.521 1.00 93.62 376 HIS A O 1
ATOM 2881 N N . SER A 1 377 ? -22.228 -12.319 10.350 1.00 92.62 377 SER A N 1
ATOM 2882 C CA . SER A 1 377 ? -22.280 -13.433 9.395 1.00 92.62 377 SER A CA 1
ATOM 2883 C C . SER A 1 377 ? -23.574 -14.253 9.482 1.00 92.62 377 SER A C 1
ATOM 2885 O O . SER A 1 377 ? -23.996 -14.828 8.484 1.00 92.62 377 SER A O 1
ATOM 2887 N N . VAL A 1 378 ? -24.230 -14.263 10.649 1.00 93.81 378 VAL A N 1
ATOM 2888 C CA . VAL A 1 378 ? -25.506 -14.961 10.873 1.00 93.81 378 VAL A CA 1
ATOM 2889 C C . VAL A 1 378 ? -26.696 -14.035 10.626 1.00 93.81 378 VAL A C 1
ATOM 2891 O O . VAL A 1 378 ? -27.690 -14.442 10.035 1.00 93.81 378 VAL A O 1
ATOM 2894 N N . VAL A 1 379 ? -26.608 -12.786 11.091 1.00 94.31 379 VAL A N 1
ATOM 2895 C CA . VAL A 1 379 ? -27.734 -11.838 11.078 1.00 94.31 379 VAL A CA 1
ATOM 2896 C C . VAL A 1 379 ? -27.851 -11.078 9.751 1.00 94.31 379 VAL A C 1
ATOM 2898 O O . VAL A 1 379 ? -28.945 -10.677 9.364 1.00 94.31 379 VAL A O 1
ATOM 2901 N N . GLY A 1 380 ? -26.732 -10.831 9.066 1.00 91.62 380 GLY A N 1
ATOM 2902 C CA . GLY A 1 380 ? -26.667 -10.085 7.804 1.00 91.62 380 GLY A CA 1
ATOM 2903 C C . GLY A 1 380 ? -26.930 -8.578 7.922 1.00 91.62 380 GLY A C 1
ATOM 2904 O O . GLY A 1 380 ? -27.085 -7.906 6.905 1.00 91.62 380 GLY A O 1
ATOM 2905 N N . ASN A 1 381 ? -27.014 -8.029 9.141 1.00 93.44 381 ASN A N 1
ATOM 2906 C CA . ASN A 1 381 ? -27.286 -6.610 9.374 1.00 93.44 381 ASN A CA 1
ATOM 2907 C C . ASN A 1 381 ? -26.420 -6.041 10.506 1.00 93.44 381 ASN A C 1
ATOM 2909 O O . ASN A 1 381 ? -26.469 -6.515 11.646 1.00 93.44 381 ASN A O 1
ATOM 2913 N N . TRP A 1 382 ? -25.652 -4.988 10.211 1.00 90.12 382 TRP A N 1
ATOM 2914 C CA . TRP A 1 382 ? -24.733 -4.361 11.167 1.00 90.12 382 TRP A CA 1
ATOM 2915 C C . TRP A 1 382 ? -25.429 -3.788 12.407 1.00 90.12 382 TRP A C 1
ATOM 2917 O O . TRP A 1 382 ? -24.910 -3.943 13.510 1.00 90.12 382 TRP A O 1
ATOM 2927 N N . GLY A 1 383 ? -26.617 -3.193 12.269 1.00 92.75 383 GLY A N 1
ATOM 2928 C CA . GLY A 1 383 ? -27.363 -2.623 13.396 1.00 92.75 383 GLY A CA 1
ATOM 2929 C C . GLY A 1 383 ? -27.787 -3.687 14.407 1.00 92.75 383 GLY A C 1
ATOM 2930 O O . GLY A 1 383 ? -27.501 -3.574 15.599 1.00 92.75 383 GLY A O 1
ATOM 2931 N N . TRP A 1 384 ? -28.384 -4.777 13.924 1.00 95.12 384 TRP A N 1
ATOM 2932 C CA . TRP A 1 384 ? -28.746 -5.914 14.776 1.00 95.12 384 TRP A CA 1
ATOM 2933 C C . TRP A 1 384 ? -27.525 -6.619 15.370 1.00 95.12 384 TRP A C 1
ATOM 2935 O O . TRP A 1 384 ? -27.569 -7.067 16.516 1.00 95.12 384 TRP A O 1
ATOM 2945 N N . SER A 1 385 ? -26.414 -6.649 14.635 1.00 95.50 385 SER A N 1
ATOM 2946 C CA . SER A 1 385 ? -25.157 -7.217 15.127 1.00 95.50 385 SER A CA 1
ATOM 2947 C C . SER A 1 385 ? -24.593 -6.420 16.301 1.00 95.50 385 SER A C 1
ATOM 2949 O O . SER A 1 385 ? -24.150 -7.011 17.284 1.00 95.50 385 SER A O 1
ATOM 2951 N N . ILE A 1 386 ? -24.676 -5.085 16.251 1.00 94.00 386 ILE A N 1
ATOM 2952 C CA . ILE A 1 386 ? -24.275 -4.210 17.361 1.00 94.00 386 ILE A CA 1
ATOM 2953 C C . ILE A 1 386 ? -25.167 -4.451 18.581 1.00 94.00 386 ILE A C 1
ATOM 2955 O O . ILE A 1 386 ? -24.653 -4.592 19.689 1.00 94.00 386 ILE A O 1
ATOM 2959 N N . ILE A 1 387 ? -26.488 -4.543 18.396 1.00 95.12 387 ILE A N 1
ATOM 2960 C CA . ILE A 1 387 ? -27.416 -4.847 19.497 1.00 95.12 387 ILE A CA 1
ATOM 2961 C C . ILE A 1 387 ? -27.048 -6.192 20.140 1.00 95.12 387 ILE A C 1
ATOM 2963 O O . ILE A 1 387 ? -26.919 -6.273 21.364 1.00 95.12 387 ILE A O 1
ATOM 2967 N N . GLY A 1 388 ? -26.806 -7.223 19.326 1.00 94.44 388 GLY A N 1
ATOM 2968 C CA . GLY A 1 388 ? -26.366 -8.539 19.793 1.00 94.44 388 GLY A CA 1
ATOM 2969 C C . GLY A 1 388 ? -25.048 -8.482 20.567 1.00 94.44 388 GLY A C 1
ATOM 2970 O O . GLY A 1 388 ? -24.950 -9.033 21.665 1.00 94.44 388 GLY A O 1
ATOM 2971 N N . LEU A 1 389 ? -24.059 -7.746 20.052 1.00 95.25 389 LEU A N 1
ATOM 2972 C CA . LEU A 1 389 ? -22.776 -7.544 20.719 1.00 95.25 389 LEU A CA 1
ATOM 2973 C C . LEU A 1 389 ? -22.944 -6.857 22.082 1.00 95.25 389 LEU A C 1
ATOM 2975 O O . LEU A 1 389 ? -22.357 -7.295 23.070 1.00 95.25 389 LEU A O 1
ATOM 2979 N N . VAL A 1 390 ? -23.762 -5.804 22.162 1.00 94.88 390 VAL A N 1
ATOM 2980 C CA . VAL A 1 390 ? -24.019 -5.077 23.415 1.00 94.88 390 VAL A CA 1
ATOM 2981 C C . VAL A 1 390 ? -24.666 -5.990 24.457 1.00 94.88 390 VAL A C 1
ATOM 2983 O O . VAL A 1 390 ? -24.276 -5.949 25.627 1.00 94.88 390 VAL A O 1
ATOM 2986 N N . ILE A 1 391 ? -25.623 -6.832 24.054 1.00 95.44 391 ILE A N 1
ATOM 2987 C CA . ILE A 1 391 ? -26.255 -7.815 24.946 1.00 95.44 391 ILE A CA 1
ATOM 2988 C C . ILE A 1 391 ? -25.216 -8.820 25.454 1.00 95.44 391 ILE A C 1
ATOM 2990 O O . ILE A 1 391 ? -25.149 -9.063 26.659 1.00 95.44 391 ILE A O 1
ATOM 2994 N N . LEU A 1 392 ? -24.369 -9.348 24.565 1.00 94.44 392 LEU A N 1
ATOM 2995 C CA . LEU A 1 392 ? -23.314 -10.304 24.911 1.00 94.44 392 LEU A CA 1
ATOM 2996 C C . LEU A 1 392 ? -22.322 -9.708 25.914 1.00 94.44 392 LEU A C 1
ATOM 2998 O O . LEU A 1 392 ? -22.050 -10.310 26.954 1.00 94.44 392 LEU A O 1
ATOM 3002 N N . VAL A 1 393 ? -21.822 -8.499 25.649 1.00 93.88 393 VAL A N 1
ATOM 3003 C CA . VAL A 1 393 ? -20.883 -7.812 26.547 1.00 93.88 393 VAL A CA 1
ATOM 3004 C C . VAL A 1 393 ? -21.538 -7.516 27.897 1.00 93.88 393 VAL A C 1
ATOM 3006 O O . VAL A 1 393 ? -20.919 -7.732 28.940 1.00 93.88 393 VAL A O 1
ATOM 3009 N N . ARG A 1 394 ? -22.807 -7.080 27.920 1.00 92.19 394 ARG A N 1
ATOM 3010 C CA . ARG A 1 394 ? -23.544 -6.873 29.179 1.00 92.19 394 ARG A CA 1
ATOM 3011 C C . ARG A 1 394 ? -23.732 -8.163 29.968 1.00 92.19 394 ARG A C 1
ATOM 3013 O O . ARG A 1 394 ? -23.602 -8.126 31.188 1.00 92.19 394 ARG A O 1
ATOM 3020 N N . ALA A 1 395 ? -24.019 -9.279 29.302 1.00 94.69 395 ALA A N 1
ATOM 3021 C CA . ALA A 1 395 ? -24.144 -10.578 29.952 1.00 94.69 395 ALA A CA 1
ATOM 3022 C C . ALA A 1 395 ? -22.806 -11.021 30.566 1.00 94.69 395 ALA A C 1
ATOM 3024 O O . ALA A 1 395 ? -22.766 -11.419 31.729 1.00 94.69 395 ALA A O 1
ATOM 3025 N N . LEU A 1 396 ? -21.701 -10.863 29.831 1.00 94.25 396 LEU A N 1
ATOM 3026 C CA . LEU A 1 396 ? -20.357 -11.205 30.304 1.00 94.25 396 LEU A CA 1
ATOM 3027 C C . LEU A 1 396 ? -19.920 -10.350 31.507 1.00 94.25 396 LEU A C 1
ATOM 3029 O O . LEU A 1 396 ? -19.319 -10.858 32.452 1.00 94.25 396 LEU A O 1
ATOM 3033 N N . LEU A 1 397 ? -20.237 -9.051 31.494 1.00 93.94 397 LEU A N 1
ATOM 3034 C CA . LEU A 1 397 ? -19.872 -8.106 32.557 1.00 93.94 397 LEU A CA 1
ATOM 3035 C C . LEU A 1 397 ? -20.894 -8.035 33.702 1.00 93.94 397 LEU A C 1
ATOM 3037 O O . LEU A 1 397 ? -20.650 -7.349 34.699 1.00 93.94 397 LEU A O 1
ATOM 3041 N N . TYR A 1 398 ? -22.010 -8.762 33.609 1.00 95.19 398 TYR A N 1
ATOM 3042 C CA . TYR A 1 398 ? -23.047 -8.814 34.639 1.00 95.19 398 TYR A CA 1
ATOM 3043 C C . TYR A 1 398 ? -22.524 -9.071 36.066 1.00 95.19 398 TYR A C 1
ATOM 3045 O O . TYR A 1 398 ? -22.914 -8.320 36.963 1.00 95.19 398 TYR A O 1
ATOM 3053 N N . PRO A 1 399 ? -21.624 -10.044 36.340 1.00 93.06 399 PRO A N 1
ATOM 3054 C CA . PRO A 1 399 ? -21.149 -10.281 37.706 1.00 93.06 399 PRO A CA 1
ATOM 3055 C C . PRO A 1 399 ? -20.364 -9.092 38.277 1.00 93.06 399 PRO A C 1
ATOM 3057 O O . PRO A 1 399 ? -20.447 -8.807 39.474 1.00 93.06 399 PRO A O 1
ATOM 3060 N N . ILE A 1 400 ? -19.623 -8.374 37.429 1.00 93.44 400 ILE A N 1
ATOM 3061 C CA . ILE A 1 400 ? -18.883 -7.170 37.823 1.00 93.44 400 ILE A CA 1
ATOM 3062 C C . ILE A 1 400 ? -19.872 -6.040 38.113 1.00 93.44 400 ILE A C 1
ATOM 3064 O O . ILE A 1 400 ? -19.799 -5.419 39.175 1.00 93.44 400 ILE A O 1
ATOM 3068 N N . ALA A 1 401 ? -20.844 -5.828 37.222 1.00 90.00 401 ALA A N 1
ATOM 3069 C CA . ALA A 1 401 ? -21.893 -4.832 37.408 1.00 90.00 401 ALA A CA 1
ATOM 3070 C C . ALA A 1 401 ? -22.690 -5.088 38.698 1.00 90.00 401 ALA A C 1
ATOM 3072 O O . ALA A 1 401 ? -22.894 -4.174 39.496 1.00 90.00 401 ALA A O 1
ATOM 3073 N N . ALA A 1 402 ? -23.074 -6.339 38.968 1.00 92.75 402 ALA A N 1
ATOM 3074 C CA . ALA A 1 402 ? -23.781 -6.726 40.185 1.00 92.75 402 ALA A CA 1
ATOM 3075 C C . ALA A 1 402 ? -22.970 -6.406 41.454 1.00 92.75 402 ALA A C 1
ATOM 3077 O O . ALA A 1 402 ? -23.510 -5.830 42.402 1.00 92.75 402 ALA A O 1
ATOM 3078 N N . LYS A 1 403 ? -21.661 -6.698 41.467 1.00 93.50 403 LYS A N 1
ATOM 3079 C CA . LYS A 1 403 ? -20.766 -6.324 42.579 1.00 93.50 403 LYS A CA 1
ATOM 3080 C C . LYS A 1 403 ? -20.661 -4.807 42.752 1.00 93.50 403 LYS A C 1
ATOM 3082 O O . LYS A 1 403 ? -20.700 -4.319 43.883 1.00 93.50 403 LYS A O 1
ATOM 3087 N N . GLN A 1 404 ? -20.578 -4.054 41.656 1.00 90.12 404 GLN A N 1
ATOM 3088 C CA . GLN A 1 404 ? -20.570 -2.591 41.695 1.00 90.12 404 GLN A CA 1
ATOM 3089 C C . GLN A 1 404 ? -21.875 -2.040 42.293 1.00 90.12 404 GLN A C 1
ATOM 3091 O O . GLN A 1 404 ? -21.828 -1.179 43.173 1.00 90.12 404 GLN A O 1
ATOM 3096 N N . PHE A 1 405 ? -23.033 -2.581 41.899 1.00 90.56 405 PHE A N 1
ATOM 3097 C CA . PHE A 1 405 ? -24.329 -2.211 42.478 1.00 90.56 405 PHE A CA 1
ATOM 3098 C C . PHE A 1 405 ? -24.410 -2.520 43.975 1.00 90.56 405 PHE A C 1
ATOM 3100 O O . PHE A 1 405 ? -24.869 -1.679 44.750 1.00 90.56 405 PHE A O 1
ATOM 3107 N N . GLN A 1 406 ? -23.919 -3.684 44.409 1.00 91.12 406 GLN A N 1
ATOM 3108 C CA . GLN A 1 406 ? -23.855 -4.028 45.832 1.00 91.12 406 GLN A CA 1
ATOM 3109 C C . GLN A 1 406 ? -22.956 -3.064 46.619 1.00 91.12 406 GLN A C 1
ATOM 3111 O O . GLN A 1 406 ? -23.329 -2.642 47.714 1.00 91.12 406 GLN A O 1
ATOM 3116 N N . SER A 1 407 ? -21.800 -2.682 46.067 1.00 90.69 407 SER A N 1
ATOM 3117 C CA . SER A 1 407 ? -20.904 -1.691 46.677 1.00 90.69 407 SER A CA 1
ATOM 3118 C C . SER A 1 407 ? -21.589 -0.328 46.824 1.00 90.69 407 SER A C 1
ATOM 3120 O O . SER A 1 407 ? -21.632 0.237 47.916 1.00 90.69 407 SER A O 1
ATOM 3122 N N . MET A 1 408 ? -22.245 0.153 45.764 1.00 90.81 408 MET A N 1
ATOM 3123 C CA . MET A 1 408 ? -23.006 1.408 45.784 1.00 90.81 408 MET A CA 1
ATOM 3124 C C . MET A 1 408 ? -24.160 1.376 46.794 1.00 90.81 408 MET A C 1
ATOM 3126 O O . MET A 1 408 ? -24.409 2.361 47.490 1.00 90.81 408 MET A O 1
ATOM 3130 N N . ALA A 1 409 ? -24.849 0.240 46.923 1.00 91.19 409 ALA A N 1
ATOM 3131 C CA . ALA A 1 409 ? -25.895 0.061 47.923 1.00 91.19 409 ALA A CA 1
ATOM 3132 C C . ALA A 1 409 ? -25.336 0.113 49.357 1.00 91.19 409 ALA A C 1
ATOM 3134 O O . ALA A 1 409 ? -25.940 0.748 50.224 1.00 91.19 409 ALA A O 1
ATOM 3135 N N . LYS A 1 410 ? -24.169 -0.495 49.615 1.00 90.38 410 LYS A N 1
ATOM 3136 C CA . LYS A 1 410 ? -23.469 -0.385 50.908 1.00 90.38 410 LYS A CA 1
ATOM 3137 C C . LYS A 1 410 ? -23.049 1.060 51.192 1.00 90.38 410 LYS A C 1
ATOM 3139 O O . LYS A 1 410 ? -23.320 1.555 52.281 1.00 90.38 410 LYS A O 1
ATOM 3144 N N . MET A 1 411 ? -22.497 1.767 50.206 1.00 87.56 411 MET A N 1
ATOM 3145 C CA . MET A 1 411 ? -22.134 3.184 50.336 1.00 87.56 411 MET A CA 1
ATOM 3146 C C . MET A 1 411 ? -23.346 4.071 50.644 1.00 87.56 411 MET A C 1
ATOM 3148 O O . MET A 1 411 ? -23.270 4.925 51.523 1.00 87.56 411 MET A O 1
ATOM 3152 N N . ARG A 1 412 ? -24.499 3.829 50.003 1.00 89.69 412 ARG A N 1
ATOM 3153 C CA . ARG A 1 412 ? -25.758 4.524 50.333 1.00 89.69 412 ARG A CA 1
ATOM 3154 C C . ARG A 1 412 ? -26.198 4.288 51.778 1.00 89.69 412 ARG A C 1
ATOM 3156 O O . ARG A 1 412 ? -26.656 5.225 52.420 1.00 89.69 412 ARG A O 1
ATOM 3163 N N . LYS A 1 413 ? -26.025 3.073 52.311 1.00 89.19 413 LYS A N 1
ATOM 3164 C CA . LYS A 1 413 ? -26.304 2.776 53.730 1.00 89.19 413 LYS A CA 1
ATOM 3165 C C . LYS A 1 413 ? -25.335 3.481 54.685 1.00 89.19 413 LYS A C 1
ATOM 3167 O O . LYS A 1 413 ? -25.727 3.823 55.796 1.00 89.19 413 LYS A O 1
ATOM 3172 N N . LEU A 1 414 ? -24.086 3.693 54.271 1.00 87.50 414 LEU A N 1
ATOM 3173 C CA . LEU A 1 414 ? -23.064 4.380 55.068 1.00 87.50 414 LEU A CA 1
ATOM 3174 C C . LEU A 1 414 ? -23.163 5.911 54.988 1.00 87.50 414 LEU A C 1
ATOM 3176 O O . LEU A 1 414 ? -22.696 6.587 55.900 1.00 87.50 414 LEU A O 1
ATOM 3180 N N . ALA A 1 415 ? -23.812 6.463 53.959 1.00 85.50 415 ALA A N 1
ATOM 3181 C CA . ALA A 1 415 ? -23.987 7.903 53.759 1.00 85.50 415 ALA A CA 1
ATOM 3182 C C . ALA A 1 415 ? -24.466 8.692 55.005 1.00 85.50 415 ALA A C 1
ATOM 3184 O O . ALA A 1 415 ? -23.824 9.696 55.321 1.00 85.50 415 ALA A O 1
ATOM 3185 N N . PRO A 1 416 ? -25.502 8.267 55.760 1.00 88.75 416 PRO A N 1
ATOM 3186 C CA . PRO A 1 416 ? -25.921 8.986 56.969 1.00 88.75 416 PRO A CA 1
ATOM 3187 C C . PRO A 1 416 ? -24.867 8.956 58.087 1.00 88.75 416 PRO A C 1
ATOM 3189 O O . PRO A 1 416 ? -24.679 9.947 58.785 1.00 88.75 416 PRO A O 1
ATOM 3192 N N . ARG A 1 417 ? -24.117 7.855 58.239 1.00 84.06 417 ARG A N 1
ATOM 3193 C CA . ARG A 1 417 ? -23.019 7.772 59.222 1.00 84.06 417 ARG A CA 1
ATOM 3194 C C . ARG A 1 417 ? -21.836 8.652 58.822 1.00 84.06 417 ARG A C 1
ATOM 3196 O O . ARG A 1 417 ? -21.246 9.306 59.673 1.00 84.06 417 ARG A O 1
ATOM 3203 N N . MET A 1 418 ? -21.543 8.730 57.524 1.00 82.25 418 MET A N 1
ATOM 3204 C CA . MET A 1 418 ? -20.536 9.645 56.981 1.00 82.25 418 MET A CA 1
ATOM 3205 C C . MET A 1 418 ? -20.909 11.117 57.203 1.00 82.25 418 MET A C 1
ATOM 3207 O O . MET A 1 418 ? -20.021 11.941 57.401 1.00 82.25 418 MET A O 1
ATOM 3211 N N . GLN A 1 419 ? -22.201 11.466 57.183 1.00 84.12 419 GLN A N 1
ATOM 3212 C CA . GLN A 1 419 ? -22.668 12.810 57.546 1.00 84.12 419 GLN A CA 1
ATOM 3213 C C . GLN A 1 419 ? -22.471 13.096 59.037 1.00 84.12 419 GLN A C 1
ATOM 3215 O O . GLN A 1 419 ? -21.906 14.130 59.371 1.00 84.12 419 GLN A O 1
ATOM 3220 N N . GLN A 1 420 ? -22.813 12.152 59.917 1.00 84.81 420 GLN A N 1
ATOM 3221 C CA . GLN A 1 420 ? -22.584 12.301 61.361 1.00 84.81 420 GLN A CA 1
ATOM 3222 C C . GLN A 1 420 ? -21.092 12.436 61.718 1.00 84.81 420 GLN A C 1
ATOM 3224 O O . GLN A 1 420 ? -20.728 13.237 62.576 1.00 84.81 420 GLN A O 1
ATOM 3229 N N . LEU A 1 421 ? -20.209 11.685 61.052 1.00 80.56 421 LEU A N 1
ATOM 3230 C CA . LEU A 1 421 ? -18.752 11.823 61.200 1.00 80.56 421 LEU A CA 1
ATOM 3231 C C . LEU A 1 421 ? -18.255 13.191 60.714 1.00 80.56 421 LEU A C 1
ATOM 3233 O O . LEU A 1 421 ? -17.439 13.815 61.388 1.00 80.56 421 LEU A O 1
ATOM 3237 N N . LYS A 1 422 ? -18.788 13.689 59.590 1.00 78.88 422 LYS A N 1
ATOM 3238 C CA . LYS A 1 422 ? -18.499 15.041 59.083 1.00 78.88 422 LYS A CA 1
ATOM 3239 C C . LYS A 1 422 ? -18.977 16.148 60.021 1.00 78.88 422 LYS A C 1
ATOM 3241 O O . LYS A 1 422 ? -18.277 17.141 60.153 1.00 78.88 422 LYS A O 1
ATOM 3246 N N . GLU A 1 423 ? -20.120 15.981 60.679 1.00 83.44 423 GLU A N 1
ATOM 3247 C CA . GLU A 1 423 ? -20.619 16.932 61.682 1.00 83.44 423 GLU A CA 1
ATOM 3248 C C . GLU A 1 423 ? -19.755 16.943 62.953 1.00 83.44 423 GLU A C 1
ATOM 3250 O O . GLU A 1 423 ? -19.593 17.992 63.567 1.00 83.44 423 GLU A O 1
ATOM 3255 N N . ARG A 1 424 ? -19.165 15.801 63.340 1.00 79.62 424 ARG A N 1
ATOM 3256 C CA . ARG A 1 424 ? -18.323 15.686 64.547 1.00 79.62 424 ARG A CA 1
ATOM 3257 C C . ARG A 1 424 ? -16.853 16.054 64.346 1.00 79.62 424 ARG A C 1
ATOM 3259 O O . ARG A 1 424 ? -16.229 16.536 65.284 1.00 79.62 424 ARG A O 1
ATOM 3266 N N . TYR A 1 425 ? -16.291 15.788 63.168 1.00 79.31 425 TYR A N 1
ATOM 3267 C CA . TYR A 1 425 ? -14.853 15.927 62.892 1.00 79.31 425 TYR A CA 1
ATOM 3268 C C . TYR A 1 425 ? -14.558 16.799 61.663 1.00 79.31 425 TYR A C 1
ATOM 3270 O O . TYR A 1 425 ? -13.471 16.720 61.097 1.00 79.31 425 TYR A O 1
ATOM 3278 N N . GLY A 1 426 ? -15.514 17.625 61.227 1.00 72.06 426 GLY A N 1
ATOM 3279 C CA . GLY A 1 426 ? -15.397 18.442 60.013 1.00 72.06 426 GLY A CA 1
ATOM 3280 C C . GLY A 1 426 ? -14.189 19.386 59.986 1.00 72.06 426 GLY A C 1
ATOM 3281 O O . GLY A 1 426 ? -13.630 19.611 58.911 1.00 72.06 426 GLY A O 1
ATOM 3282 N N . ASP A 1 427 ? -13.751 19.864 61.154 1.00 76.31 427 ASP A N 1
ATOM 3283 C CA . ASP A 1 427 ? -12.609 20.776 61.298 1.00 76.31 427 ASP A CA 1
ATOM 3284 C C . ASP A 1 427 ? -11.242 20.060 61.329 1.00 76.31 427 ASP A C 1
ATOM 3286 O O . ASP A 1 427 ? -10.208 20.702 61.152 1.00 76.31 427 ASP A O 1
ATOM 3290 N N . ASP A 1 428 ? -11.208 18.728 61.483 1.00 81.38 428 ASP A N 1
ATOM 3291 C CA . ASP A 1 428 ? -9.980 17.920 61.532 1.00 81.38 428 ASP A CA 1
ATOM 3292 C C . ASP A 1 428 ? -9.971 16.876 60.401 1.00 81.38 428 ASP A C 1
ATOM 3294 O O . ASP A 1 428 ? -10.410 15.728 60.541 1.00 81.38 428 ASP A O 1
ATOM 3298 N N . ARG A 1 429 ? -9.439 17.287 59.241 1.00 73.38 429 ARG A N 1
ATOM 3299 C CA . ARG A 1 429 ? -9.336 16.435 58.042 1.00 73.38 429 ARG A CA 1
ATOM 3300 C C . ARG A 1 429 ? -8.518 15.160 58.271 1.00 73.38 429 ARG A C 1
ATOM 3302 O O . ARG A 1 429 ? -8.760 14.184 57.564 1.00 73.38 429 ARG A O 1
ATOM 3309 N N . GLN A 1 430 ? -7.571 15.160 59.215 1.00 76.69 430 GLN A N 1
ATOM 3310 C CA . GLN A 1 430 ? -6.763 13.978 59.527 1.00 76.69 430 GLN A CA 1
ATOM 3311 C C . GLN A 1 430 ? -7.576 12.953 60.317 1.00 76.69 430 GLN A C 1
ATOM 3313 O O . GLN A 1 430 ? -7.607 11.784 59.931 1.00 76.69 430 GLN A O 1
ATOM 3318 N N . LYS A 1 431 ? -8.305 13.375 61.359 1.00 71.44 431 LYS A N 1
ATOM 3319 C CA . LYS A 1 431 ? -9.205 12.467 62.095 1.00 71.44 431 LYS A CA 1
ATOM 3320 C C . LYS A 1 431 ? -10.352 11.945 61.235 1.00 71.44 431 LYS A C 1
ATOM 3322 O O . LYS A 1 431 ? -10.753 10.802 61.408 1.00 71.44 431 LYS A O 1
ATOM 3327 N N . LEU A 1 432 ? -10.834 12.739 60.280 1.00 75.75 432 LEU A N 1
ATOM 3328 C CA . LEU A 1 432 ? -11.916 12.355 59.372 1.00 75.75 432 LEU A CA 1
ATOM 3329 C C . LEU A 1 432 ? -11.506 11.355 58.272 1.00 75.75 432 LEU A C 1
ATOM 3331 O O . LEU A 1 432 ? -12.372 10.681 57.730 1.00 75.75 432 LEU A O 1
ATOM 3335 N N . GLN A 1 433 ? -10.221 11.262 57.908 1.00 75.75 433 GLN A N 1
ATOM 3336 C CA . GLN A 1 433 ? -9.729 10.219 56.987 1.00 75.75 433 GLN A CA 1
ATOM 3337 C C . GLN A 1 433 ? -9.411 8.895 57.696 1.00 75.75 433 GLN A C 1
ATOM 3339 O O . GLN A 1 433 ? -9.416 7.848 57.052 1.00 75.75 433 GLN A O 1
ATOM 3344 N N . LEU A 1 434 ? -9.099 8.952 58.994 1.00 76.94 434 LEU A N 1
ATOM 3345 C CA . LEU A 1 434 ? -8.785 7.792 59.836 1.00 76.94 434 LEU A CA 1
ATOM 3346 C C . LEU A 1 434 ? -10.032 7.100 60.411 1.00 76.94 434 LEU A C 1
ATOM 3348 O O . LEU A 1 434 ? -9.964 5.910 60.718 1.00 76.94 434 LEU A O 1
ATOM 3352 N N . ALA A 1 435 ? -11.125 7.847 60.586 1.00 62.62 435 ALA A N 1
ATOM 3353 C CA . ALA A 1 435 ? -12.422 7.379 61.082 1.00 62.62 435 ALA A CA 1
ATOM 3354 C C . ALA A 1 435 ? -13.376 7.019 59.937 1.00 62.62 435 ALA A C 1
ATOM 3356 O O . ALA A 1 435 ? -14.158 6.055 60.118 1.00 62.62 435 ALA A O 1
#